Protein AF-0000000066665158 (afdb_homodimer)

InterPro domains:
  IPR000092 Polyprenyl synthetase-like [PF00348] (51-279)
  IPR000092 Polyprenyl synthetase-like [cd00685] (54-256)
  IPR008949 Isoprenoid synthase domain superfamily [G3DSA:1.10.600.10] (2-336)
  IPR008949 Isoprenoid synthase domain superfamily [SSF48576] (22-336)
  IPR033749 Polyprenyl synthetase, conserved site [PS00444] (215-227)
  IPR033749 Polyprenyl synthetase, conserved site [PS00723] (90-104)

Organism: Nocardia brasiliensis (strain ATCC 700358 / HUJEG-1) (NCBI:txid1133849)

Foldseek 3Di:
DVVLLVLLVVLCVLLVVLLLVLLVPDPPLLSLLLCCCQQQAPLVRHGDPDGNDSLLLLSLLLLLLVQQPAHSVLRSLVSSLLVLLVSLLVLLLCLLVVPQDDPLHGRSCNSPNNVSSNVSSVSSNVSSLVSLVPDPDPLSVVLSVLSVVLSVLLVVLVVLQSVVLPDLADALVSQLSSQLSNWQSSQLSSSLSSNSSSPHDPLLSVLSSLLSSLLRSLLQLQLVVCQAANPCVQNVDHHLNCVQSLPCGNLNNLLCVLPDPLNVVLSVSSVDPDGDDPVRSVVSSVSSVVSCSNVVSLVSSVVSNVSSLVSLVSSVTDPVSSVSVNVSSCCSNPVPD/DVVLLVLLVVLCVLLVVLLLVLLVPDPPLLSLLLCCCQQQAPLVRHGDPDGNDSLLLLSLLLLLLPQQPAHSVLRSLLSSLLVLLVSLLVLLLCLLVVPQDDPLHGRSCNSPNSVSSNVSSVSSNVSSLVSLVPDPDPLSVVLSVLSVVLSVLLVVLVVLQSVVLPDLADALVSQLSSQLSNWQSSQLSSSLSSNSSSPHDPLLSVLSSLLSSLLRSLLQLQLVVCQAANPCVQNVDHHLNCVQSLPCGNLNNLLCVLPDPLNVVLSVSSVDPDGDDPVRSVVSSVSSVVSVSNVVSLVSSVVSNVSSLVSLVSSVTDPVSSVSVNVSSCCSNPVPD

Radius of gyration: 26.78 Å; Cα contacts (8 Å, |Δi|>4): 1218; chains: 2; bounding box: 56×76×65 Å

Solvent-accessible surface area (backbone atoms only — not comparable to full-atom values): 32293 Å² total; per-residue (Å²): 110,78,63,55,56,51,46,29,53,50,39,39,62,65,26,43,62,59,37,48,58,57,47,68,68,41,50,69,73,39,30,54,49,44,33,30,59,40,21,42,19,43,100,88,65,48,79,42,92,48,68,67,63,77,43,57,52,36,31,38,6,27,44,29,4,36,20,47,71,24,52,39,76,62,17,37,61,59,18,23,24,50,46,35,37,52,50,19,51,49,46,42,47,33,54,76,70,63,46,60,62,49,95,88,32,71,22,46,30,72,74,68,31,59,64,55,30,44,46,22,20,52,46,32,41,48,49,23,57,42,62,42,33,72,50,61,35,68,62,26,28,52,43,37,53,48,52,44,52,27,51,44,33,25,45,48,9,48,51,46,48,62,54,55,72,76,46,89,76,71,55,54,66,60,50,50,54,22,44,38,20,50,49,6,29,55,32,12,36,22,16,26,46,6,10,53,47,11,62,31,52,73,65,32,22,51,22,30,19,51,17,20,30,24,37,24,46,15,32,48,40,40,49,44,47,32,36,46,70,14,49,39,91,75,65,72,40,59,63,26,44,36,56,77,67,59,51,73,40,67,32,48,27,42,5,56,66,48,87,36,73,38,10,54,54,47,49,58,56,67,69,47,87,70,86,69,50,73,66,51,43,52,50,47,53,48,30,27,48,71,22,38,4,52,60,49,34,54,51,49,26,51,51,25,41,52,50,15,53,50,27,47,60,70,33,66,49,46,65,71,46,46,50,53,53,50,49,50,52,47,49,54,54,57,49,80,99,110,78,62,54,57,52,46,27,51,50,38,40,62,68,26,43,62,59,39,47,58,56,46,68,66,41,50,70,74,39,29,53,49,45,34,33,59,42,20,44,18,43,97,85,64,46,78,40,92,47,69,68,65,77,44,58,52,35,31,40,6,27,44,28,3,36,22,47,70,27,51,41,75,63,16,37,62,60,19,23,24,50,47,34,37,53,49,18,52,50,46,43,46,33,56,76,70,62,46,58,63,48,94,87,32,70,22,47,32,73,74,68,30,59,64,56,29,44,47,22,19,52,46,33,40,49,48,24,57,43,62,43,33,71,49,62,34,68,63,25,27,54,44,37,52,48,50,45,51,27,52,45,32,25,46,49,10,49,50,45,49,62,55,53,71,78,45,88,77,73,56,54,65,58,49,50,53,22,46,38,20,51,50,5,29,55,34,12,38,22,17,25,47,5,11,51,48,12,62,31,51,74,65,31,21,52,24,32,19,48,17,20,30,25,36,24,45,14,32,49,40,41,51,45,48,31,34,46,71,14,48,40,91,75,64,72,39,58,63,27,44,36,56,76,68,58,51,73,40,67,32,47,27,42,6,57,66,48,84,37,74,39,9,53,54,48,48,55,55,68,69,45,86,70,83,69,51,73,66,51,44,52,50,48,52,48,30,28,47,70,22,39,4,51,61,49,34,53,51,48,26,50,50,25,42,53,52,14,52,51,26,47,60,68,33,68,49,48,65,73,46,45,50,54,54,50,48,49,51,46,51,54,53,58,51,79,97

Secondary structure (DSSP, 8-state):
-HHHHHHHHHHHHHHHHHHHHHHTTS-HHHHHHHHHHTTSB-TTS-B----SS--HHHHHHHHHHHHTT--GGGGHHHHHHHHHHHHHHHHHHHHHHT--EETTEE-HHHHH-HHHHHHHHHHHHHHHHHHHTSS--HHHHHHHHHHHHHHHHHHHHHHHHHHHHH-S---HHHHHHHHIIIIIHHHHHHHHHHHHHTT--HHHHHHHHHHHHHHHHHHHHHHHHHHHH--HHHHSS-TTHHHHTT---HHHHHHHTS-SHHHHHHHHHHT--SPPPHHHHHHHHHHHHHTTHHHHHHHHHHHHHHHHHHHHHHTT--HHHHHHHHHHHHHHHS---/-HHHHHHHHHHHHHHHHHHHHHHTTS-HHHHHHHHHHTTSB-TTS-B----SS--HHHHHHHHHHHHTT--GGGGHHHHHHHHHHHHHHHHHHHHHHT--EETTEE-HHHHH-HHHHHHHHHHHHHHHHHHHTSS--HHHHHHHHHHHHHHHHHHHHHHHHHHHHH-S---HHHHHHHHIIIIIHHHHHHHHHHHHHTT--HHHHHHHHHHHHHHHHHHHHHHHHHHHH--HHHHSS-TTHHHHTT---HHHHHHHTS-SHHHHHHHHHHT--SPPPHHHHHHHHHHHHHTTHHHHHHHHHHHHHHHHHHHHHHTT--HHHHHHHHHHHHHHHS---

pLDDT: mean 93.18, std 8.33, range [41.38, 98.81]

Nearest PDB structures (foldseek):
  3nf2-assembly1_A-2  TM=9.577E-01  e=2.085E-22  Streptomyces coelicolor
  3mzv-assembly1_B  TM=8.972E-01  e=2.837E-15  Rhodobacter capsulatus
  3oyr-assembly1_B  TM=8.821E-01  e=1.416E-14  Caulobacter vibrioides
  3aqb-assembly2_D  TM=8.908E-01  e=4.021E-13  Micrococcus luteus
  5h9d-assembly2_B  TM=8.893E-01  e=5.218E-13  Staphylococcus aureus

Sequence (674 aa):
MRNIREYLGRSRAEVEPTMRAAVNQLPESMHRVASYHLGWTDEHGAATGGHGGKAIRPALVLLAAQVVGGDATAALVPAAALELVHNYTLMHDDVMDGDLTRRHRATAWKVFGRWPAVLAGDALLAQALAMLALEPRAEAVRGTGVLTGAVLAVHEGQFADLGLETRSVVSLDEVTAMVHGKTSALFGCACELGALYGGGTEEQIKSLRNFGDHMGMAFQLVDDMLGIWGRYESTGKPVCADIAARKKSLPVTAALNSATAAGAKLSVIYRSDRRLTDEELRNTADLIVAAGGRAWAEARAEEEIAAALGYLTEAAVSAEHAERLIDIAHLVTHRDLMRNIREYLGRSRAEVEPTMRAAVNQLPESMHRVASYHLGWTDEHGAATGGHGGKAIRPALVLLAAQVVGGDATAALVPAAALELVHNYTLMHDDVMDGDLTRRHRATAWKVFGRWPAVLAGDALLAQALAMLALEPRAEAVRGTGVLTGAVLAVHEGQFADLGLETRSVVSLDEVTAMVHGKTSALFGCACELGALYGGGTEEQIKSLRNFGDHMGMAFQLVDDMLGIWGRYESTGKPVCADIAARKKSLPVTAALNSATAAGAKLSVIYRSDRRLTDEELRNTADLIVAAGGRAWAEARAEEEIAAALGYLTEAAVSAEHAERLIDIAHLVTHRDL

Structure (mmCIF, N/CA/C/O backbone):
data_AF-0000000066665158-model_v1
#
loop_
_entity.id
_entity.type
_entity.pdbx_description
1 polymer 'Polyprenyl synthetase'
#
loop_
_atom_site.group_PDB
_atom_site.id
_atom_site.type_symbol
_atom_site.label_atom_id
_atom_site.label_alt_id
_atom_site.label_comp_id
_atom_site.label_asym_id
_atom_site.label_entity_id
_atom_site.label_seq_id
_atom_site.pdbx_PDB_ins_code
_atom_site.Cartn_x
_atom_site.Cartn_y
_atom_site.Cartn_z
_atom_site.occupancy
_atom_site.B_iso_or_equiv
_atom_site.auth_seq_id
_atom_site.auth_comp_id
_atom_site.auth_asym_id
_atom_site.auth_atom_id
_atom_site.pdbx_PDB_model_num
ATOM 1 N N . MET A 1 1 ? -4.488 20.141 31.734 1 55.09 1 MET A N 1
ATOM 2 C CA . MET A 1 1 ? -3.457 19.469 30.938 1 55.09 1 MET A CA 1
ATOM 3 C C . MET A 1 1 ? -3.293 18.016 31.375 1 55.09 1 MET A C 1
ATOM 5 O O . MET A 1 1 ? -3.17 17.125 30.531 1 55.09 1 MET A O 1
ATOM 9 N N . ARG A 1 2 ? -3.105 17.688 32.75 1 56.56 2 ARG A N 1
ATOM 10 C CA . ARG A 1 2 ? -3.016 16.328 33.312 1 56.56 2 ARG A CA 1
ATOM 11 C C . ARG A 1 2 ? -4.211 15.492 32.875 1 56.56 2 ARG A C 1
ATOM 13 O O . ARG A 1 2 ? -4.055 14.32 32.5 1 56.56 2 ARG A O 1
ATOM 20 N N . ASN A 1 3 ? -5.242 16.188 32.438 1 83.44 3 ASN A N 1
ATOM 21 C CA . ASN A 1 3 ? -6.5 15.508 32.156 1 83.44 3 ASN A CA 1
ATOM 22 C C . ASN A 1 3 ? -6.562 15.055 30.688 1 83.44 3 ASN A C 1
ATOM 24 O O . ASN A 1 3 ? -6.977 13.93 30.406 1 83.44 3 ASN A O 1
ATOM 28 N N . ILE A 1 4 ? -5.797 15.781 29.891 1 84.31 4 ILE A N 1
ATOM 29 C CA . ILE A 1 4 ? -5.902 15.43 28.484 1 84.31 4 ILE A CA 1
ATOM 30 C C . ILE A 1 4 ? -4.957 14.266 28.172 1 84.31 4 ILE A C 1
ATOM 32 O O . ILE A 1 4 ? -5.277 13.406 27.359 1 84.31 4 ILE A O 1
ATOM 36 N N . ARG A 1 5 ? -3.789 14.164 28.859 1 85.19 5 ARG A N 1
ATOM 37 C CA . ARG A 1 5 ? -2.854 13.055 28.688 1 85.19 5 ARG A CA 1
ATOM 38 C C . ARG A 1 5 ? -3.471 11.742 29.141 1 85.19 5 ARG A C 1
ATOM 40 O O . ARG A 1 5 ? -3.264 10.703 28.516 1 85.19 5 ARG A O 1
ATOM 47 N N . GLU A 1 6 ? -4.148 11.906 30.219 1 87.94 6 GLU A N 1
ATOM 48 C CA . GLU A 1 6 ? -4.855 10.734 30.703 1 87.94 6 GLU A CA 1
ATOM 49 C C . GLU A 1 6 ? -5.914 10.266 29.719 1 87.94 6 GLU A C 1
ATOM 51 O O . GLU A 1 6 ? -6.094 9.062 29.516 1 87.94 6 GLU A O 1
ATOM 56 N N . TYR A 1 7 ? -6.539 11.242 29.141 1 88.69 7 TYR A N 1
ATOM 57 C CA . TYR A 1 7 ? -7.551 10.891 28.156 1 88.69 7 TYR A CA 1
ATOM 58 C C . TYR A 1 7 ? -6.914 10.219 26.938 1 88.69 7 TYR A C 1
ATOM 60 O O . TYR A 1 7 ? -7.465 9.266 26.391 1 88.69 7 TYR A O 1
ATOM 68 N N . LEU A 1 8 ? -5.805 10.719 26.516 1 91.62 8 LEU A N 1
ATOM 69 C CA . LEU A 1 8 ? -5.102 10.117 25.375 1 91.62 8 LEU A CA 1
ATOM 70 C C . LEU A 1 8 ? -4.711 8.672 25.688 1 91.62 8 LEU A C 1
ATOM 72 O O . LEU A 1 8 ? -4.871 7.789 24.844 1 91.62 8 LEU A O 1
ATOM 76 N N . GLY A 1 9 ? -4.246 8.469 26.875 1 90.62 9 GLY A N 1
ATOM 77 C CA . GLY A 1 9 ? -3.918 7.117 27.312 1 90.62 9 GLY A CA 1
ATOM 78 C C . GLY A 1 9 ? -5.121 6.188 27.328 1 90.62 9 GLY A C 1
ATOM 79 O O . GLY A 1 9 ? -5.023 5.035 26.906 1 90.62 9 GLY A O 1
ATOM 80 N N . ARG A 1 10 ? -6.227 6.672 27.828 1 92 10 ARG A N 1
ATOM 81 C CA . ARG A 1 10 ? -7.457 5.883 27.875 1 92 10 ARG A CA 1
ATOM 82 C C . ARG A 1 10 ? -7.953 5.559 26.469 1 92 10 ARG A C 1
ATOM 84 O O . ARG A 1 10 ? -8.398 4.441 26.203 1 92 10 ARG A O 1
ATOM 91 N N . SER A 1 11 ? -7.941 6.578 25.609 1 93.56 11 SER A N 1
ATOM 92 C CA . SER A 1 11 ? -8.367 6.379 24.234 1 93.56 11 SER A CA 1
ATOM 93 C C . SER A 1 11 ? -7.52 5.32 23.547 1 93.56 11 SER A C 1
ATOM 95 O O . SER A 1 11 ? -8.047 4.469 22.812 1 93.56 11 SER A O 1
ATOM 97 N N . ARG A 1 12 ? -6.246 5.379 23.797 1 93.69 12 ARG A N 1
ATOM 98 C CA . ARG A 1 12 ? -5.34 4.379 23.25 1 93.69 12 ARG A CA 1
ATOM 99 C C . ARG A 1 12 ? -5.703 2.98 23.734 1 93.69 12 ARG A C 1
ATOM 101 O O . ARG A 1 12 ? -5.766 2.041 22.938 1 93.69 12 ARG A O 1
ATOM 108 N N . ALA A 1 13 ? -5.914 2.879 24.984 1 94 13 ALA A N 1
ATOM 109 C CA . ALA A 1 13 ? -6.25 1.591 25.594 1 94 13 ALA A CA 1
ATOM 110 C C . ALA A 1 13 ? -7.562 1.049 25.031 1 94 13 ALA A C 1
ATOM 112 O O . ALA A 1 13 ? -7.727 -0.164 24.875 1 94 13 ALA A O 1
ATOM 113 N N . GLU A 1 14 ? -8.438 1.917 24.75 1 95.94 14 GLU A N 1
ATOM 114 C CA . GLU A 1 14 ? -9.742 1.521 24.234 1 95.94 14 GLU A CA 1
ATOM 115 C C . GLU A 1 14 ? -9.656 1.054 22.797 1 95.94 14 GLU A C 1
ATOM 117 O O . GLU A 1 14 ? -10.383 0.146 22.375 1 95.94 14 GLU A O 1
ATOM 122 N N . VAL A 1 15 ? -8.797 1.629 22.031 1 97.06 15 VAL A N 1
ATOM 123 C CA . VAL A 1 15 ? -8.734 1.372 20.594 1 97.06 15 VAL A CA 1
ATOM 124 C C . VAL A 1 15 ? -7.805 0.192 20.328 1 97.06 15 VAL A C 1
ATOM 126 O O . VAL A 1 15 ? -7.996 -0.546 19.359 1 97.06 15 VAL A O 1
ATOM 129 N N . GLU A 1 16 ? -6.855 -0.071 21.172 1 95.81 16 GLU A N 1
ATOM 130 C CA . GLU A 1 16 ? -5.762 -1.011 20.953 1 95.81 16 GLU A CA 1
ATOM 131 C C . GLU A 1 16 ? -6.289 -2.422 20.719 1 95.81 16 GLU A C 1
ATOM 133 O O . GLU A 1 16 ? -5.805 -3.125 19.828 1 95.81 16 GLU A O 1
ATOM 138 N N . PRO A 1 17 ? -7.293 -2.934 21.5 1 97.06 17 PRO A N 1
ATOM 139 C CA . PRO A 1 17 ? -7.777 -4.293 21.234 1 97.06 17 PRO A CA 1
ATOM 140 C C . PRO A 1 17 ? -8.297 -4.469 19.812 1 97.06 17 PRO A C 1
ATOM 142 O O . PRO A 1 17 ? -8.094 -5.52 19.203 1 97.06 17 PRO A O 1
ATOM 145 N N . THR A 1 18 ? -8.984 -3.445 19.312 1 97.56 18 THR A N 1
ATOM 146 C CA . THR A 1 18 ? -9.484 -3.492 17.953 1 97.56 18 THR A CA 1
ATOM 147 C C . THR A 1 18 ? -8.336 -3.508 16.953 1 97.56 18 THR A C 1
ATOM 149 O O . THR A 1 18 ? -8.375 -4.242 15.953 1 97.56 18 THR A O 1
ATOM 152 N N . MET A 1 19 ? -7.305 -2.738 17.203 1 97.12 19 MET A N 1
ATOM 153 C CA . MET A 1 19 ? -6.109 -2.746 16.359 1 97.12 19 MET A CA 1
ATOM 154 C C . MET A 1 19 ? -5.43 -4.109 16.391 1 97.12 19 MET A C 1
ATOM 156 O O . MET A 1 19 ? -5.043 -4.637 15.344 1 97.12 19 MET A O 1
ATOM 160 N N . ARG A 1 20 ? -5.312 -4.629 17.562 1 97 20 ARG A N 1
ATOM 161 C CA . ARG A 1 20 ? -4.645 -5.914 17.719 1 97 20 ARG A CA 1
ATOM 162 C C . ARG A 1 20 ? -5.398 -7.02 16.984 1 97 20 ARG A C 1
ATOM 164 O O . ARG A 1 20 ? -4.789 -7.891 16.375 1 97 20 ARG A O 1
ATOM 171 N N . ALA A 1 21 ? -6.68 -6.98 17.109 1 97.38 21 ALA A N 1
ATOM 172 C CA . ALA A 1 21 ? -7.492 -7.973 16.406 1 97.38 21 ALA A CA 1
ATOM 173 C C . ALA A 1 21 ? -7.238 -7.926 14.906 1 97.38 21 ALA A C 1
ATOM 175 O O . ALA A 1 21 ? -7.148 -8.969 14.25 1 97.38 21 ALA A O 1
ATOM 176 N N . ALA A 1 22 ? -7.148 -6.754 14.359 1 96.94 22 ALA A N 1
ATOM 177 C CA . ALA A 1 22 ? -6.895 -6.578 12.93 1 96.94 22 ALA A CA 1
ATOM 178 C C . ALA A 1 22 ? -5.492 -7.059 12.562 1 96.94 22 ALA A C 1
ATOM 180 O O . ALA A 1 22 ? -5.312 -7.754 11.562 1 96.94 22 ALA A O 1
ATOM 181 N N . VAL A 1 23 ? -4.5 -6.73 13.328 1 97.69 23 VAL A N 1
ATOM 182 C CA . VAL A 1 23 ? -3.104 -7.055 13.055 1 97.69 23 VAL A CA 1
ATOM 183 C C . VAL A 1 23 ? -2.883 -8.555 13.211 1 97.69 23 VAL A C 1
ATOM 185 O O . VAL A 1 23 ? -2.076 -9.156 12.492 1 97.69 23 VAL A O 1
ATOM 188 N N . ASN A 1 24 ? -3.629 -9.148 14.109 1 97.25 24 ASN A N 1
ATOM 189 C CA . ASN A 1 24 ? -3.523 -10.586 14.336 1 97.25 24 ASN A CA 1
ATOM 190 C C . ASN A 1 24 ? -4.008 -11.375 13.125 1 97.25 24 ASN A C 1
ATOM 192 O O . ASN A 1 24 ? -3.723 -12.57 13 1 97.25 24 ASN A O 1
ATOM 196 N N . GLN A 1 25 ? -4.711 -10.742 12.281 1 96.56 25 GLN A N 1
ATOM 197 C CA . GLN A 1 25 ? -5.195 -11.406 11.078 1 96.56 25 GLN A CA 1
ATOM 198 C C . GLN A 1 25 ? -4.145 -11.375 9.969 1 96.56 25 GLN A C 1
ATOM 200 O O . GLN A 1 25 ? -4.305 -12.023 8.938 1 96.56 25 GLN A O 1
ATOM 205 N N . LEU A 1 26 ? -3.105 -10.625 10.125 1 98.31 26 LEU A N 1
ATOM 206 C CA . LEU A 1 26 ? -2.043 -10.555 9.133 1 98.31 26 LEU A CA 1
ATOM 207 C C . LEU A 1 26 ? -1.266 -11.867 9.078 1 98.31 26 LEU A C 1
ATOM 209 O O . LEU A 1 26 ? -1.164 -12.57 10.078 1 98.31 26 LEU A O 1
ATOM 213 N N . PRO A 1 27 ? -0.742 -12.203 7.844 1 97.5 27 PRO A N 1
ATOM 214 C CA . PRO A 1 27 ? 0.194 -13.328 7.812 1 97.5 27 PRO A CA 1
ATOM 215 C C . PRO A 1 27 ? 1.364 -13.156 8.773 1 97.5 27 PRO A C 1
ATOM 217 O O . PRO A 1 27 ? 1.719 -12.023 9.117 1 97.5 27 PRO A O 1
ATOM 220 N N . GLU A 1 28 ? 1.97 -14.188 9.141 1 96.12 28 GLU A N 1
ATOM 221 C CA . GLU A 1 28 ? 2.967 -14.211 10.203 1 96.12 28 GLU A CA 1
ATOM 222 C C . GLU A 1 28 ? 4.09 -13.211 9.938 1 96.12 28 GLU A C 1
ATOM 224 O O . GLU A 1 28 ? 4.504 -12.477 10.836 1 96.12 28 GLU A O 1
ATOM 229 N N . SER A 1 29 ? 4.621 -13.195 8.758 1 96.81 29 SER A N 1
ATOM 230 C CA . SER A 1 29 ? 5.754 -12.344 8.422 1 96.81 29 SER A CA 1
ATOM 231 C C . SER A 1 29 ? 5.406 -10.867 8.602 1 96.81 29 SER A C 1
ATOM 233 O O . SER A 1 29 ? 6.152 -10.125 9.242 1 96.81 29 SER A O 1
ATOM 235 N N . MET A 1 30 ? 4.227 -10.484 8.086 1 97.56 30 MET A N 1
ATOM 236 C CA . MET A 1 30 ? 3.811 -9.086 8.172 1 97.56 30 MET A CA 1
ATOM 237 C C . MET A 1 30 ? 3.387 -8.727 9.594 1 97.56 30 MET A C 1
ATOM 239 O O . MET A 1 30 ? 3.574 -7.598 10.039 1 97.56 30 MET A O 1
ATOM 243 N N . HIS A 1 31 ? 2.771 -9.711 10.312 1 98.19 31 HIS A N 1
ATOM 244 C CA . HIS A 1 31 ? 2.393 -9.508 11.703 1 98.19 31 HIS A CA 1
ATOM 245 C C . HIS A 1 31 ? 3.604 -9.148 12.562 1 98.19 31 HIS A C 1
ATOM 247 O O . HIS A 1 31 ? 3.535 -8.234 13.391 1 98.19 31 HIS A O 1
ATOM 253 N N . ARG A 1 32 ? 4.688 -9.812 12.32 1 98 32 ARG A N 1
ATOM 254 C CA . ARG A 1 32 ? 5.914 -9.578 13.07 1 98 32 ARG A CA 1
ATOM 255 C C . ARG A 1 32 ? 6.434 -8.156 12.844 1 98 32 ARG A C 1
ATOM 257 O O . ARG A 1 32 ? 6.75 -7.449 13.797 1 98 32 ARG A O 1
ATOM 264 N N . VAL A 1 33 ? 6.52 -7.754 11.617 1 98.31 33 VAL A N 1
ATOM 265 C CA . VAL A 1 33 ? 7.043 -6.438 11.266 1 98.31 33 VAL A CA 1
ATOM 266 C C . VAL A 1 33 ? 6.121 -5.355 11.82 1 98.31 33 VAL A C 1
ATOM 268 O O . VAL A 1 33 ? 6.586 -4.383 12.422 1 98.31 33 VAL A O 1
ATOM 271 N N . ALA A 1 34 ? 4.809 -5.531 11.656 1 98.12 34 ALA A N 1
ATOM 272 C CA . ALA A 1 34 ? 3.826 -4.551 12.109 1 98.12 34 ALA A CA 1
ATOM 273 C C . ALA A 1 34 ? 3.834 -4.434 13.625 1 98.12 34 ALA A C 1
ATOM 275 O O . ALA A 1 34 ? 3.766 -3.328 14.172 1 98.12 34 ALA A O 1
ATOM 276 N N . SER A 1 35 ? 3.922 -5.566 14.289 1 97.69 35 SER A N 1
ATOM 277 C CA . SER A 1 35 ? 3.926 -5.566 15.75 1 97.69 35 SER A CA 1
ATOM 278 C C . SER A 1 35 ? 5.137 -4.82 16.297 1 97.69 35 SER A C 1
ATOM 280 O O . SER A 1 35 ? 5.031 -4.094 17.281 1 97.69 35 SER A O 1
ATOM 282 N N . TYR A 1 36 ? 6.238 -5 15.664 1 97.5 36 TYR A N 1
ATOM 283 C CA . TYR A 1 36 ? 7.438 -4.262 16.047 1 97.5 36 TYR A CA 1
ATOM 284 C C . TYR A 1 36 ? 7.238 -2.764 15.859 1 97.5 36 TYR A C 1
ATOM 286 O O . TYR A 1 36 ? 7.512 -1.975 16.766 1 97.5 36 TYR A O 1
ATOM 294 N N . HIS A 1 37 ? 6.77 -2.406 14.68 1 97.19 37 HIS A N 1
ATOM 295 C CA . HIS A 1 37 ? 6.578 -0.994 14.375 1 97.19 37 HIS A CA 1
ATOM 296 C C . HIS A 1 37 ? 5.617 -0.339 15.359 1 97.19 37 HIS A C 1
ATOM 298 O O . HIS A 1 37 ? 5.82 0.81 15.758 1 97.19 37 HIS A O 1
ATOM 304 N N . LEU A 1 38 ? 4.605 -1.065 15.781 1 96.12 38 LEU A N 1
ATOM 305 C CA . LEU A 1 38 ? 3.57 -0.544 16.672 1 96.12 38 LEU A CA 1
ATOM 306 C C . LEU A 1 38 ? 4.051 -0.534 18.125 1 96.12 38 LEU A C 1
ATOM 308 O O . LEU A 1 38 ? 3.348 -0.048 19.016 1 96.12 38 LEU A O 1
ATOM 312 N N . GLY A 1 39 ? 5.223 -1.053 18.328 1 94.88 39 GLY A N 1
ATOM 313 C CA . GLY A 1 39 ? 5.824 -1.039 19.656 1 94.88 39 GLY A CA 1
ATOM 314 C C . GLY A 1 39 ? 5.348 -2.174 20.531 1 94.88 39 GLY A C 1
ATOM 315 O O . GLY A 1 39 ? 5.625 -2.189 21.734 1 94.88 39 GLY A O 1
ATOM 316 N N . TRP A 1 40 ? 4.633 -3.152 19.969 1 95.56 40 TRP A N 1
ATOM 317 C CA . TRP A 1 40 ? 4.051 -4.242 20.734 1 95.56 40 TRP A CA 1
ATOM 318 C C . TRP A 1 40 ? 5.094 -5.32 21.031 1 95.56 40 TRP A C 1
ATOM 320 O O . TRP A 1 40 ? 4.973 -6.066 22 1 95.56 40 TRP A O 1
ATOM 330 N N . THR A 1 41 ? 6.086 -5.449 20.141 1 96.31 41 THR A N 1
ATOM 331 C CA . THR A 1 41 ? 7.152 -6.434 20.297 1 96.31 41 THR A CA 1
ATOM 332 C C . THR A 1 41 ? 8.516 -5.809 20 1 96.31 41 THR A C 1
ATOM 334 O O . THR A 1 41 ? 8.594 -4.73 19.406 1 96.31 41 THR A O 1
ATOM 337 N N . ASP A 1 42 ? 9.539 -6.418 20.516 1 95.69 42 ASP A N 1
ATOM 338 C CA . ASP A 1 42 ? 10.883 -6.02 20.125 1 95.69 42 ASP A CA 1
ATOM 339 C C . ASP A 1 42 ? 11.312 -6.723 18.828 1 95.69 42 ASP A C 1
ATOM 341 O O . ASP A 1 42 ? 10.492 -7.352 18.156 1 95.69 42 ASP A O 1
ATOM 345 N N . GLU A 1 43 ? 12.531 -6.531 18.438 1 94.75 43 GLU A N 1
ATOM 346 C CA . GLU A 1 43 ? 13.016 -7.035 17.156 1 94.75 43 GLU A CA 1
ATOM 347 C C . GLU A 1 43 ? 13.047 -8.562 17.141 1 94.75 43 GLU A C 1
ATOM 349 O O . GLU A 1 43 ? 13.133 -9.172 16.078 1 94.75 43 GLU A O 1
ATOM 354 N N . HIS A 1 44 ? 12.93 -9.195 18.344 1 95.12 44 HIS A N 1
ATOM 355 C CA . HIS A 1 44 ? 12.977 -10.648 18.453 1 95.12 44 HIS A CA 1
ATOM 356 C C . HIS A 1 44 ? 11.578 -11.234 18.641 1 95.12 44 HIS A C 1
ATOM 358 O O . HIS A 1 44 ? 11.414 -12.453 18.719 1 95.12 44 HIS A O 1
ATOM 364 N N . GLY A 1 45 ? 10.57 -10.352 18.703 1 94.06 45 GLY A N 1
ATOM 365 C CA . GLY A 1 45 ? 9.195 -10.812 18.797 1 94.06 45 GLY A CA 1
ATOM 366 C C . GLY A 1 45 ? 8.688 -10.859 20.234 1 94.06 45 GLY A C 1
ATOM 367 O O . GLY A 1 45 ? 7.539 -11.25 20.469 1 94.06 45 GLY A O 1
ATOM 368 N N . ALA A 1 46 ? 9.516 -10.508 21.141 1 95.62 46 ALA A N 1
ATOM 369 C CA . ALA A 1 46 ? 9.086 -10.484 22.531 1 95.62 46 ALA A CA 1
ATOM 370 C C . ALA A 1 46 ? 8.203 -9.273 22.828 1 95.62 46 ALA A C 1
ATOM 372 O O . ALA A 1 46 ? 8.461 -8.18 22.328 1 95.62 46 ALA A O 1
ATOM 373 N N . ALA A 1 47 ? 7.219 -9.484 23.641 1 93.88 47 ALA A N 1
ATOM 374 C CA . ALA A 1 47 ? 6.285 -8.414 23.984 1 93.88 47 ALA A CA 1
ATOM 375 C C . ALA A 1 47 ? 7 -7.266 24.688 1 93.88 47 ALA A C 1
ATOM 377 O O . ALA A 1 47 ? 7.875 -7.492 25.531 1 93.88 47 ALA A O 1
ATOM 378 N N . THR A 1 48 ? 6.578 -6.125 24.203 1 89.31 48 THR A N 1
ATOM 379 C CA . THR A 1 48 ? 7.082 -4.922 24.859 1 89.31 48 THR A CA 1
ATOM 380 C C . THR A 1 48 ? 5.93 -4.062 25.375 1 89.31 48 THR A C 1
ATOM 382 O O . THR A 1 48 ? 4.773 -4.293 25.016 1 89.31 48 THR A O 1
ATOM 385 N N . GLY A 1 49 ? 6.09 -3.295 26.359 1 77.56 49 GLY A N 1
ATOM 386 C CA . GLY A 1 49 ? 5.074 -2.377 26.844 1 77.56 49 GLY A CA 1
ATOM 387 C C . GLY A 1 49 ? 5.043 -1.063 26.094 1 77.56 49 GLY A C 1
ATOM 388 O O . GLY A 1 49 ? 4.484 -0.075 26.562 1 77.56 49 GLY A O 1
ATOM 389 N N . GLY A 1 50 ? 5.691 -1.138 25 1 74.31 50 GLY A N 1
ATOM 390 C CA . GLY A 1 50 ? 5.762 0.111 24.266 1 74.31 50 GLY A CA 1
ATOM 391 C C . GLY A 1 50 ? 4.5 0.41 23.469 1 74.31 50 GLY A C 1
ATOM 392 O O . GLY A 1 50 ? 3.607 -0.435 23.375 1 74.31 50 GLY A O 1
ATOM 393 N N . HIS A 1 51 ? 4.336 1.83 23.312 1 67.62 51 HIS A N 1
ATOM 394 C CA . HIS A 1 51 ? 3.188 2.219 22.516 1 67.62 51 HIS A CA 1
ATOM 395 C C . HIS A 1 51 ? 3.625 2.932 21.234 1 67.62 51 HIS A C 1
ATOM 397 O O . HIS A 1 51 ? 4.738 3.459 21.172 1 67.62 51 HIS A O 1
ATOM 403 N N . GLY A 1 52 ? 2.822 2.723 20.109 1 62.84 52 GLY A N 1
ATOM 404 C CA . GLY A 1 52 ? 3.066 3.17 18.734 1 62.84 52 GLY A CA 1
ATOM 405 C C . GLY A 1 52 ? 2.949 4.676 18.578 1 62.84 52 GLY A C 1
ATOM 406 O O . GLY A 1 52 ? 2.779 5.172 17.453 1 62.84 52 GLY A O 1
ATOM 407 N N . GLY A 1 53 ? 3.047 5.539 19.703 1 69.5 53 GLY A N 1
ATOM 408 C CA . GLY A 1 53 ? 2.955 6.977 19.516 1 69.5 53 GLY A CA 1
ATOM 409 C C . GLY A 1 53 ? 1.925 7.629 20.422 1 69.5 53 GLY A C 1
ATOM 410 O O . GLY A 1 53 ? 1.436 7.008 21.375 1 69.5 53 GLY A O 1
ATOM 411 N N . LYS A 1 54 ? 1.648 8.883 20.219 1 75.75 54 LYS A N 1
ATOM 412 C CA . LYS A 1 54 ? 0.841 9.727 21.094 1 75.75 54 LYS A CA 1
ATOM 413 C C . LYS A 1 54 ? -0.646 9.43 20.922 1 75.75 54 LYS A C 1
ATOM 415 O O . LYS A 1 54 ? -1.464 9.844 21.75 1 75.75 54 LYS A O 1
ATOM 420 N N . ALA A 1 55 ? -1.023 8.648 19.938 1 84.75 55 ALA A N 1
ATOM 421 C CA . ALA A 1 55 ? -2.383 8.18 19.672 1 84.75 55 ALA A CA 1
ATOM 422 C C . ALA A 1 55 ? -3.371 9.344 19.672 1 84.75 55 ALA A C 1
ATOM 424 O O . ALA A 1 55 ? -4.441 9.25 20.281 1 84.75 55 ALA A O 1
ATOM 425 N N . ILE A 1 56 ? -3.025 10.438 19.094 1 92.44 56 ILE A N 1
ATOM 426 C CA . ILE A 1 56 ? -3.848 11.641 19.031 1 92.44 56 ILE A CA 1
ATOM 427 C C . ILE A 1 56 ? -5.027 11.406 18.094 1 92.44 56 ILE A C 1
ATOM 429 O O . ILE A 1 56 ? -6.168 11.734 18.422 1 92.44 56 ILE A O 1
ATOM 433 N N . ARG A 1 57 ? -4.785 10.75 17.016 1 96.06 57 ARG A N 1
ATOM 434 C CA . ARG A 1 57 ? -5.797 10.633 15.969 1 96.06 57 ARG A CA 1
ATOM 435 C C . ARG A 1 57 ? -6.949 9.734 16.422 1 96.06 57 ARG A C 1
ATOM 437 O O . ARG A 1 57 ? -8.117 10.094 16.266 1 96.06 57 ARG A O 1
ATOM 444 N N . PRO A 1 58 ? -6.609 8.602 17.047 1 96.5 58 PRO A N 1
ATOM 445 C CA . PRO A 1 58 ? -7.738 7.824 17.562 1 96.5 58 PRO A CA 1
ATOM 446 C C . PRO A 1 58 ? -8.562 8.586 18.594 1 96.5 58 PRO A C 1
ATOM 448 O O . PRO A 1 58 ? -9.789 8.461 18.625 1 96.5 58 PRO A O 1
ATOM 451 N N . ALA A 1 59 ? -7.906 9.359 19.453 1 95.56 59 ALA A N 1
ATOM 452 C CA . ALA A 1 59 ? -8.609 10.172 20.438 1 95.56 59 ALA A CA 1
ATOM 453 C C . ALA A 1 59 ? -9.531 11.18 19.766 1 95.56 59 ALA A C 1
ATOM 455 O O . ALA A 1 59 ? -10.648 11.414 20.219 1 95.56 59 ALA A O 1
ATOM 456 N N . LEU A 1 60 ? -9.07 11.766 18.719 1 96.88 60 LEU A N 1
ATOM 457 C CA . LEU A 1 60 ? -9.875 12.727 17.969 1 96.88 60 LEU A CA 1
ATOM 458 C C . LEU A 1 60 ? -11.117 12.062 17.391 1 96.88 60 LEU A C 1
ATOM 460 O O . LEU A 1 60 ? -12.211 12.641 17.422 1 96.88 60 LEU A O 1
ATOM 464 N N . VAL A 1 61 ? -10.977 10.828 16.859 1 98.31 61 VAL A N 1
ATOM 465 C CA . VAL A 1 61 ? -12.117 10.109 16.312 1 98.31 61 VAL A CA 1
ATOM 466 C C . VAL A 1 61 ? -13.164 9.891 17.391 1 98.31 61 VAL A C 1
ATOM 468 O O . VAL A 1 61 ? -14.344 10.195 17.203 1 98.31 61 VAL A O 1
ATOM 471 N N . LEU A 1 62 ? -12.719 9.375 18.547 1 96.94 62 LEU A N 1
ATOM 472 C CA . LEU A 1 62 ? -13.633 9.055 19.641 1 96.94 62 LEU A CA 1
ATOM 473 C C . LEU A 1 62 ? -14.305 10.312 20.172 1 96.94 62 LEU A C 1
ATOM 475 O O . LEU A 1 62 ? -15.516 10.328 20.406 1 96.94 62 LEU A O 1
ATOM 479 N N . LEU A 1 63 ? -13.57 11.375 20.359 1 95 63 LEU A N 1
ATOM 480 C CA . LEU A 1 63 ? -14.109 12.617 20.891 1 95 63 LEU A CA 1
ATOM 481 C C . LEU A 1 63 ? -15.078 13.258 19.906 1 95 63 LEU A C 1
ATOM 483 O O . LEU A 1 63 ? -16.094 13.82 20.312 1 95 63 LEU A O 1
ATOM 487 N N . ALA A 1 64 ? -14.719 13.203 18.625 1 96.88 64 ALA A N 1
ATOM 488 C CA . ALA A 1 64 ? -15.602 13.766 17.609 1 96.88 64 ALA A CA 1
ATOM 489 C C . ALA A 1 64 ? -16.953 13.055 17.594 1 96.88 64 ALA A C 1
ATOM 491 O O . ALA A 1 64 ? -17.984 13.68 17.359 1 96.88 64 ALA A O 1
ATOM 492 N N . ALA A 1 65 ? -16.922 11.742 17.797 1 96.56 65 ALA A N 1
ATOM 493 C CA . ALA A 1 65 ? -18.172 11.008 17.906 1 96.56 65 ALA A CA 1
ATOM 494 C C . ALA A 1 65 ? -19 11.5 19.094 1 96.56 65 ALA A C 1
ATOM 496 O O . ALA A 1 65 ? -20.203 11.711 18.969 1 96.56 65 ALA A O 1
ATOM 497 N N . GLN A 1 66 ? -18.344 11.758 20.156 1 94.44 66 GLN A N 1
ATOM 498 C CA . GLN A 1 66 ? -19.016 12.156 21.391 1 94.44 66 GLN A CA 1
ATOM 499 C C . GLN A 1 66 ? -19.547 13.586 21.297 1 94.44 66 GLN A C 1
ATOM 501 O O . GLN A 1 66 ? -20.641 13.891 21.781 1 94.44 66 GLN A O 1
ATOM 506 N N . VAL A 1 67 ? -18.828 14.461 20.672 1 94.38 67 VAL A N 1
ATOM 507 C CA . VAL A 1 67 ? -19.172 15.875 20.656 1 94.38 67 VAL A CA 1
ATOM 508 C C . VAL A 1 67 ? -20.438 16.094 19.844 1 94.38 67 VAL A C 1
ATOM 510 O O . VAL A 1 67 ? -21.188 17.047 20.078 1 94.38 67 VAL A O 1
ATOM 513 N N . VAL A 1 68 ? -20.734 15.172 19 1 95.12 68 VAL A N 1
ATOM 514 C CA . VAL A 1 68 ? -21.938 15.32 18.188 1 95.12 68 VAL A CA 1
ATOM 515 C C . VAL A 1 68 ? -23.078 14.531 18.828 1 95.12 68 VAL A C 1
ATOM 517 O O . VAL A 1 68 ? -24.141 14.375 18.219 1 95.12 68 VAL A O 1
ATOM 520 N N . GLY A 1 69 ? -22.844 13.984 19.969 1 92.88 69 GLY A N 1
ATOM 521 C CA . GLY A 1 69 ? -23.906 13.367 20.734 1 92.88 69 GLY A CA 1
ATOM 522 C C . GLY A 1 69 ? -23.922 11.859 20.641 1 92.88 69 GLY A C 1
ATOM 523 O O . GLY A 1 69 ? -24.797 11.203 21.219 1 92.88 69 GLY A O 1
ATOM 524 N N . GLY A 1 70 ? -22.969 11.289 19.953 1 93.94 70 GLY A N 1
ATOM 525 C CA . GLY A 1 70 ? -22.922 9.844 19.781 1 93.94 70 GLY A CA 1
ATOM 526 C C . GLY A 1 70 ? -22.125 9.141 20.859 1 93.94 70 GLY A C 1
ATOM 527 O O . GLY A 1 70 ? -21.594 9.789 21.766 1 93.94 70 GLY A O 1
ATOM 528 N N . ASP A 1 71 ? -22.078 7.801 20.734 1 94.56 71 ASP A N 1
ATOM 529 C CA . ASP A 1 71 ? -21.297 6.934 21.609 1 94.56 71 ASP A CA 1
ATOM 530 C C . ASP A 1 71 ? -19.922 6.668 21 1 94.56 71 ASP A C 1
ATOM 532 O O . ASP A 1 71 ? -19.797 6.312 19.828 1 94.56 71 ASP A O 1
ATOM 536 N N . ALA A 1 72 ? -18.922 6.867 21.844 1 94.06 72 ALA A N 1
ATOM 537 C CA . ALA A 1 72 ? -17.547 6.652 21.391 1 94.06 72 ALA A CA 1
ATOM 538 C C . ALA A 1 72 ? -17.359 5.227 20.891 1 94.06 72 ALA A C 1
ATOM 540 O O . ALA A 1 72 ? -16.562 4.992 19.984 1 94.06 72 ALA A O 1
ATOM 541 N N . THR A 1 73 ? -18.078 4.25 21.391 1 96.12 73 THR A N 1
ATOM 542 C CA . THR A 1 73 ? -17.906 2.848 21.016 1 96.12 73 THR A CA 1
ATOM 543 C C . THR A 1 73 ? -18.281 2.629 19.562 1 96.12 73 THR A C 1
ATOM 545 O O . THR A 1 73 ? -17.766 1.717 18.906 1 96.12 73 THR A O 1
ATOM 548 N N . ALA A 1 74 ? -19.141 3.475 19.078 1 95.62 74 ALA A N 1
ATOM 549 C CA . ALA A 1 74 ? -19.547 3.377 17.672 1 95.62 74 ALA A CA 1
ATOM 550 C C . ALA A 1 74 ? -18.406 3.744 16.734 1 95.62 74 ALA A C 1
ATOM 552 O O . ALA A 1 74 ? -18.422 3.412 15.555 1 95.62 74 ALA A O 1
ATOM 553 N N . ALA A 1 75 ? -17.359 4.43 17.297 1 97.5 75 ALA A N 1
ATOM 554 C CA . ALA A 1 75 ? -16.281 4.93 16.453 1 97.5 75 ALA A CA 1
ATOM 555 C C . ALA A 1 75 ? -14.977 4.172 16.734 1 97.5 75 ALA A C 1
ATOM 557 O O . ALA A 1 75 ? -13.906 4.578 16.281 1 97.5 75 ALA A O 1
ATOM 558 N N . LEU A 1 76 ? -15.062 3.023 17.438 1 97.94 76 LEU A N 1
ATOM 559 C CA . LEU A 1 76 ? -13.859 2.275 17.797 1 97.94 76 LEU A CA 1
ATOM 560 C C . LEU A 1 76 ? -13.195 1.697 16.547 1 97.94 76 LEU A C 1
ATOM 562 O O . LEU A 1 76 ? -11.977 1.794 16.391 1 97.94 76 LEU A O 1
ATOM 566 N N . VAL A 1 77 ? -13.992 1.127 15.648 1 98 77 VAL A N 1
ATOM 567 C CA . VAL A 1 77 ? -13.453 0.491 14.453 1 98 77 VAL A CA 1
ATOM 568 C C . VAL A 1 77 ? -12.836 1.548 13.539 1 98 77 VAL A C 1
ATOM 570 O O . VAL A 1 77 ? -11.68 1.422 13.133 1 98 77 VAL A O 1
ATOM 573 N N . PRO A 1 78 ? -13.547 2.682 13.289 1 98.12 78 PRO A N 1
ATOM 574 C CA . PRO A 1 78 ? -12.898 3.699 12.453 1 98.12 78 PRO A CA 1
ATOM 575 C C . PRO A 1 78 ? -11.672 4.312 13.125 1 98.12 78 PRO A C 1
ATOM 577 O O . PRO A 1 78 ? -10.719 4.688 12.445 1 98.12 78 PRO A O 1
ATOM 580 N N . ALA A 1 79 ? -11.672 4.445 14.43 1 98.5 79 ALA A N 1
ATOM 581 C CA . ALA A 1 79 ? -10.492 4.938 15.141 1 98.5 79 ALA A CA 1
ATOM 582 C C . ALA A 1 79 ? -9.305 4.004 14.938 1 98.5 79 ALA A C 1
ATOM 584 O O . ALA A 1 79 ? -8.195 4.461 14.648 1 98.5 79 ALA A O 1
ATOM 585 N N . ALA A 1 80 ? -9.547 2.723 15.086 1 98.38 80 ALA A N 1
ATOM 586 C CA . ALA A 1 80 ? -8.5 1.729 14.883 1 98.38 80 ALA A CA 1
ATOM 587 C C . ALA A 1 80 ? -8.016 1.721 13.438 1 98.38 80 ALA A C 1
ATOM 589 O O . ALA A 1 80 ? -6.816 1.653 13.172 1 98.38 80 ALA A O 1
ATOM 590 N N . ALA A 1 81 ? -8.953 1.782 12.508 1 98.44 81 ALA A N 1
ATOM 591 C CA . ALA A 1 81 ? -8.609 1.784 11.086 1 98.44 81 ALA A CA 1
ATOM 592 C C . ALA A 1 81 ? -7.727 2.977 10.734 1 98.44 81 ALA A C 1
ATOM 594 O O . ALA A 1 81 ? -6.711 2.824 10.047 1 98.44 81 ALA A O 1
ATOM 595 N N . LEU A 1 82 ? -8.094 4.121 11.227 1 98.56 82 LEU A N 1
ATOM 596 C CA . LEU A 1 82 ? -7.32 5.332 10.953 1 98.56 82 LEU A CA 1
ATOM 597 C C . LEU A 1 82 ? -5.918 5.227 11.539 1 98.56 82 LEU A C 1
ATOM 599 O O . LEU A 1 82 ? -4.945 5.652 10.914 1 98.56 82 LEU A O 1
ATOM 603 N N . GLU A 1 83 ? -5.852 4.719 12.711 1 98.06 83 GLU A N 1
ATOM 604 C CA . GLU A 1 83 ? -4.543 4.586 13.352 1 98.06 83 GLU A CA 1
ATOM 605 C C . GLU A 1 83 ? -3.658 3.602 12.594 1 98.06 83 GLU A C 1
ATOM 607 O O . GLU A 1 83 ? -2.447 3.809 12.477 1 98.06 83 GLU A O 1
ATOM 612 N N . LEU A 1 84 ? -4.219 2.521 12.102 1 98.38 84 LEU A N 1
ATOM 613 C CA . LEU A 1 84 ? -3.459 1.591 11.273 1 98.38 84 LEU A CA 1
ATOM 614 C C . LEU A 1 84 ? -2.988 2.264 9.984 1 98.38 84 LEU A C 1
ATOM 616 O O . LEU A 1 84 ? -1.855 2.055 9.547 1 98.38 84 LEU A O 1
ATOM 620 N N . VAL A 1 85 ? -3.842 3.07 9.352 1 98.56 85 VAL A N 1
ATOM 621 C CA . VAL A 1 85 ? -3.465 3.82 8.156 1 98.56 85 VAL A CA 1
ATOM 622 C C . VAL A 1 85 ? -2.32 4.777 8.484 1 98.56 85 VAL A C 1
ATOM 624 O O . VAL A 1 85 ? -1.351 4.879 7.73 1 98.56 85 VAL A O 1
ATOM 627 N N . HIS A 1 86 ? -2.504 5.457 9.578 1 97.94 86 HIS A N 1
ATOM 628 C CA . HIS A 1 86 ? -1.438 6.359 9.992 1 97.94 86 HIS A CA 1
ATOM 629 C C . HIS A 1 86 ? -0.107 5.625 10.117 1 97.94 86 HIS A C 1
ATOM 631 O O . HIS A 1 86 ? 0.923 6.113 9.648 1 97.94 86 HIS A O 1
ATOM 637 N N . ASN A 1 87 ? -0.083 4.5 10.742 1 97.62 87 ASN A N 1
ATOM 638 C CA . ASN A 1 87 ? 1.144 3.734 10.938 1 97.62 87 ASN A CA 1
ATOM 639 C C . ASN A 1 87 ? 1.665 3.174 9.617 1 97.62 87 ASN A C 1
ATOM 641 O O . ASN A 1 87 ? 2.875 3.117 9.398 1 97.62 87 ASN A O 1
ATOM 645 N N . TYR A 1 88 ? 0.757 2.777 8.742 1 98.44 88 TYR A N 1
ATOM 646 C CA . TYR A 1 88 ? 1.157 2.447 7.379 1 98.44 88 TYR A CA 1
ATOM 647 C C . TYR A 1 88 ? 1.945 3.59 6.75 1 98.44 88 TYR A C 1
ATOM 649 O O . TYR A 1 88 ? 3.012 3.371 6.172 1 98.44 88 TYR A O 1
ATOM 657 N N . THR A 1 89 ? 1.428 4.773 6.836 1 98.38 89 THR A N 1
ATOM 658 C CA . THR A 1 89 ? 2.074 5.91 6.188 1 98.38 89 THR A CA 1
ATOM 659 C C . THR A 1 89 ? 3.432 6.195 6.824 1 98.38 89 THR A C 1
ATOM 661 O O . THR A 1 89 ? 4.379 6.57 6.133 1 98.38 89 THR A O 1
ATOM 664 N N . LEU A 1 90 ? 3.574 5.984 8.141 1 96.94 90 LEU A N 1
ATOM 665 C CA . LEU A 1 90 ? 4.852 6.172 8.82 1 96.94 90 LEU A CA 1
ATOM 666 C C . LEU A 1 90 ? 5.879 5.152 8.336 1 96.94 90 LEU A C 1
ATOM 668 O O . LEU A 1 90 ? 7.035 5.5 8.086 1 96.94 90 LEU A O 1
ATOM 672 N N . MET A 1 91 ? 5.457 3.928 8.234 1 98.12 91 MET A N 1
ATOM 673 C CA . MET A 1 91 ? 6.359 2.867 7.801 1 98.12 91 MET A CA 1
ATOM 674 C C . MET A 1 91 ? 6.891 3.146 6.398 1 98.12 91 MET A C 1
ATOM 676 O O . MET A 1 91 ? 8.086 3.006 6.145 1 98.12 91 MET A O 1
ATOM 680 N N . HIS A 1 92 ? 6.004 3.506 5.496 1 98.62 92 HIS A N 1
ATOM 681 C CA . HIS A 1 92 ? 6.414 3.807 4.133 1 98.62 92 HIS A CA 1
ATOM 682 C C . HIS A 1 92 ? 7.277 5.062 4.078 1 98.62 92 HIS A C 1
ATOM 684 O O . HIS A 1 92 ? 8.297 5.09 3.383 1 98.62 92 HIS A O 1
ATOM 690 N N . ASP A 1 93 ? 6.883 6.066 4.828 1 96.69 93 ASP A N 1
ATOM 691 C CA . ASP A 1 93 ? 7.656 7.305 4.895 1 96.69 93 ASP A CA 1
ATOM 692 C C . ASP A 1 93 ? 9.078 7.039 5.379 1 96.69 93 ASP A C 1
ATOM 694 O O . ASP A 1 93 ? 10.039 7.578 4.824 1 96.69 93 ASP A O 1
ATOM 698 N N . ASP A 1 94 ? 9.242 6.254 6.457 1 96.31 94 ASP A N 1
ATOM 699 C CA . ASP A 1 94 ? 10.555 5.91 6.992 1 96.31 94 ASP A CA 1
ATOM 700 C C . ASP A 1 94 ? 11.438 5.27 5.926 1 96.31 94 ASP A C 1
ATOM 702 O O . ASP A 1 94 ? 12.633 5.57 5.832 1 96.31 94 ASP A O 1
ATOM 706 N N . VAL A 1 95 ? 10.867 4.41 5.137 1 97.75 95 VAL A N 1
ATOM 707 C CA . VAL A 1 95 ? 11.602 3.717 4.082 1 97.75 95 VAL A CA 1
ATOM 708 C C . VAL A 1 95 ? 12.008 4.711 2.998 1 97.75 95 VAL A C 1
ATOM 710 O O . VAL A 1 95 ? 13.156 4.719 2.555 1 97.75 95 VAL A O 1
ATOM 713 N N . MET A 1 96 ? 11.102 5.559 2.559 1 96.69 96 MET A N 1
ATOM 714 C CA . MET A 1 96 ? 11.312 6.484 1.449 1 96.69 96 MET A CA 1
ATOM 715 C C . MET A 1 96 ? 12.336 7.555 1.821 1 96.69 96 MET A C 1
ATOM 717 O O . MET A 1 96 ? 13.164 7.938 0.997 1 96.69 96 MET A O 1
ATOM 721 N N . ASP A 1 97 ? 12.297 7.945 3.078 1 91.62 97 ASP A N 1
ATOM 722 C CA . ASP A 1 97 ? 13.18 9.016 3.537 1 91.62 97 ASP A CA 1
ATOM 723 C C . ASP A 1 97 ? 14.5 8.461 4.055 1 91.62 97 ASP A C 1
ATOM 725 O O . ASP A 1 97 ? 15.461 9.211 4.246 1 91.62 97 ASP A O 1
ATOM 729 N N . GLY A 1 98 ? 14.547 7.184 4.254 1 93.25 98 GLY A N 1
ATOM 730 C CA . GLY A 1 98 ? 15.742 6.562 4.789 1 93.25 98 GLY A CA 1
ATOM 731 C C . GLY A 1 98 ? 15.961 6.852 6.262 1 93.25 98 GLY A C 1
ATOM 732 O O . GLY A 1 98 ? 17.094 6.93 6.727 1 93.25 98 GLY A O 1
ATOM 733 N N . ASP A 1 99 ? 14.875 7.098 6.949 1 90.94 99 ASP A N 1
ATOM 734 C CA . ASP A 1 99 ? 14.977 7.359 8.383 1 90.94 99 ASP A CA 1
ATOM 735 C C . ASP A 1 99 ? 15.391 6.102 9.141 1 90.94 99 ASP A C 1
ATOM 737 O O . ASP A 1 99 ? 14.758 5.055 9.008 1 90.94 99 ASP A O 1
ATOM 741 N N . LEU A 1 100 ? 16.344 6.199 10.055 1 93.44 100 LEU A N 1
ATOM 742 C CA . LEU A 1 100 ? 16.891 5.027 10.719 1 93.44 100 LEU A CA 1
ATOM 743 C C . LEU A 1 100 ? 16.25 4.812 12.086 1 93.44 100 LEU A C 1
ATOM 745 O O . LEU A 1 100 ? 16.312 3.715 12.641 1 93.44 100 LEU A O 1
ATOM 749 N N . THR A 1 101 ? 15.609 5.914 12.633 1 90.25 101 THR A N 1
ATOM 750 C CA . THR A 1 101 ? 15.008 5.816 13.953 1 90.25 101 THR A CA 1
ATOM 751 C C . THR A 1 101 ? 13.609 6.426 13.961 1 90.25 101 THR A C 1
ATOM 753 O O . THR A 1 101 ? 13.312 7.332 13.18 1 90.25 101 THR A O 1
ATOM 756 N N . ARG A 1 102 ? 12.773 5.871 14.773 1 86.25 102 ARG A N 1
ATOM 757 C CA . ARG A 1 102 ? 11.43 6.348 15.078 1 86.25 102 ARG A CA 1
ATOM 758 C C . ARG A 1 102 ? 11.039 6.008 16.516 1 86.25 102 ARG A C 1
ATOM 760 O O . ARG A 1 102 ? 11.141 4.852 16.922 1 86.25 102 ARG A O 1
ATOM 767 N N . ARG A 1 103 ? 10.602 7.02 17.156 1 83.62 103 ARG A N 1
ATOM 768 C CA . ARG A 1 103 ? 10.172 6.848 18.547 1 83.62 103 ARG A CA 1
ATOM 769 C C . ARG A 1 103 ? 11.258 6.188 19.375 1 83.62 103 ARG A C 1
ATOM 771 O O . ARG A 1 103 ? 10.992 5.23 20.109 1 83.62 103 ARG A O 1
ATOM 778 N N . HIS A 1 104 ? 12.469 6.645 19.094 1 83.5 104 HIS A N 1
ATOM 779 C CA . HIS A 1 104 ? 13.656 6.285 19.859 1 83.5 104 HIS A CA 1
ATOM 780 C C . HIS A 1 104 ? 14.031 4.824 19.641 1 83.5 104 HIS A C 1
ATOM 782 O O . HIS A 1 104 ? 14.75 4.23 20.453 1 83.5 104 HIS A O 1
ATOM 788 N N . ARG A 1 105 ? 13.508 4.234 18.578 1 90 105 ARG A N 1
ATOM 789 C CA . ARG A 1 105 ? 13.859 2.873 18.188 1 90 105 ARG A CA 1
ATOM 790 C C . ARG A 1 105 ? 14.234 2.805 16.703 1 90 105 ARG A C 1
ATOM 792 O O . ARG A 1 105 ? 13.898 3.707 15.938 1 90 105 ARG A O 1
ATOM 799 N N . ALA A 1 106 ? 14.969 1.723 16.422 1 95.69 106 ALA A N 1
ATOM 800 C CA . ALA A 1 106 ? 15.25 1.508 15.008 1 95.69 106 ALA A CA 1
ATOM 801 C C . ALA A 1 106 ? 13.961 1.348 14.211 1 95.69 106 ALA A C 1
ATOM 803 O O . ALA A 1 106 ? 13.008 0.73 14.68 1 95.69 106 ALA A O 1
ATOM 804 N N . THR A 1 107 ? 13.922 1.94 13.047 1 96.81 107 THR A N 1
ATOM 805 C CA . THR A 1 107 ? 12.742 1.798 12.203 1 96.81 107 THR A CA 1
ATOM 806 C C . THR A 1 107 ? 12.57 0.35 11.758 1 96.81 107 THR A C 1
ATOM 808 O O . THR A 1 107 ? 13.531 -0.425 11.758 1 96.81 107 THR A O 1
ATOM 811 N N . ALA A 1 108 ? 11.383 -0.015 11.367 1 97.88 108 ALA A N 1
ATOM 812 C CA . ALA A 1 108 ? 11.07 -1.379 10.953 1 97.88 108 ALA A CA 1
ATOM 813 C C . ALA A 1 108 ? 11.938 -1.802 9.766 1 97.88 108 ALA A C 1
ATOM 815 O O . ALA A 1 108 ? 12.391 -2.947 9.703 1 97.88 108 ALA A O 1
ATOM 816 N N . TRP A 1 109 ? 12.203 -0.835 8.828 1 98.19 109 TRP A N 1
ATOM 817 C CA . TRP A 1 109 ? 12.977 -1.225 7.656 1 98.19 109 TRP A CA 1
ATOM 818 C C . TRP A 1 109 ? 14.438 -1.466 8.016 1 98.19 109 TRP A C 1
ATOM 820 O O . TRP A 1 109 ? 15.109 -2.285 7.387 1 98.19 109 TRP A O 1
ATOM 830 N N . LYS A 1 110 ? 14.93 -0.74 8.984 1 97.88 110 LYS A N 1
ATOM 831 C CA . LYS A 1 110 ? 16.297 -0.976 9.453 1 97.88 110 LYS A CA 1
ATOM 832 C C . LYS A 1 110 ? 16.422 -2.357 10.086 1 97.88 110 LYS A C 1
ATOM 834 O O . LYS A 1 110 ? 17.453 -3.018 9.945 1 97.88 110 LYS A O 1
ATOM 839 N N . VAL A 1 111 ? 15.398 -2.732 10.773 1 98 111 VAL A N 1
ATOM 840 C CA . VAL A 1 111 ? 15.438 -3.98 11.523 1 98 111 VAL A CA 1
ATOM 841 C C . VAL A 1 111 ? 15.164 -5.156 10.594 1 98 111 VAL A C 1
ATOM 843 O O . VAL A 1 111 ? 15.836 -6.191 10.672 1 98 111 VAL A O 1
ATOM 846 N N . PHE A 1 112 ? 14.211 -5.039 9.703 1 97.94 112 PHE A N 1
ATOM 847 C CA . PHE A 1 112 ? 13.703 -6.207 9 1 97.94 112 PHE A CA 1
ATOM 848 C C . PHE A 1 112 ? 14.008 -6.121 7.512 1 97.94 112 PHE A C 1
ATOM 850 O O . PHE A 1 112 ? 13.82 -7.086 6.773 1 97.94 112 PHE A O 1
ATOM 857 N N . GLY A 1 113 ? 14.438 -4.965 7.047 1 97.38 113 GLY A N 1
ATOM 858 C CA . GLY A 1 113 ? 14.68 -4.75 5.629 1 97.38 113 GLY A CA 1
ATOM 859 C C . GLY A 1 113 ? 13.664 -3.818 4.988 1 97.38 113 GLY A C 1
ATOM 860 O O . GLY A 1 113 ? 12.539 -3.689 5.473 1 97.38 113 GLY A O 1
ATOM 861 N N . ARG A 1 114 ? 14.07 -3.223 3.912 1 97.56 114 ARG A N 1
ATOM 862 C CA . ARG A 1 114 ? 13.281 -2.217 3.205 1 97.56 114 ARG A CA 1
ATOM 863 C C . ARG A 1 114 ? 11.969 -2.803 2.697 1 97.56 114 ARG A C 1
ATOM 865 O O . ARG A 1 114 ? 10.898 -2.273 2.988 1 97.56 114 ARG A O 1
ATOM 872 N N . TRP A 1 115 ? 12.07 -3.887 1.983 1 97.81 115 TRP A N 1
ATOM 873 C CA . TRP A 1 115 ? 10.906 -4.398 1.268 1 97.81 115 TRP A CA 1
ATOM 874 C C . TRP A 1 115 ? 9.945 -5.113 2.219 1 97.81 115 TRP A C 1
ATOM 876 O O . TRP A 1 115 ? 8.734 -4.934 2.137 1 97.81 115 TRP A O 1
ATOM 886 N N . PRO A 1 116 ? 10.445 -5.863 3.23 1 97.75 116 PRO A N 1
ATOM 887 C CA . PRO A 1 116 ? 9.531 -6.375 4.258 1 97.75 116 PRO A CA 1
ATOM 888 C C . PRO A 1 116 ? 8.742 -5.27 4.945 1 97.75 116 PRO A C 1
ATOM 890 O O . PRO A 1 116 ? 7.551 -5.441 5.227 1 97.75 116 PRO A O 1
ATOM 893 N N . ALA A 1 117 ? 9.391 -4.168 5.199 1 98.56 117 ALA A N 1
ATOM 894 C CA . ALA A 1 117 ? 8.703 -3.049 5.832 1 98.56 117 ALA A CA 1
ATOM 895 C C . ALA A 1 117 ? 7.613 -2.49 4.918 1 98.56 117 ALA A C 1
ATOM 897 O O . ALA A 1 117 ? 6.512 -2.174 5.371 1 98.56 117 ALA A O 1
ATOM 898 N N . VAL A 1 118 ? 7.898 -2.35 3.607 1 98.75 118 VAL A N 1
ATOM 899 C CA . VAL A 1 118 ? 6.922 -1.859 2.643 1 98.75 118 VAL A CA 1
ATOM 900 C C . VAL A 1 118 ? 5.73 -2.812 2.582 1 98.75 118 VAL A C 1
ATOM 902 O O . VAL A 1 118 ? 4.578 -2.379 2.633 1 98.75 118 VAL A O 1
ATOM 905 N N . LEU A 1 119 ? 5.973 -4.113 2.539 1 98.69 119 LEU A N 1
ATOM 906 C CA . LEU A 1 119 ? 4.914 -5.113 2.473 1 98.69 119 LEU A CA 1
ATOM 907 C C . LEU A 1 119 ? 4.039 -5.066 3.725 1 98.69 119 LEU A C 1
ATOM 909 O O . LEU A 1 119 ? 2.816 -5.184 3.639 1 98.69 119 LEU A O 1
ATOM 913 N N . ALA A 1 120 ? 4.688 -4.934 4.863 1 98.69 120 ALA A N 1
ATOM 914 C CA . ALA A 1 120 ? 3.934 -4.836 6.109 1 98.69 120 ALA A CA 1
ATOM 915 C C . ALA A 1 120 ? 3.045 -3.594 6.117 1 98.69 120 ALA A C 1
ATOM 917 O O . ALA A 1 120 ? 1.905 -3.641 6.586 1 98.69 120 ALA A O 1
ATOM 918 N N . GLY A 1 121 ? 3.596 -2.479 5.652 1 98.75 121 GLY A N 1
ATOM 919 C CA . GLY A 1 121 ? 2.777 -1.286 5.5 1 98.75 121 GLY A CA 1
ATOM 920 C C . GLY A 1 121 ? 1.585 -1.494 4.586 1 98.75 121 GLY A C 1
ATOM 921 O O . GLY A 1 121 ? 0.466 -1.098 4.918 1 98.75 121 GLY A O 1
ATOM 922 N N . ASP A 1 122 ? 1.797 -2.119 3.443 1 98.81 122 ASP A N 1
ATOM 923 C CA . ASP A 1 122 ? 0.714 -2.438 2.52 1 98.81 122 ASP A CA 1
ATOM 924 C C . ASP A 1 122 ? -0.36 -3.283 3.201 1 98.81 122 ASP A C 1
ATOM 926 O O . ASP A 1 122 ? -1.555 -3.076 2.977 1 98.81 122 ASP A O 1
ATOM 930 N N . ALA A 1 123 ? 0.062 -4.242 3.963 1 98.75 123 ALA A N 1
ATOM 931 C CA . ALA A 1 123 ? -0.868 -5.121 4.664 1 98.75 123 ALA A CA 1
ATOM 932 C C . ALA A 1 123 ? -1.714 -4.34 5.664 1 98.75 123 ALA A C 1
ATOM 934 O O . ALA A 1 123 ? -2.914 -4.59 5.805 1 98.75 123 ALA A O 1
ATOM 935 N N . LEU A 1 124 ? -1.06 -3.434 6.371 1 98.75 124 LEU A N 1
ATOM 936 C CA . LEU A 1 124 ? -1.798 -2.59 7.305 1 98.75 124 LEU A CA 1
ATOM 937 C C . LEU A 1 124 ? -2.85 -1.761 6.574 1 98.75 124 LEU A C 1
ATOM 939 O O . LEU A 1 124 ? -3.98 -1.629 7.047 1 98.75 124 LEU A O 1
ATOM 943 N N . LEU A 1 125 ? -2.514 -1.17 5.441 1 98.75 125 LEU A N 1
ATOM 944 C CA . LEU A 1 125 ? -3.453 -0.387 4.645 1 98.75 125 LEU A CA 1
ATOM 945 C C . LEU A 1 125 ? -4.648 -1.236 4.227 1 98.75 125 LEU A C 1
ATOM 947 O O . LEU A 1 125 ? -5.797 -0.826 4.398 1 98.75 125 LEU A O 1
ATOM 951 N N . ALA A 1 126 ? -4.352 -2.439 3.697 1 98.5 126 ALA A N 1
ATOM 952 C CA . ALA A 1 126 ? -5.414 -3.338 3.252 1 98.5 126 ALA A CA 1
ATOM 953 C C . ALA A 1 126 ? -6.344 -3.707 4.406 1 98.5 126 ALA A C 1
ATOM 955 O O . ALA A 1 126 ? -7.566 -3.654 4.27 1 98.5 126 ALA A O 1
ATOM 956 N N . GLN A 1 127 ? -5.75 -4.027 5.543 1 97.88 127 GLN A N 1
ATOM 957 C CA . GLN A 1 127 ? -6.527 -4.434 6.707 1 97.88 127 GLN A CA 1
ATOM 958 C C . GLN A 1 127 ? -7.371 -3.277 7.234 1 97.88 127 GLN A C 1
ATOM 960 O O . GLN A 1 127 ? -8.516 -3.475 7.648 1 97.88 127 GLN A O 1
ATOM 965 N N . ALA A 1 128 ? -6.793 -2.119 7.273 1 98.12 128 ALA A N 1
ATOM 966 C CA . ALA A 1 128 ? -7.496 -0.939 7.77 1 98.12 128 ALA A CA 1
ATOM 967 C C . ALA A 1 128 ? -8.758 -0.67 6.957 1 98.12 128 ALA A C 1
ATOM 969 O O . ALA A 1 128 ? -9.828 -0.429 7.52 1 98.12 128 ALA A O 1
ATOM 970 N N . LEU A 1 129 ? -8.68 -0.733 5.664 1 97.56 129 LEU A N 1
ATOM 971 C CA . LEU A 1 129 ? -9.836 -0.483 4.812 1 97.56 129 LEU A CA 1
ATOM 972 C C . LEU A 1 129 ? -10.844 -1.624 4.914 1 97.56 129 LEU A C 1
ATOM 974 O O . LEU A 1 129 ? -12.055 -1.388 4.953 1 97.56 129 LEU A O 1
ATOM 978 N N . ALA A 1 130 ? -10.367 -2.842 5.035 1 96.06 130 ALA A N 1
ATOM 979 C CA . ALA A 1 130 ? -11.242 -4.004 5.133 1 96.06 130 ALA A CA 1
ATOM 980 C C . ALA A 1 130 ? -12.07 -3.959 6.414 1 96.06 130 ALA A C 1
ATOM 982 O O . ALA A 1 130 ? -13.234 -4.363 6.426 1 96.06 130 ALA A O 1
ATOM 983 N N . MET A 1 131 ? -11.492 -3.494 7.453 1 94.62 131 MET A N 1
ATOM 984 C CA . MET A 1 131 ? -12.172 -3.533 8.742 1 94.62 131 MET A CA 1
ATOM 985 C C . MET A 1 131 ? -13.344 -2.562 8.773 1 94.62 131 MET A C 1
ATOM 987 O O . MET A 1 131 ? -14.289 -2.74 9.547 1 94.62 131 MET A O 1
ATOM 991 N N . LEU A 1 132 ? -13.344 -1.496 7.945 1 94.94 132 LEU A N 1
ATOM 992 C CA . LEU A 1 132 ? -14.469 -0.575 7.875 1 94.94 132 LEU A CA 1
ATOM 993 C C . LEU A 1 132 ? -15.656 -1.22 7.164 1 94.94 132 LEU A C 1
ATOM 995 O O . LEU A 1 132 ? -16.797 -0.788 7.336 1 94.94 132 LEU A O 1
ATOM 999 N N . ALA A 1 133 ? -15.359 -2.221 6.336 1 89.12 133 ALA A N 1
ATOM 1000 C CA . ALA A 1 133 ? -16.375 -2.812 5.469 1 89.12 133 ALA A CA 1
ATOM 1001 C C . ALA A 1 133 ? -16.906 -4.113 6.059 1 89.12 133 ALA A C 1
ATOM 1003 O O . ALA A 1 133 ? -17.375 -4.988 5.328 1 89.12 133 ALA A O 1
ATOM 1004 N N . LEU A 1 134 ? -16.859 -4.328 7.348 1 86.88 134 LEU A N 1
ATOM 1005 C CA . LEU A 1 134 ? -17.234 -5.598 7.961 1 86.88 134 LEU A CA 1
ATOM 1006 C C . LEU A 1 134 ? -18.75 -5.715 8.109 1 86.88 134 LEU A C 1
ATOM 1008 O O . LEU A 1 134 ? -19.266 -6.809 8.336 1 86.88 134 LEU A O 1
ATOM 1012 N N . GLU A 1 135 ? -19.438 -4.648 8.023 1 86.31 135 GLU A N 1
ATOM 1013 C CA . GLU A 1 135 ? -20.891 -4.656 8.086 1 86.31 135 GLU A CA 1
ATOM 1014 C C . GLU A 1 135 ? -21.5 -3.803 6.973 1 86.31 135 GLU A C 1
ATOM 1016 O O . GLU A 1 135 ? -20.938 -2.766 6.605 1 86.31 135 GLU A O 1
ATOM 1021 N N . PRO A 1 136 ? -22.625 -4.316 6.496 1 88.88 136 PRO A N 1
ATOM 1022 C CA . PRO A 1 136 ? -23.281 -3.547 5.434 1 88.88 136 PRO A CA 1
ATOM 1023 C C . PRO A 1 136 ? -24.078 -2.363 5.973 1 88.88 136 PRO A C 1
ATOM 1025 O O . PRO A 1 136 ? -25.312 -2.445 6.082 1 88.88 136 PRO A O 1
ATOM 1028 N N . ARG A 1 137 ? -23.484 -1.351 6.363 1 90.44 137 ARG A N 1
ATOM 1029 C CA . ARG A 1 137 ? -24.109 -0.141 6.887 1 90.44 137 ARG A CA 1
ATOM 1030 C C . ARG A 1 137 ? -23.703 1.08 6.066 1 90.44 137 ARG A C 1
ATOM 1032 O O . ARG A 1 137 ? -22.625 1.114 5.473 1 90.44 137 ARG A O 1
ATOM 1039 N N . ALA A 1 138 ? -24.562 2.035 6.129 1 90.12 138 ALA A N 1
ATOM 1040 C CA . ALA A 1 138 ? -24.328 3.268 5.387 1 90.12 138 ALA A CA 1
ATOM 1041 C C . ALA A 1 138 ? -23.062 3.973 5.887 1 90.12 138 ALA A C 1
ATOM 1043 O O . ALA A 1 138 ? -22.297 4.523 5.094 1 90.12 138 ALA A O 1
ATOM 1044 N N . GLU A 1 139 ? -22.844 3.971 7.188 1 92.25 139 GLU A N 1
ATOM 1045 C CA . GLU A 1 139 ? -21.672 4.617 7.773 1 92.25 139 GLU A CA 1
ATOM 1046 C C . GLU A 1 139 ? -20.375 3.959 7.301 1 92.25 139 GLU A C 1
ATOM 1048 O O . GLU A 1 139 ? -19.359 4.629 7.145 1 92.25 139 GLU A O 1
ATOM 1053 N N . ALA A 1 140 ? -20.484 2.631 7.086 1 93.38 140 ALA A N 1
ATOM 1054 C CA . ALA A 1 140 ? -19.312 1.91 6.609 1 93.38 140 ALA A CA 1
ATOM 1055 C C . ALA A 1 140 ? -18.938 2.348 5.195 1 93.38 140 ALA A C 1
ATOM 1057 O O . ALA A 1 140 ? -17.75 2.529 4.891 1 93.38 140 ALA A O 1
ATOM 1058 N N . VAL A 1 141 ? -19.922 2.525 4.371 1 94.56 141 VAL A N 1
ATOM 1059 C CA . VAL A 1 141 ? -19.719 2.965 2.996 1 94.56 141 VAL A CA 1
ATOM 1060 C C . VAL A 1 141 ? -19.094 4.359 2.988 1 94.56 141 VAL A C 1
ATOM 1062 O O . VAL A 1 141 ? -18.031 4.566 2.389 1 94.56 141 VAL A O 1
ATOM 1065 N N . ARG A 1 142 ? -19.75 5.25 3.725 1 96.19 142 ARG A N 1
ATOM 1066 C CA . ARG A 1 142 ? -19.266 6.629 3.766 1 96.19 142 ARG A CA 1
ATOM 1067 C C . ARG A 1 142 ? -17.891 6.707 4.449 1 96.19 142 ARG A C 1
ATOM 1069 O O . ARG A 1 142 ? -17.016 7.453 4.016 1 96.19 142 ARG A O 1
ATOM 1076 N N . GLY A 1 143 ? -17.734 5.973 5.551 1 97.5 143 GLY A N 1
ATOM 1077 C CA . GLY A 1 143 ? -16.469 5.957 6.277 1 97.5 143 GLY A CA 1
ATOM 1078 C C . GLY A 1 143 ? -15.312 5.457 5.441 1 97.5 143 GLY A C 1
ATOM 1079 O O . GLY A 1 143 ? -14.211 6.004 5.516 1 97.5 143 GLY A O 1
ATOM 1080 N N . THR A 1 144 ? -15.578 4.418 4.613 1 97.25 144 THR A N 1
ATOM 1081 C CA . THR A 1 144 ? -14.547 3.9 3.719 1 97.25 144 THR A CA 1
ATOM 1082 C C . THR A 1 144 ? -14.141 4.957 2.695 1 97.25 144 THR A C 1
ATOM 1084 O O . THR A 1 144 ? -12.953 5.113 2.4 1 97.25 144 THR A O 1
ATOM 1087 N N . GLY A 1 145 ? -15.117 5.652 2.186 1 97 145 GLY A N 1
ATOM 1088 C CA . GLY A 1 145 ? -14.828 6.746 1.272 1 97 145 GLY A CA 1
ATOM 1089 C C . GLY A 1 145 ? -13.992 7.844 1.904 1 97 145 GLY A C 1
ATOM 1090 O O . GLY A 1 145 ? -13.039 8.328 1.297 1 97 145 GLY A O 1
ATOM 1091 N N . VAL A 1 146 ? -14.32 8.211 3.123 1 98.12 146 VAL A N 1
ATOM 1092 C CA . VAL A 1 146 ? -13.625 9.258 3.857 1 98.12 146 VAL A CA 1
ATOM 1093 C C . VAL A 1 146 ? -12.18 8.844 4.109 1 98.12 146 VAL A C 1
ATOM 1095 O O . VAL A 1 146 ? -11.25 9.609 3.842 1 98.12 146 VAL A O 1
ATOM 1098 N N . LEU A 1 147 ? -11.961 7.645 4.594 1 98.5 147 LEU A N 1
ATOM 1099 C CA . LEU A 1 147 ? -10.617 7.168 4.91 1 98.5 147 LEU A CA 1
ATOM 1100 C C . LEU A 1 147 ? -9.781 7.027 3.643 1 98.5 147 LEU A C 1
ATOM 1102 O O . LEU A 1 147 ? -8.609 7.422 3.621 1 98.5 147 LEU A O 1
ATOM 1106 N N . THR A 1 148 ? -10.352 6.488 2.586 1 98.19 148 THR A N 1
ATOM 1107 C CA . THR A 1 148 ? -9.641 6.34 1.325 1 98.19 148 THR A CA 1
ATOM 1108 C C . THR A 1 148 ? -9.242 7.699 0.761 1 98.19 148 THR A C 1
ATOM 1110 O O . THR A 1 148 ? -8.133 7.875 0.262 1 98.19 148 THR A O 1
ATOM 1113 N N . GLY A 1 149 ? -10.164 8.633 0.838 1 98.19 149 GLY A N 1
ATOM 1114 C CA . GLY A 1 149 ? -9.836 9.984 0.414 1 98.19 149 GLY A CA 1
ATOM 1115 C C . GLY A 1 149 ? -8.641 10.562 1.147 1 98.19 149 GLY A C 1
ATOM 1116 O O . GLY A 1 149 ? -7.777 11.203 0.537 1 98.19 149 GLY A O 1
ATOM 1117 N N . ALA A 1 150 ? -8.594 10.383 2.422 1 98.56 150 ALA A N 1
ATOM 1118 C CA . ALA A 1 150 ? -7.473 10.859 3.221 1 98.56 150 ALA A CA 1
ATOM 1119 C C . ALA A 1 150 ? -6.18 10.148 2.83 1 98.56 150 ALA A C 1
ATOM 1121 O O . ALA A 1 150 ? -5.117 10.766 2.756 1 98.56 150 ALA A O 1
ATOM 1122 N N . VAL A 1 151 ? -6.203 8.828 2.611 1 98.62 151 VAL A N 1
ATOM 1123 C CA . VAL A 1 151 ? -5.047 8.047 2.184 1 98.62 151 VAL A CA 1
ATOM 1124 C C . VAL A 1 151 ? -4.492 8.625 0.881 1 98.62 151 VAL A C 1
ATOM 1126 O O . VAL A 1 151 ? -3.281 8.82 0.75 1 98.62 151 VAL A O 1
ATOM 1129 N N . LEU A 1 152 ? -5.371 8.891 -0.054 1 98.56 152 LEU A N 1
ATOM 1130 C CA . LEU A 1 152 ? -4.953 9.422 -1.348 1 98.56 152 LEU A CA 1
ATOM 1131 C C . LEU A 1 152 ? -4.336 10.812 -1.192 1 98.56 152 LEU A C 1
ATOM 1133 O O . LEU A 1 152 ? -3.381 11.156 -1.893 1 98.56 152 LEU A O 1
ATOM 1137 N N . ALA A 1 153 ? -4.895 11.586 -0.286 1 98.44 153 ALA A N 1
ATOM 1138 C CA . ALA A 1 153 ? -4.309 12.891 -0.002 1 98.44 153 ALA A CA 1
ATOM 1139 C C . ALA A 1 153 ? -2.898 12.75 0.56 1 98.44 153 ALA A C 1
ATOM 1141 O O . ALA A 1 153 ? -1.995 13.508 0.184 1 98.44 153 ALA A O 1
ATOM 1142 N N . VAL A 1 154 ? -2.719 11.812 1.467 1 98.56 154 VAL A N 1
ATOM 1143 C CA . VAL A 1 154 ? -1.398 11.578 2.037 1 98.56 154 VAL A CA 1
ATOM 1144 C C . VAL A 1 154 ? -0.431 11.148 0.938 1 98.56 154 VAL A C 1
ATOM 1146 O O . VAL A 1 154 ? 0.726 11.57 0.917 1 98.56 154 VAL A O 1
ATOM 1149 N N . HIS A 1 155 ? -0.896 10.25 0.018 1 98.19 155 HIS A N 1
ATOM 1150 C CA . HIS A 1 155 ? -0.054 9.82 -1.092 1 98.19 155 HIS A CA 1
ATOM 1151 C C . HIS A 1 155 ? 0.393 11 -1.94 1 98.19 155 HIS A C 1
ATOM 1153 O O . HIS A 1 155 ? 1.562 11.094 -2.326 1 98.19 155 HIS A O 1
ATOM 1159 N N . GLU A 1 156 ? -0.539 11.867 -2.203 1 97.88 156 GLU A N 1
ATOM 1160 C CA . GLU A 1 156 ? -0.217 13.055 -2.994 1 97.88 156 GLU A CA 1
ATOM 1161 C C . GLU A 1 156 ? 0.765 13.961 -2.258 1 97.88 156 GLU A C 1
ATOM 1163 O O . GLU A 1 156 ? 1.697 14.5 -2.859 1 97.88 156 GLU A O 1
ATOM 1168 N N . GLY A 1 157 ? 0.496 14.195 -1.002 1 97.81 157 GLY A N 1
ATOM 1169 C CA . GLY A 1 157 ? 1.426 14.953 -0.185 1 97.81 157 GLY A CA 1
ATOM 1170 C C . GLY A 1 157 ? 2.814 14.344 -0.135 1 97.81 157 GLY A C 1
ATOM 1171 O O . GLY A 1 157 ? 3.814 15.062 -0.25 1 97.81 157 GLY A O 1
ATOM 1172 N N . GLN A 1 158 ? 2.939 13.023 0.067 1 97.25 158 GLN A N 1
ATOM 1173 C CA . GLN A 1 158 ? 4.223 12.336 0.11 1 97.25 158 GLN A CA 1
ATOM 1174 C C . GLN A 1 158 ? 4.938 12.414 -1.235 1 97.25 158 GLN A C 1
ATOM 1176 O O . GLN A 1 158 ? 6.16 12.578 -1.287 1 97.25 158 GLN A O 1
ATOM 1181 N N . PHE A 1 159 ? 4.176 12.258 -2.34 1 96.94 159 PHE A N 1
ATOM 1182 C CA . PHE A 1 159 ? 4.738 12.43 -3.676 1 96.94 159 PHE A CA 1
ATOM 1183 C C . PHE A 1 159 ? 5.367 13.812 -3.828 1 96.94 159 PHE A C 1
ATOM 1185 O O . PHE A 1 159 ? 6.492 13.93 -4.32 1 96.94 159 PHE A O 1
ATOM 1192 N N . ALA A 1 160 ? 4.617 14.82 -3.436 1 96.44 160 ALA A N 1
ATOM 1193 C CA . ALA A 1 160 ? 5.121 16.188 -3.492 1 96.44 160 ALA A CA 1
ATOM 1194 C C . ALA A 1 160 ? 6.379 16.344 -2.643 1 96.44 160 ALA A C 1
ATOM 1196 O O . ALA A 1 160 ? 7.336 17.016 -3.055 1 96.44 160 ALA A O 1
ATOM 1197 N N . ASP A 1 161 ? 6.355 15.773 -1.459 1 95.75 161 ASP A N 1
ATOM 1198 C CA . ASP A 1 161 ? 7.492 15.844 -0.544 1 95.75 161 ASP A CA 1
ATOM 1199 C C . ASP A 1 161 ? 8.758 15.281 -1.188 1 95.75 161 ASP A C 1
ATOM 1201 O O . ASP A 1 161 ? 9.828 15.875 -1.087 1 95.75 161 ASP A O 1
ATOM 1205 N N . LEU A 1 162 ? 8.656 14.172 -1.841 1 94 162 LEU A N 1
ATOM 1206 C CA . LEU A 1 162 ? 9.781 13.555 -2.531 1 94 162 LEU A CA 1
ATOM 1207 C C . LEU A 1 162 ? 10.352 14.484 -3.59 1 94 162 LEU A C 1
ATOM 1209 O O . LEU A 1 162 ? 11.57 14.562 -3.76 1 94 162 LEU A O 1
ATOM 1213 N N . GLY A 1 163 ? 9.453 15.156 -4.316 1 91.5 163 GLY A N 1
ATOM 1214 C CA . GLY A 1 163 ? 9.891 16.094 -5.344 1 91.5 163 GLY A CA 1
ATOM 1215 C C . GLY A 1 163 ? 10.555 17.328 -4.781 1 91.5 163 GLY A C 1
ATOM 1216 O O . GLY A 1 163 ? 11.516 17.844 -5.355 1 91.5 163 GLY A O 1
ATOM 1217 N N . LEU A 1 164 ? 10.094 17.828 -3.693 1 89.94 164 LEU A N 1
ATOM 1218 C CA . LEU A 1 164 ? 10.586 19.047 -3.082 1 89.94 164 LEU A CA 1
ATOM 1219 C C . LEU A 1 164 ? 11.992 18.859 -2.529 1 89.94 164 LEU A C 1
ATOM 1221 O O . LEU A 1 164 ? 12.781 19.797 -2.475 1 89.94 164 LEU A O 1
ATOM 1225 N N . GLU A 1 165 ? 12.312 17.641 -2.188 1 84.94 165 GLU A N 1
ATOM 1226 C CA . GLU A 1 165 ? 13.609 17.328 -1.59 1 84.94 165 GLU A CA 1
ATOM 1227 C C . GLU A 1 165 ? 14.742 17.594 -2.576 1 84.94 165 GLU A C 1
ATOM 1229 O O . GLU A 1 165 ? 15.844 17.969 -2.176 1 84.94 165 GLU A O 1
ATOM 1234 N N . THR A 1 166 ? 14.461 17.469 -3.842 1 84.5 166 THR A N 1
ATOM 1235 C CA . THR A 1 166 ? 15.539 17.531 -4.82 1 84.5 166 THR A CA 1
ATOM 1236 C C . THR A 1 166 ? 15.547 18.891 -5.516 1 84.5 166 THR A C 1
ATOM 1238 O O . THR A 1 166 ? 16.469 19.203 -6.27 1 84.5 166 THR A O 1
ATOM 1241 N N . ARG A 1 167 ? 14.609 19.719 -5.195 1 88.5 167 ARG A N 1
ATOM 1242 C CA . ARG A 1 167 ? 14.516 21.031 -5.84 1 88.5 167 ARG A CA 1
ATOM 1243 C C . ARG A 1 167 ? 15.203 22.109 -5 1 88.5 167 ARG A C 1
ATOM 1245 O O . ARG A 1 167 ? 15.109 22.094 -3.771 1 88.5 167 ARG A O 1
ATOM 1252 N N . SER A 1 168 ? 15.773 23.016 -5.707 1 85.56 168 SER A N 1
ATOM 1253 C CA . SER A 1 168 ? 16.484 24.078 -5.012 1 85.56 168 SER A CA 1
ATOM 1254 C C . SER A 1 168 ? 15.531 25.219 -4.625 1 85.56 168 SER A C 1
ATOM 1256 O O . SER A 1 168 ? 15.734 25.891 -3.613 1 85.56 168 SER A O 1
ATOM 1258 N N . VAL A 1 169 ? 14.578 25.469 -5.453 1 89.5 169 VAL A N 1
ATOM 1259 C CA . VAL A 1 169 ? 13.617 26.531 -5.203 1 89.5 169 VAL A CA 1
ATOM 1260 C C . VAL A 1 169 ? 12.219 25.938 -5.047 1 89.5 169 VAL A C 1
ATOM 1262 O O . VAL A 1 169 ? 11.758 25.188 -5.902 1 89.5 169 VAL A O 1
ATOM 1265 N N . VAL A 1 170 ? 11.703 26.25 -3.941 1 94.12 170 VAL A N 1
ATOM 1266 C CA . VAL A 1 170 ? 10.336 25.828 -3.666 1 94.12 170 VAL A CA 1
ATOM 1267 C C . VAL A 1 170 ? 9.516 27 -3.148 1 94.12 170 VAL A C 1
ATOM 1269 O O . VAL A 1 170 ? 10.047 27.906 -2.486 1 94.12 170 VAL A O 1
ATOM 1272 N N . SER A 1 171 ? 8.25 27 -3.514 1 95.81 171 SER A N 1
ATOM 1273 C CA . SER A 1 171 ? 7.391 28.062 -3.016 1 95.81 171 SER A CA 1
ATOM 1274 C C . SER A 1 171 ? 6.719 27.672 -1.705 1 95.81 171 SER A C 1
ATOM 1276 O O . SER A 1 171 ? 6.57 26.484 -1.415 1 95.81 171 SER A O 1
ATOM 1278 N N . LEU A 1 172 ? 6.375 28.641 -0.945 1 96.75 172 LEU A N 1
ATOM 1279 C CA . LEU A 1 172 ? 5.672 28.422 0.312 1 96.75 172 LEU A CA 1
ATOM 1280 C C . LEU A 1 172 ? 4.324 27.75 0.066 1 96.75 172 LEU A C 1
ATOM 1282 O O . LEU A 1 172 ? 3.898 26.891 0.85 1 96.75 172 LEU A O 1
ATOM 1286 N N . ASP A 1 173 ? 3.662 28.062 -1.021 1 96.88 173 ASP A N 1
ATOM 1287 C CA . ASP A 1 173 ? 2.373 27.469 -1.37 1 96.88 173 ASP A CA 1
ATOM 1288 C C . ASP A 1 173 ? 2.51 25.984 -1.644 1 96.88 173 ASP A C 1
ATOM 1290 O O . ASP A 1 173 ? 1.674 25.188 -1.21 1 96.88 173 ASP A O 1
ATOM 1294 N N . GLU A 1 174 ? 3.5 25.625 -2.389 1 96.19 174 GLU A N 1
ATOM 1295 C CA . GLU A 1 174 ? 3.734 24.203 -2.701 1 96.19 174 GLU A CA 1
ATOM 1296 C C . GLU A 1 174 ? 3.99 23.391 -1.436 1 96.19 174 GLU A C 1
ATOM 1298 O O . GLU A 1 174 ? 3.477 22.281 -1.29 1 96.19 174 GLU A O 1
ATOM 1303 N N . VAL A 1 175 ? 4.789 23.969 -0.555 1 97.44 175 VAL A N 1
ATOM 1304 C CA . VAL A 1 175 ? 5.129 23.25 0.673 1 97.44 175 VAL A CA 1
ATOM 1305 C C . VAL A 1 175 ? 3.902 23.172 1.581 1 97.44 175 VAL A C 1
ATOM 1307 O O . VAL A 1 175 ? 3.668 22.156 2.238 1 97.44 175 VAL A O 1
ATOM 1310 N N . THR A 1 176 ? 3.15 24.219 1.62 1 97.94 176 THR A N 1
ATOM 1311 C CA . THR A 1 176 ? 1.927 24.234 2.414 1 97.94 176 THR A CA 1
ATOM 1312 C C . THR A 1 176 ? 0.95 23.172 1.918 1 97.94 176 THR A C 1
ATOM 1314 O O . THR A 1 176 ? 0.357 22.438 2.717 1 97.94 176 THR A O 1
ATOM 1317 N N . ALA A 1 177 ? 0.766 23.078 0.603 1 97.31 177 ALA A N 1
ATOM 1318 C CA . ALA A 1 177 ? -0.108 22.078 0.012 1 97.31 177 ALA A CA 1
ATOM 1319 C C . ALA A 1 177 ? 0.391 20.656 0.325 1 97.31 177 ALA A C 1
ATOM 1321 O O . ALA A 1 177 ? -0.406 19.766 0.603 1 97.31 177 ALA A O 1
ATOM 1322 N N . MET A 1 178 ? 1.657 20.5 0.223 1 97.69 178 MET A N 1
ATOM 1323 C CA . MET A 1 178 ? 2.277 19.219 0.542 1 97.69 178 MET A CA 1
ATOM 1324 C C . MET A 1 178 ? 1.986 18.812 1.984 1 97.69 178 MET A C 1
ATOM 1326 O O . MET A 1 178 ? 1.559 17.688 2.246 1 97.69 178 MET A O 1
ATOM 1330 N N . VAL A 1 179 ? 2.125 19.719 2.914 1 97.56 179 VAL A N 1
ATOM 1331 C CA . VAL A 1 179 ? 1.912 19.469 4.336 1 97.56 179 VAL A CA 1
ATOM 1332 C C . VAL A 1 179 ? 0.438 19.156 4.594 1 97.56 179 VAL A C 1
ATOM 1334 O O . VAL A 1 179 ? 0.11 18.281 5.398 1 97.56 179 VAL A O 1
ATOM 1337 N N . HIS A 1 180 ? -0.407 19.891 3.924 1 97.44 180 HIS A N 1
ATOM 1338 C CA . HIS A 1 180 ? -1.836 19.641 4.066 1 97.44 180 HIS A CA 1
ATOM 1339 C C . HIS A 1 180 ? -2.172 18.188 3.713 1 97.44 180 HIS A C 1
ATOM 1341 O O . HIS A 1 180 ? -2.904 17.531 4.445 1 97.44 180 HIS A O 1
ATOM 1347 N N . GLY A 1 181 ? -1.701 17.781 2.586 1 97.69 181 GLY A N 1
ATOM 1348 C CA . GLY A 1 181 ? -1.943 16.406 2.172 1 97.69 181 GLY A CA 1
ATOM 1349 C C . GLY A 1 181 ? -1.272 15.383 3.068 1 97.69 181 GLY A C 1
ATOM 1350 O O . GLY A 1 181 ? -1.927 14.477 3.578 1 97.69 181 GLY A O 1
ATOM 1351 N N . LYS A 1 182 ? -0.047 15.594 3.354 1 97.06 182 LYS A N 1
ATOM 1352 C CA . LYS A 1 182 ? 0.793 14.609 4.023 1 97.06 182 LYS A CA 1
ATOM 1353 C C . LYS A 1 182 ? 0.427 14.484 5.5 1 97.06 182 LYS A C 1
ATOM 1355 O O . LYS A 1 182 ? 0.512 13.398 6.078 1 97.06 182 LYS A O 1
ATOM 1360 N N . THR A 1 183 ? -0.036 15.555 6.152 1 96.38 183 THR A N 1
ATOM 1361 C CA . THR A 1 183 ? -0.205 15.539 7.602 1 96.38 183 THR A CA 1
ATOM 1362 C C . THR A 1 183 ? -1.632 15.922 7.984 1 96.38 183 THR A C 1
ATOM 1364 O O . THR A 1 183 ? -2.346 15.141 8.609 1 96.38 183 THR A O 1
ATOM 1367 N N . SER A 1 184 ? -2.129 17.031 7.551 1 97.81 184 SER A N 1
ATOM 1368 C CA . SER A 1 184 ? -3.398 17.578 8.008 1 97.81 184 SER A CA 1
ATOM 1369 C C . SER A 1 184 ? -4.57 16.703 7.582 1 97.81 184 SER A C 1
ATOM 1371 O O . SER A 1 184 ? -5.57 16.609 8.297 1 97.81 184 SER A O 1
ATOM 1373 N N . ALA A 1 185 ? -4.434 16.078 6.434 1 98.38 185 ALA A N 1
ATOM 1374 C CA . ALA A 1 185 ? -5.516 15.273 5.875 1 98.38 185 ALA A CA 1
ATOM 1375 C C . ALA A 1 185 ? -5.961 14.195 6.859 1 98.38 185 ALA A C 1
ATOM 1377 O O . ALA A 1 185 ? -7.156 13.922 6.988 1 98.38 185 ALA A O 1
ATOM 1378 N N . LEU A 1 186 ? -5.074 13.586 7.582 1 98.44 186 LEU A N 1
ATOM 1379 C CA . LEU A 1 186 ? -5.438 12.508 8.5 1 98.44 186 LEU A CA 1
ATOM 1380 C C . LEU A 1 186 ? -6.098 13.062 9.758 1 98.44 186 LEU A C 1
ATOM 1382 O O . LEU A 1 186 ? -6.926 12.391 10.375 1 98.44 186 LEU A O 1
ATOM 1386 N N . PHE A 1 187 ? -5.766 14.297 10.148 1 98.19 187 PHE A N 1
ATOM 1387 C CA . PHE A 1 187 ? -6.438 14.93 11.281 1 98.19 187 PHE A CA 1
ATOM 1388 C C . PHE A 1 187 ? -7.879 15.273 10.922 1 98.19 187 PHE A C 1
ATOM 1390 O O . PHE A 1 187 ? -8.789 15.023 11.711 1 98.19 187 PHE A O 1
ATOM 1397 N N . GLY A 1 188 ? -8.031 15.883 9.734 1 98.69 188 GLY A N 1
ATOM 1398 C CA . GLY A 1 188 ? -9.383 16.125 9.258 1 98.69 188 GLY A CA 1
ATOM 1399 C C . GLY A 1 188 ? -10.219 14.859 9.156 1 98.69 188 GLY A C 1
ATOM 1400 O O . GLY A 1 188 ? -11.375 14.828 9.586 1 98.69 188 GLY A O 1
ATOM 1401 N N . CYS A 1 189 ? -9.609 13.836 8.625 1 98.81 189 CYS A N 1
ATOM 1402 C CA . CYS A 1 189 ? -10.258 12.539 8.484 1 98.81 189 CYS A CA 1
ATOM 1403 C C . CYS A 1 189 ? -10.695 12 9.844 1 98.81 189 CYS A C 1
ATOM 1405 O O . CYS A 1 189 ? -11.789 11.453 9.977 1 98.81 189 CYS A O 1
ATOM 1407 N N . ALA A 1 190 ? -9.844 12.109 10.836 1 98.69 190 ALA A N 1
ATOM 1408 C CA . ALA A 1 190 ? -10.148 11.625 12.18 1 98.69 190 ALA A CA 1
ATOM 1409 C C . ALA A 1 190 ? -11.445 12.242 12.703 1 98.69 190 ALA A C 1
ATOM 1411 O O . ALA A 1 190 ? -12.352 11.531 13.141 1 98.69 190 ALA A O 1
ATOM 1412 N N . CYS A 1 191 ? -11.531 13.523 12.625 1 98.44 191 CYS A N 1
ATOM 1413 C CA . CYS A 1 191 ? -12.695 14.234 13.148 1 98.44 191 CYS A CA 1
ATOM 1414 C C . CYS A 1 191 ? -13.938 13.93 12.312 1 98.44 191 CYS A C 1
ATOM 1416 O O . CYS A 1 191 ? -15.031 13.766 12.852 1 98.44 191 CYS A O 1
ATOM 1418 N N . GLU A 1 192 ? -13.742 13.852 11.023 1 98.75 192 GLU A N 1
ATOM 1419 C CA . GLU A 1 192 ? -14.852 13.547 10.125 1 98.75 192 GLU A CA 1
ATOM 1420 C C . GLU A 1 192 ? -15.422 12.156 10.406 1 98.75 192 GLU A C 1
ATOM 1422 O O . GLU A 1 192 ? -16.641 11.984 10.516 1 98.75 192 GLU A O 1
ATOM 1427 N N . LEU A 1 193 ? -14.562 11.148 10.516 1 98.69 193 LEU A N 1
ATOM 1428 C CA . LEU A 1 193 ? -14.992 9.789 10.805 1 98.69 193 LEU A CA 1
ATOM 1429 C C . LEU A 1 193 ? -15.727 9.727 12.141 1 98.69 193 LEU A C 1
ATOM 1431 O O . LEU A 1 193 ? -16.781 9.086 12.25 1 98.69 193 LEU A O 1
ATOM 1435 N N . GLY A 1 194 ? -15.117 10.383 13.148 1 98.12 194 GLY A N 1
ATOM 1436 C CA . GLY A 1 194 ? -15.766 10.391 14.453 1 98.12 194 GLY A CA 1
ATOM 1437 C C . GLY A 1 194 ? -17.172 10.961 14.414 1 98.12 194 GLY A C 1
ATOM 1438 O O . GLY A 1 194 ? -18.109 10.352 14.914 1 98.12 194 GLY A O 1
ATOM 1439 N N . ALA A 1 195 ? -17.312 12.133 13.797 1 98 195 ALA A N 1
ATOM 1440 C CA . ALA A 1 195 ? -18.609 12.781 13.695 1 98 195 ALA A CA 1
ATOM 1441 C C . ALA A 1 195 ? -19.609 11.922 12.922 1 98 195 ALA A C 1
ATOM 1443 O O . ALA A 1 195 ? -20.781 11.82 13.289 1 98 195 ALA A O 1
ATOM 1444 N N . LEU A 1 196 ? -19.141 11.312 11.844 1 98.12 196 LEU A N 1
ATOM 1445 C CA . LEU A 1 196 ? -19.969 10.453 11.008 1 98.12 196 LEU A CA 1
ATOM 1446 C C . LEU A 1 196 ? -20.516 9.281 11.82 1 98.12 196 LEU A C 1
ATOM 1448 O O . LEU A 1 196 ? -21.734 9.047 11.836 1 98.12 196 LEU A O 1
ATOM 1452 N N . TYR A 1 197 ? -19.688 8.57 12.539 1 97.75 197 TYR A N 1
ATOM 1453 C CA . TYR A 1 197 ? -20.078 7.375 13.281 1 97.75 197 TYR A CA 1
ATOM 1454 C C . TYR A 1 197 ? -20.812 7.742 14.562 1 97.75 197 TYR A C 1
ATOM 1456 O O . TYR A 1 197 ? -21.5 6.906 15.156 1 97.75 197 TYR A O 1
ATOM 1464 N N . GLY A 1 198 ? -20.609 8.992 14.969 1 96.38 198 GLY A N 1
ATOM 1465 C CA . GLY A 1 198 ? -21.359 9.492 16.109 1 96.38 198 GLY A CA 1
ATOM 1466 C C . GLY A 1 198 ? -22.75 9.953 15.75 1 96.38 198 GLY A C 1
ATOM 1467 O O . GLY A 1 198 ? -23.531 10.336 16.625 1 96.38 198 GLY A O 1
ATOM 1468 N N . GLY A 1 199 ? -23.031 9.969 14.477 1 96.5 199 GLY A N 1
ATOM 1469 C CA . GLY A 1 199 ? -24.375 10.359 14.039 1 96.5 199 GLY A CA 1
ATOM 1470 C C . GLY A 1 199 ? -24.516 11.859 13.859 1 96.5 199 GLY A C 1
ATOM 1471 O O . GLY A 1 199 ? -25.625 12.391 13.969 1 96.5 199 GLY A O 1
ATOM 1472 N N . GLY A 1 200 ? -23.516 12.578 13.625 1 96.44 200 GLY A N 1
ATOM 1473 C CA . GLY A 1 200 ? -23.578 14.016 13.43 1 96.44 200 GLY A CA 1
ATOM 1474 C C . GLY A 1 200 ? -24.328 14.422 12.18 1 96.44 200 GLY A C 1
ATOM 1475 O O . GLY A 1 200 ? -24.453 13.633 11.234 1 96.44 200 GLY A O 1
ATOM 1476 N N . THR A 1 201 ? -24.828 15.648 12.211 1 96.56 201 THR A N 1
ATOM 1477 C CA . THR A 1 201 ? -25.438 16.219 11.016 1 96.56 201 THR A CA 1
ATOM 1478 C C . THR A 1 201 ? -24.359 16.516 9.961 1 96.56 201 THR A C 1
ATOM 1480 O O . THR A 1 201 ? -23.172 16.562 10.273 1 96.56 201 THR A O 1
ATOM 1483 N N . GLU A 1 202 ? -24.766 16.688 8.719 1 97.25 202 GLU A N 1
ATOM 1484 C CA . GLU A 1 202 ? -23.828 17 7.641 1 97.25 202 GLU A CA 1
ATOM 1485 C C . GLU A 1 202 ? -23.016 18.25 7.961 1 97.25 202 GLU A C 1
ATOM 1487 O O . GLU A 1 202 ? -21.828 18.312 7.652 1 97.25 202 GLU A O 1
ATOM 1492 N N . GLU A 1 203 ? -23.656 19.203 8.586 1 96.56 203 GLU A N 1
ATOM 1493 C CA . GLU A 1 203 ? -22.984 20.438 8.961 1 96.56 203 GLU A CA 1
ATOM 1494 C C . GLU A 1 203 ? -21.938 20.188 10.047 1 96.56 203 GLU A C 1
ATOM 1496 O O . GLU A 1 203 ? -20.844 20.734 10 1 96.56 203 GLU A O 1
ATOM 1501 N N . GLN A 1 204 ? -22.328 19.391 11 1 96.94 204 GLN A N 1
ATOM 1502 C CA . GLN A 1 204 ? -21.391 19.047 12.07 1 96.94 204 GLN A CA 1
ATOM 1503 C C . GLN A 1 204 ? -20.188 18.281 11.516 1 96.94 204 GLN A C 1
ATOM 1505 O O . GLN A 1 204 ? -19.047 18.578 11.883 1 96.94 204 GLN A O 1
ATOM 1510 N N . ILE A 1 205 ? -20.453 17.312 10.688 1 98.12 205 ILE A N 1
ATOM 1511 C CA . ILE A 1 205 ? -19.406 16.484 10.094 1 98.12 205 ILE A CA 1
ATOM 1512 C C . ILE A 1 205 ? -18.438 17.359 9.305 1 98.12 205 ILE A C 1
ATOM 1514 O O . ILE A 1 205 ? -17.219 17.266 9.477 1 98.12 205 ILE A O 1
ATOM 1518 N N . LYS A 1 206 ? -18.969 18.266 8.531 1 98.12 206 LYS A N 1
ATOM 1519 C CA . LYS A 1 206 ? -18.156 19.156 7.73 1 98.12 206 LYS A CA 1
ATOM 1520 C C . LYS A 1 206 ? -17.328 20.094 8.617 1 98.12 206 LYS A C 1
ATOM 1522 O O . LYS A 1 206 ? -16.141 20.312 8.375 1 98.12 206 LYS A O 1
ATOM 1527 N N . SER A 1 207 ? -17.953 20.656 9.594 1 97.94 207 SER A N 1
ATOM 1528 C CA . SER A 1 207 ? -17.266 21.578 10.5 1 97.94 207 SER A CA 1
ATOM 1529 C C . SER A 1 207 ? -16.156 20.891 11.273 1 97.94 207 SER A C 1
ATOM 1531 O O . SER A 1 207 ? -15.07 21.453 11.445 1 97.94 207 SER A O 1
ATOM 1533 N N . LEU A 1 208 ? -16.391 19.688 11.742 1 97.88 208 LEU A N 1
ATOM 1534 C CA . LE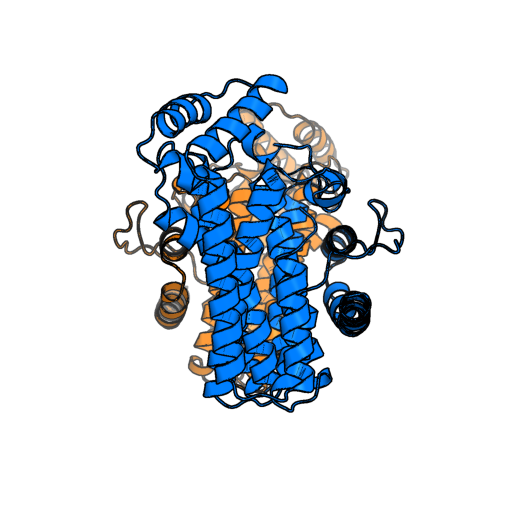U A 1 208 ? -15.375 18.953 12.5 1 97.88 208 LEU A CA 1
ATOM 1535 C C . LEU A 1 208 ? -14.227 18.516 11.594 1 97.88 208 LEU A C 1
ATOM 1537 O O . LEU A 1 208 ? -13.078 18.453 12.023 1 97.88 208 LEU A O 1
ATOM 1541 N N . ARG A 1 209 ? -14.531 18.156 10.352 1 98.62 209 ARG A N 1
ATOM 1542 C CA . ARG A 1 209 ? -13.461 17.906 9.391 1 98.62 209 ARG A CA 1
ATOM 1543 C C . ARG A 1 209 ? -12.539 19.125 9.266 1 98.62 209 ARG A C 1
ATOM 1545 O O . ARG A 1 209 ? -11.32 18.984 9.312 1 98.62 209 ARG A O 1
ATOM 1552 N N . ASN A 1 210 ? -13.156 20.266 9.109 1 98.38 210 ASN A N 1
ATOM 1553 C CA . ASN A 1 210 ? -12.383 21.5 8.984 1 98.38 210 ASN A CA 1
ATOM 1554 C C . ASN A 1 210 ? -11.594 21.797 10.25 1 98.38 210 ASN A C 1
ATOM 1556 O O . ASN A 1 210 ? -10.438 22.219 10.188 1 98.38 210 ASN A O 1
ATOM 1560 N N . PHE A 1 211 ? -12.242 21.578 11.406 1 97.88 211 PHE A N 1
ATOM 1561 C CA . PHE A 1 211 ? -11.539 21.703 12.68 1 97.88 211 PHE A CA 1
ATOM 1562 C C . PHE A 1 211 ? -10.273 20.844 12.672 1 97.88 211 PHE A C 1
ATOM 1564 O O . PHE A 1 211 ? -9.188 21.344 12.984 1 97.88 211 PHE A O 1
ATOM 1571 N N . GLY A 1 212 ? -10.406 19.578 12.312 1 97.94 212 GLY A N 1
ATOM 1572 C CA . GLY A 1 212 ? -9.273 18.672 12.266 1 97.94 212 GLY A CA 1
ATOM 1573 C C . GLY A 1 212 ? -8.203 19.094 11.281 1 97.94 212 GLY A C 1
ATOM 1574 O O . GLY A 1 212 ? -7.008 19.016 11.57 1 97.94 212 GLY A O 1
ATOM 1575 N N . ASP A 1 213 ? -8.594 19.547 10.086 1 98.38 213 ASP A N 1
ATOM 1576 C CA . ASP A 1 213 ? -7.664 19.984 9.047 1 98.38 213 ASP A CA 1
ATOM 1577 C C . ASP A 1 213 ? -6.781 21.125 9.539 1 98.38 213 ASP A C 1
ATOM 1579 O O . ASP A 1 213 ? -5.562 21.094 9.383 1 98.38 213 ASP A O 1
ATOM 1583 N N . HIS A 1 214 ? -7.41 22.109 10.133 1 98 214 HIS A N 1
ATOM 1584 C CA . HIS A 1 214 ? -6.66 23.25 10.625 1 98 214 HIS A CA 1
ATOM 1585 C C . HIS A 1 214 ? -5.789 22.875 11.812 1 98 214 HIS A C 1
ATOM 1587 O O . HIS A 1 214 ? -4.668 23.359 11.945 1 98 214 HIS A O 1
ATOM 1593 N N . MET A 1 215 ? -6.312 22.078 12.656 1 96.25 215 MET A N 1
ATOM 1594 C CA . MET A 1 215 ? -5.5 21.594 13.766 1 96.25 215 MET A CA 1
ATOM 1595 C C . MET A 1 215 ? -4.281 20.828 13.25 1 96.25 215 MET A C 1
ATOM 1597 O O . MET A 1 215 ? -3.184 20.969 13.797 1 96.25 215 MET A O 1
ATOM 1601 N N . GLY A 1 216 ? -4.508 19.984 12.227 1 97.12 216 GLY A N 1
ATOM 1602 C CA . GLY A 1 216 ? -3.406 19.266 11.617 1 97.12 216 GLY A CA 1
ATOM 1603 C C . GLY A 1 216 ? -2.324 20.172 11.062 1 97.12 216 GLY A C 1
ATOM 1604 O O . GLY A 1 216 ? -1.134 19.875 11.211 1 97.12 216 GLY A O 1
ATOM 1605 N N . MET A 1 217 ? -2.736 21.25 10.414 1 97.81 217 MET A N 1
ATOM 1606 C CA . MET A 1 217 ? -1.769 22.219 9.906 1 97.81 217 MET A CA 1
ATOM 1607 C C . MET A 1 217 ? -0.974 22.844 11.047 1 97.81 217 MET A C 1
ATOM 1609 O O . MET A 1 217 ? 0.248 22.984 10.961 1 97.81 217 MET A O 1
ATOM 1613 N N . ALA A 1 218 ? -1.692 23.234 12.102 1 96.81 218 ALA A N 1
ATOM 1614 C CA . ALA A 1 218 ? -1.025 23.797 13.266 1 96.81 218 ALA A CA 1
ATOM 1615 C C . ALA A 1 218 ? -0.039 22.812 13.875 1 96.81 218 ALA A C 1
ATOM 1617 O O . ALA A 1 218 ? 1.067 23.188 14.266 1 96.81 218 ALA A O 1
ATOM 1618 N N . PHE A 1 219 ? -0.448 21.625 13.953 1 95.31 219 PHE A N 1
ATOM 1619 C CA . PHE A 1 219 ? 0.398 20.562 14.469 1 95.31 219 PHE A CA 1
ATOM 1620 C C . PHE A 1 219 ? 1.709 20.484 13.695 1 95.31 219 PHE A C 1
ATOM 1622 O O . PHE A 1 219 ? 2.785 20.406 14.289 1 95.31 219 PHE A O 1
ATOM 1629 N N . GLN A 1 220 ? 1.622 20.484 12.383 1 95.75 220 GLN A N 1
ATOM 1630 C CA . GLN A 1 220 ? 2.826 20.359 11.57 1 95.75 220 GLN A CA 1
ATOM 1631 C C . GLN A 1 220 ? 3.719 21.578 11.719 1 95.75 220 GLN A C 1
ATOM 1633 O O . GLN A 1 220 ? 4.945 21.469 11.766 1 95.75 220 GLN A O 1
ATOM 1638 N N . LEU A 1 221 ? 3.121 22.734 11.789 1 96.44 221 LEU A N 1
ATOM 1639 C CA . LEU A 1 221 ? 3.885 23.969 11.977 1 96.44 221 LEU A CA 1
ATOM 1640 C C . LEU A 1 221 ? 4.703 23.906 13.258 1 96.44 221 LEU A C 1
ATOM 1642 O O . LEU A 1 221 ? 5.891 24.25 13.258 1 96.44 221 LEU A O 1
ATOM 1646 N N . VAL A 1 222 ? 4.109 23.438 14.281 1 94 222 VAL A N 1
ATOM 1647 C CA . VAL A 1 222 ? 4.793 23.312 15.562 1 94 222 VAL A CA 1
ATOM 1648 C C . VAL A 1 222 ? 5.871 22.234 15.477 1 94 222 VAL A C 1
ATOM 1650 O O . VAL A 1 222 ? 6.984 22.422 15.969 1 94 222 VAL A O 1
ATOM 1653 N N . ASP A 1 223 ? 5.496 21.141 14.844 1 92.31 223 ASP A N 1
ATOM 1654 C CA . ASP A 1 223 ? 6.473 20.062 14.648 1 92.31 223 ASP A CA 1
ATOM 1655 C C . ASP A 1 223 ? 7.688 20.562 13.867 1 92.31 223 ASP A C 1
ATOM 1657 O O . ASP A 1 223 ? 8.82 20.188 14.172 1 92.31 223 ASP A O 1
ATOM 1661 N N . ASP A 1 224 ? 7.48 21.359 12.867 1 94.25 224 ASP A N 1
ATOM 1662 C CA . ASP A 1 224 ? 8.57 21.922 12.078 1 94.25 224 ASP A CA 1
ATOM 1663 C C . ASP A 1 224 ? 9.469 22.812 12.938 1 94.25 224 ASP A C 1
ATOM 1665 O O . ASP A 1 224 ? 10.688 22.797 12.789 1 94.25 224 ASP A O 1
ATOM 1669 N N . MET A 1 225 ? 8.859 23.562 13.773 1 94.19 225 MET A N 1
ATOM 1670 C CA . MET A 1 225 ? 9.641 24.438 14.656 1 94.19 225 MET A CA 1
ATOM 1671 C C . MET A 1 225 ? 10.445 23.609 15.656 1 94.19 225 MET A C 1
ATOM 1673 O O . MET A 1 225 ? 11.617 23.891 15.906 1 94.19 225 MET A O 1
ATOM 1677 N N . LEU A 1 226 ? 9.844 22.562 16.172 1 90.81 226 LEU A N 1
ATOM 1678 C CA . LEU A 1 226 ? 10.539 21.672 17.109 1 90.81 226 LEU A CA 1
ATOM 1679 C C . LEU A 1 226 ? 11.719 20.984 16.422 1 90.81 226 LEU A C 1
ATOM 1681 O O . LEU A 1 226 ? 12.742 20.734 17.062 1 90.81 226 LEU A O 1
ATOM 1685 N N . GLY A 1 227 ? 11.562 20.719 15.18 1 90.38 227 GLY A N 1
ATOM 1686 C CA . GLY A 1 227 ? 12.633 20.094 14.422 1 90.38 227 GLY A CA 1
ATOM 1687 C C . GLY A 1 227 ? 13.852 20.984 14.273 1 90.38 227 GLY A C 1
ATOM 1688 O O . GLY A 1 227 ? 14.969 20.5 14.102 1 90.38 227 GLY A O 1
ATOM 1689 N N . ILE A 1 228 ? 13.68 22.234 14.352 1 93.75 228 ILE A N 1
ATOM 1690 C CA . ILE A 1 228 ? 14.766 23.188 14.188 1 93.75 228 ILE A CA 1
ATOM 1691 C C . ILE A 1 228 ? 15.258 23.672 15.555 1 93.75 228 ILE A C 1
ATOM 1693 O O . ILE A 1 228 ? 16.453 23.766 15.789 1 93.75 228 ILE A O 1
ATOM 1697 N N . TRP A 1 229 ? 14.375 23.891 16.422 1 92.25 229 TRP A N 1
ATOM 1698 C CA . TRP A 1 229 ? 14.727 24.594 17.656 1 92.25 229 TRP A CA 1
ATOM 1699 C C . TRP A 1 229 ? 14.414 23.75 18.891 1 92.25 229 TRP A C 1
ATOM 1701 O O . TRP A 1 229 ? 14.711 24.141 20.016 1 92.25 229 TRP A O 1
ATOM 1711 N N . GLY A 1 230 ? 13.734 22.625 18.672 1 85.62 230 GLY A N 1
ATOM 1712 C CA . GLY A 1 230 ? 13.328 21.797 19.797 1 85.62 230 GLY A CA 1
ATOM 1713 C C . GLY A 1 230 ? 14.484 21.047 20.422 1 85.62 230 GLY A C 1
ATOM 1714 O O . GLY A 1 230 ? 15.547 20.906 19.812 1 85.62 230 GLY A O 1
ATOM 1715 N N . ARG A 1 231 ? 14.219 20.562 21.719 1 78.94 231 ARG A N 1
ATOM 1716 C CA . ARG A 1 231 ? 15.195 19.766 22.453 1 78.94 231 ARG A CA 1
ATOM 1717 C C . ARG A 1 231 ? 15.047 18.281 22.125 1 78.94 231 ARG A C 1
ATOM 1719 O O . ARG A 1 231 ? 13.961 17.828 21.766 1 78.94 231 ARG A O 1
ATOM 1726 N N . TYR A 1 232 ? 16.109 17.656 22.297 1 70.81 232 TYR A N 1
ATOM 1727 C CA . TYR A 1 232 ? 16.172 16.234 22.016 1 70.81 232 TYR A CA 1
ATOM 1728 C C . TYR A 1 232 ? 15.062 15.484 22.75 1 70.81 232 TYR A C 1
ATOM 1730 O O . TYR A 1 232 ? 14.438 14.578 22.188 1 70.81 232 TYR A O 1
ATOM 1738 N N . GLU A 1 233 ? 14.797 15.773 23.984 1 71.75 233 GLU A N 1
ATOM 1739 C CA . GLU A 1 233 ? 13.812 15.086 24.812 1 71.75 233 GLU A CA 1
ATOM 1740 C C . GLU A 1 233 ? 12.422 15.156 24.188 1 71.75 233 GLU A C 1
ATOM 1742 O O . GLU A 1 233 ? 11.641 14.211 24.312 1 71.75 233 GLU A O 1
ATOM 1747 N N . SER A 1 234 ? 12.211 16.125 23.469 1 70.88 234 SER A N 1
ATOM 1748 C CA . SER A 1 234 ? 10.891 16.359 22.891 1 70.88 234 SER A CA 1
ATOM 1749 C C . SER A 1 234 ? 10.789 15.766 21.484 1 70.88 234 SER A C 1
ATOM 1751 O O . SER A 1 234 ? 9.734 15.266 21.094 1 70.88 234 SER A O 1
ATOM 1753 N N . THR A 1 235 ? 11.914 15.758 20.812 1 70.62 235 THR A N 1
ATOM 1754 C CA . THR A 1 235 ? 11.812 15.445 19.391 1 70.62 235 THR A CA 1
ATOM 1755 C C . THR A 1 235 ? 12.422 14.078 19.078 1 70.62 235 THR A C 1
ATOM 1757 O O . THR A 1 235 ? 12.117 13.469 18.062 1 70.62 235 THR A O 1
ATOM 1760 N N . GLY A 1 236 ? 13.234 13.688 20.031 1 67.81 236 GLY A N 1
ATOM 1761 C CA . GLY A 1 236 ? 13.992 12.461 19.797 1 67.81 236 GLY A CA 1
ATOM 1762 C C . GLY A 1 236 ? 15.102 12.641 18.781 1 67.81 236 GLY A C 1
ATOM 1763 O O . GLY A 1 236 ? 15.766 11.672 18.406 1 67.81 236 GLY A O 1
ATOM 1764 N N . LYS A 1 237 ? 15.273 13.883 18.25 1 74.69 237 LYS A N 1
ATOM 1765 C CA . LYS A 1 237 ? 16.328 14.195 17.281 1 74.69 237 LYS A CA 1
ATOM 1766 C C . LYS A 1 237 ? 17.203 15.352 17.781 1 74.69 237 LYS A C 1
ATOM 1768 O O . LYS A 1 237 ? 16.75 16.156 18.609 1 74.69 237 LYS A O 1
ATOM 1773 N N . PRO A 1 238 ? 18.531 15.328 17.25 1 76.12 238 PRO A N 1
ATOM 1774 C CA . PRO A 1 238 ? 19.391 16.453 17.625 1 76.12 238 PRO A CA 1
ATOM 1775 C C . PRO A 1 238 ? 18.797 17.797 17.203 1 76.12 238 PRO A C 1
ATOM 1777 O O . PRO A 1 238 ? 18.016 17.875 16.25 1 76.12 238 PRO A O 1
ATOM 1780 N N . VAL A 1 239 ? 19.188 18.734 17.969 1 81.69 239 VAL A N 1
ATOM 1781 C CA . VAL A 1 239 ? 18.781 20.094 17.625 1 81.69 239 VAL A CA 1
ATOM 1782 C C . VAL A 1 239 ? 19.234 20.422 16.203 1 81.69 239 VAL A C 1
ATOM 1784 O O . VAL A 1 239 ? 20.328 20.062 15.789 1 81.69 239 VAL A O 1
ATOM 1787 N N . CYS A 1 240 ? 18.469 20.984 15.414 1 89.94 240 CYS A N 1
ATOM 1788 C CA . CYS A 1 240 ? 18.734 21.453 14.055 1 89.94 240 CYS A CA 1
ATOM 1789 C C . CYS A 1 240 ? 18.844 20.281 13.094 1 89.94 240 CYS A C 1
ATOM 1791 O O . CYS A 1 240 ? 19.484 20.391 12.047 1 89.94 240 CYS A O 1
ATOM 1793 N N . ALA A 1 241 ? 18.25 19.156 13.57 1 86.06 241 ALA A N 1
ATOM 1794 C CA . ALA A 1 241 ? 18.312 17.969 12.719 1 86.06 241 ALA A CA 1
ATOM 1795 C C . ALA A 1 241 ? 17.688 18.25 11.352 1 86.06 241 ALA A C 1
ATOM 1797 O O . ALA A 1 241 ? 18.172 17.75 10.328 1 86.06 241 ALA A O 1
ATOM 1798 N N . ASP A 1 242 ? 16.734 19.031 11.297 1 89.5 242 ASP A N 1
ATOM 1799 C CA . ASP A 1 242 ? 16.047 19.344 10.047 1 89.5 242 ASP A CA 1
ATOM 1800 C C . ASP A 1 242 ? 16.906 20.219 9.148 1 89.5 242 ASP A C 1
ATOM 1802 O O . ASP A 1 242 ? 16.859 20.094 7.922 1 89.5 242 ASP A O 1
ATOM 1806 N N . ILE A 1 243 ? 17.641 21.047 9.734 1 93.94 243 ILE A N 1
ATOM 1807 C CA . ILE A 1 243 ? 18.562 21.891 8.977 1 93.94 243 ILE A CA 1
ATOM 1808 C C . ILE A 1 243 ? 19.688 21.016 8.406 1 93.94 243 ILE A C 1
ATOM 1810 O O . ILE A 1 243 ? 20.062 21.172 7.238 1 93.94 243 ILE A O 1
ATOM 1814 N N . ALA A 1 244 ? 20.203 20.172 9.289 1 92.38 244 ALA A N 1
ATOM 1815 C CA . ALA A 1 244 ? 21.266 19.266 8.852 1 92.38 244 ALA A CA 1
ATOM 1816 C C . ALA A 1 244 ? 20.828 18.453 7.633 1 92.38 244 ALA A C 1
ATOM 1818 O O . ALA A 1 244 ? 21.625 18.203 6.73 1 92.38 244 ALA A O 1
ATOM 1819 N N . ALA A 1 245 ? 19.625 18.125 7.625 1 88.44 245 ALA A N 1
ATOM 1820 C CA . ALA A 1 245 ? 19.078 17.328 6.543 1 88.44 245 ALA A CA 1
ATOM 1821 C C . ALA A 1 245 ? 18.594 18.203 5.391 1 88.44 245 ALA A C 1
ATOM 1823 O O . ALA A 1 245 ? 18.141 17.703 4.363 1 88.44 245 ALA A O 1
ATOM 1824 N N . ARG A 1 246 ? 18.719 19.516 5.512 1 92.75 246 ARG A N 1
ATOM 1825 C CA . ARG A 1 246 ? 18.297 20.5 4.523 1 92.75 246 ARG A CA 1
ATOM 1826 C C . ARG A 1 246 ? 16.812 20.375 4.219 1 92.75 246 ARG A C 1
ATOM 1828 O O . ARG A 1 246 ? 16.391 20.516 3.066 1 92.75 246 ARG A O 1
ATOM 1835 N N . LYS A 1 247 ? 16.094 20 5.254 1 91.19 247 LYS A N 1
ATOM 1836 C CA . LYS A 1 247 ? 14.648 19.906 5.074 1 91.19 247 LYS A CA 1
ATOM 1837 C C . LYS A 1 247 ? 14.047 21.297 4.809 1 91.19 247 LYS A C 1
ATOM 1839 O O . LYS A 1 247 ? 14.359 22.25 5.512 1 91.19 247 LYS A O 1
ATOM 1844 N N . LYS A 1 248 ? 13.227 21.375 3.828 1 94.69 248 LYS A N 1
ATOM 1845 C CA . LYS A 1 248 ? 12.539 22.625 3.521 1 94.69 248 LYS A CA 1
ATOM 1846 C C . LYS A 1 248 ? 11.156 22.672 4.168 1 94.69 248 LYS A C 1
ATOM 1848 O O . LYS A 1 248 ? 10.141 22.75 3.471 1 94.69 248 LYS A O 1
ATOM 1853 N N . SER A 1 249 ? 11.242 22.641 5.535 1 95.81 249 SER A N 1
ATOM 1854 C CA . SER A 1 249 ? 10.016 22.734 6.32 1 95.81 249 SER A CA 1
ATOM 1855 C C . SER A 1 249 ? 9.375 24.109 6.176 1 95.81 249 SER A C 1
ATOM 1857 O O . SER A 1 249 ? 9.938 24.984 5.523 1 95.81 249 SER A O 1
ATOM 1859 N N . LEU A 1 250 ? 8.242 24.297 6.758 1 97.81 250 LEU A N 1
ATOM 1860 C CA . LEU A 1 250 ? 7.445 25.516 6.555 1 97.81 250 LEU A CA 1
ATOM 1861 C C . LEU A 1 250 ? 8.211 26.75 7.012 1 97.81 250 LEU A C 1
ATOM 1863 O O . LEU A 1 250 ? 8.344 27.719 6.258 1 97.81 250 LEU A O 1
ATOM 1867 N N . PRO A 1 251 ? 8.828 26.75 8.188 1 97.81 251 PRO A N 1
ATOM 1868 C CA . PRO A 1 251 ? 9.586 27.953 8.578 1 97.81 251 PRO A CA 1
ATOM 1869 C C . PRO A 1 251 ? 10.797 28.203 7.688 1 97.81 251 PRO A C 1
ATOM 1871 O O . PRO A 1 251 ? 11.125 29.359 7.395 1 97.81 251 PRO A O 1
ATOM 1874 N N . VAL A 1 252 ? 11.461 27.156 7.258 1 97.44 252 VAL A N 1
ATOM 1875 C CA . VAL A 1 252 ? 12.609 27.281 6.371 1 97.44 252 VAL A CA 1
ATOM 1876 C C . VAL A 1 252 ? 12.172 27.844 5.023 1 97.44 252 VAL A C 1
ATOM 1878 O O . VAL A 1 252 ? 12.812 28.75 4.484 1 97.44 252 VAL A O 1
ATOM 1881 N N . THR A 1 253 ? 11.117 27.312 4.484 1 97.81 253 THR A N 1
ATOM 1882 C CA . THR A 1 253 ? 10.617 27.766 3.191 1 97.81 253 THR A CA 1
ATOM 1883 C C . THR A 1 253 ? 10.172 29.234 3.262 1 97.81 253 THR A C 1
ATOM 1885 O O . THR A 1 253 ? 10.391 30 2.322 1 97.81 253 THR A O 1
ATOM 1888 N N . ALA A 1 254 ? 9.516 29.578 4.379 1 98.25 254 ALA A N 1
ATOM 1889 C CA . ALA A 1 254 ? 9.148 30.969 4.586 1 98.25 254 ALA A CA 1
ATOM 1890 C C . ALA A 1 254 ? 10.375 31.875 4.586 1 98.25 254 ALA A C 1
ATOM 1892 O O . ALA A 1 254 ? 10.367 32.938 3.982 1 98.25 254 ALA A O 1
ATOM 1893 N N . ALA A 1 255 ? 11.422 31.438 5.207 1 98.06 255 ALA A N 1
ATOM 1894 C CA . ALA A 1 255 ? 12.672 32.188 5.27 1 98.06 255 ALA A CA 1
ATOM 1895 C C . ALA A 1 255 ? 13.305 32.312 3.887 1 98.06 255 ALA A C 1
ATOM 1897 O O . ALA A 1 255 ? 13.758 33.406 3.494 1 98.06 255 ALA A O 1
ATOM 1898 N N . LEU A 1 256 ? 13.32 31.219 3.182 1 96.88 256 LEU A N 1
ATOM 1899 C CA . LEU A 1 256 ? 13.93 31.172 1.856 1 96.88 256 LEU A CA 1
ATOM 1900 C C . LEU A 1 256 ? 13.195 32.094 0.89 1 96.88 256 LEU A C 1
ATOM 1902 O O . LEU A 1 256 ? 13.797 32.594 -0.062 1 96.88 256 LEU A O 1
ATOM 1906 N N . ASN A 1 257 ? 11.953 32.344 1.171 1 97.12 257 ASN A N 1
ATOM 1907 C CA . ASN A 1 257 ? 11.133 33.156 0.283 1 97.12 257 ASN A CA 1
ATOM 1908 C C . ASN A 1 257 ? 10.953 34.562 0.834 1 97.12 257 ASN A C 1
ATOM 1910 O O . ASN A 1 257 ? 10.094 35.312 0.36 1 97.12 257 ASN A O 1
ATOM 1914 N N . SER A 1 258 ? 11.625 35.094 1.853 1 96.44 258 SER A N 1
ATOM 1915 C CA . SER A 1 258 ? 11.43 36.344 2.566 1 96.44 258 SER A CA 1
ATOM 1916 C C . SER A 1 258 ? 11.992 37.531 1.78 1 96.44 258 SER A C 1
ATOM 1918 O O . SER A 1 258 ? 11.664 38.656 2.059 1 96.44 258 SER A O 1
ATOM 1920 N N . ALA A 1 259 ? 12.758 37.438 0.791 1 94.19 259 ALA A N 1
ATOM 1921 C CA . ALA A 1 259 ? 13.438 38.5 0.025 1 94.19 259 ALA A CA 1
ATOM 1922 C C . ALA A 1 259 ? 14.336 39.344 0.924 1 94.19 259 ALA A C 1
ATOM 1924 O O . ALA A 1 259 ? 14.508 40.531 0.693 1 94.19 259 ALA A O 1
ATOM 1925 N N . THR A 1 260 ? 14.891 38.812 2.012 1 97.38 260 THR A N 1
ATOM 1926 C CA . THR A 1 260 ? 15.812 39.469 2.924 1 97.38 260 THR A CA 1
ATOM 1927 C C . THR A 1 260 ? 17.25 39 2.668 1 97.38 260 THR A C 1
ATOM 1929 O O . THR A 1 260 ? 17.469 38.031 1.976 1 97.38 260 THR A O 1
ATOM 1932 N N . ALA A 1 261 ? 18.188 39.812 3.238 1 97.94 261 ALA A N 1
ATOM 1933 C CA . ALA A 1 261 ? 19.594 39.438 3.15 1 97.94 261 ALA A CA 1
ATOM 1934 C C . ALA A 1 261 ? 19.844 38.094 3.852 1 97.94 261 ALA A C 1
ATOM 1936 O O . ALA A 1 261 ? 20.641 37.281 3.383 1 97.94 261 ALA A O 1
ATOM 1937 N N . ALA A 1 262 ? 19.203 37.875 4.902 1 98.06 262 ALA A N 1
ATOM 1938 C CA . ALA A 1 262 ? 19.328 36.625 5.633 1 98.06 262 ALA A CA 1
ATOM 1939 C C . ALA A 1 262 ? 18.797 35.438 4.805 1 98.06 262 ALA A C 1
ATOM 1941 O O . ALA A 1 262 ? 19.391 34.375 4.793 1 98.06 262 ALA A O 1
ATOM 1942 N N . GLY A 1 263 ? 17.641 35.688 4.148 1 97.38 263 GLY A N 1
ATOM 1943 C CA . GLY A 1 263 ? 17.094 34.656 3.271 1 97.38 263 GLY A CA 1
ATOM 1944 C C . GLY A 1 263 ? 18.016 34.281 2.133 1 97.38 263 GLY A C 1
ATOM 1945 O O . GLY A 1 263 ? 18.109 33.125 1.754 1 97.38 263 GLY A O 1
ATOM 1946 N N . ALA A 1 264 ? 18.719 35.312 1.621 1 97.19 264 ALA A N 1
ATOM 1947 C CA . ALA A 1 264 ? 19.688 35.062 0.55 1 97.19 264 ALA A CA 1
ATOM 1948 C C . ALA A 1 264 ? 20.844 34.219 1.044 1 97.19 264 ALA A C 1
ATOM 1950 O O . ALA A 1 264 ? 21.312 33.312 0.342 1 97.19 264 ALA A O 1
ATOM 1951 N N . LYS A 1 265 ? 21.328 34.531 2.188 1 97.56 265 LYS A N 1
ATOM 1952 C CA . LYS A 1 265 ? 22.406 33.75 2.775 1 97.56 265 LYS A CA 1
ATOM 1953 C C . LYS A 1 265 ? 21.953 32.312 3.029 1 97.56 265 LYS A C 1
ATOM 1955 O O . LYS A 1 265 ? 22.719 31.359 2.803 1 97.56 265 LYS A O 1
ATOM 1960 N N . LEU A 1 266 ? 20.75 32.156 3.518 1 97.19 266 LEU A N 1
ATOM 1961 C CA . LEU A 1 266 ? 20.188 30.844 3.771 1 97.19 266 LEU A CA 1
ATOM 1962 C C . LEU A 1 266 ? 20.141 30.016 2.488 1 97.19 266 LEU A C 1
ATOM 1964 O O . LEU A 1 266 ? 20.453 28.828 2.502 1 97.19 266 LEU A O 1
ATOM 1968 N N . SER A 1 267 ? 19.719 30.672 1.417 1 95.94 267 SER A N 1
ATOM 1969 C CA . SER A 1 267 ? 19.609 30 0.126 1 95.94 267 SER A CA 1
ATOM 1970 C C . SER A 1 267 ? 20.938 29.406 -0.307 1 95.94 267 SER A C 1
ATOM 1972 O O . SER A 1 267 ? 20.984 28.312 -0.884 1 95.94 267 SER A O 1
ATOM 1974 N N . VAL A 1 268 ? 22.016 30.062 -0.036 1 95.5 268 VAL A N 1
ATOM 1975 C CA . VAL A 1 268 ? 23.359 29.594 -0.384 1 95.5 268 VAL A CA 1
ATOM 1976 C C . VAL A 1 268 ? 23.672 28.328 0.421 1 95.5 268 VAL A C 1
ATOM 1978 O O . VAL A 1 268 ? 24.219 27.375 -0.118 1 95.5 268 VAL A O 1
ATOM 1981 N N . ILE A 1 269 ? 23.328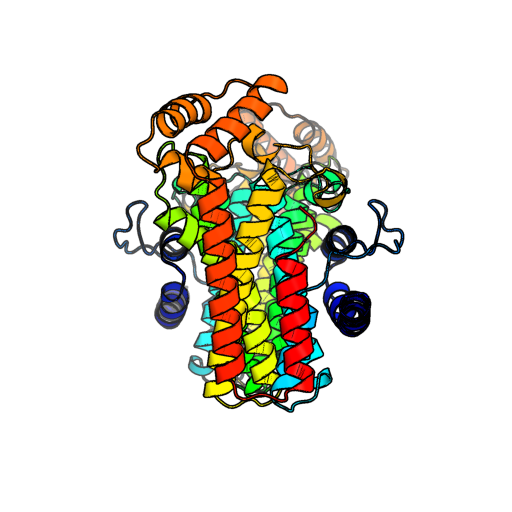 28.359 1.62 1 95.38 269 ILE A N 1
ATOM 1982 C CA . ILE A 1 269 ? 23.609 27.234 2.502 1 95.38 269 ILE A CA 1
ATOM 1983 C C . ILE A 1 269 ? 22.797 26.016 2.051 1 95.38 269 ILE A C 1
ATOM 1985 O O . ILE A 1 269 ? 23.344 24.906 1.967 1 95.38 269 ILE A O 1
ATOM 1989 N N . TYR A 1 270 ? 21.547 26.188 1.694 1 94.25 270 TYR A N 1
ATOM 1990 C CA . TYR A 1 270 ? 20.641 25.094 1.373 1 94.25 270 TYR A CA 1
ATOM 1991 C C . TYR A 1 270 ? 20.938 24.547 -0.021 1 94.25 270 TYR A C 1
ATOM 1993 O O . TYR A 1 270 ? 20.438 23.469 -0.389 1 94.25 270 TYR A O 1
ATOM 2001 N N . ARG A 1 271 ? 21.688 25.203 -0.771 1 92.19 271 ARG A N 1
ATOM 2002 C CA . ARG A 1 271 ? 22.078 24.719 -2.09 1 92.19 271 ARG A CA 1
ATOM 2003 C C . ARG A 1 271 ? 23.391 23.938 -2.018 1 92.19 271 ARG A C 1
ATOM 2005 O O . ARG A 1 271 ? 23.797 23.297 -2.986 1 92.19 271 ARG A O 1
ATOM 2012 N N . SER A 1 272 ? 23.953 24.016 -0.84 1 90.81 272 SER A N 1
ATOM 2013 C CA . SER A 1 272 ? 25.234 23.328 -0.644 1 90.81 272 SER A CA 1
ATOM 2014 C C . SER A 1 272 ? 25.031 21.938 -0.051 1 90.81 272 SER A C 1
ATOM 2016 O O . SER A 1 272 ? 24.141 21.734 0.772 1 90.81 272 SER A O 1
ATOM 2018 N N . ASP A 1 273 ? 25.797 21.016 -0.46 1 88.25 273 ASP A N 1
ATOM 2019 C CA . ASP A 1 273 ? 25.719 19.656 0.065 1 88.25 273 ASP A CA 1
ATOM 2020 C C . ASP A 1 273 ? 26.766 19.422 1.146 1 88.25 273 ASP A C 1
ATOM 2022 O O . ASP A 1 273 ? 26.859 18.328 1.71 1 88.25 273 ASP A O 1
ATOM 2026 N N . ARG A 1 274 ? 27.391 20.422 1.461 1 92.31 274 ARG A N 1
ATOM 2027 C CA . ARG A 1 274 ? 28.438 20.312 2.471 1 92.31 274 ARG A CA 1
ATOM 2028 C C . ARG A 1 274 ? 27.828 20.094 3.857 1 92.31 274 ARG A C 1
ATOM 2030 O O . ARG A 1 274 ? 26.844 20.734 4.219 1 92.31 274 ARG A O 1
ATOM 2037 N N . ARG A 1 275 ? 28.453 19.219 4.633 1 92.38 275 ARG A N 1
ATOM 2038 C CA . ARG A 1 275 ? 28.031 19 6.016 1 92.38 275 ARG A CA 1
ATOM 2039 C C . ARG A 1 275 ? 28.328 20.234 6.871 1 92.38 275 ARG A C 1
ATOM 2041 O O . ARG A 1 275 ? 29.438 20.781 6.816 1 92.38 275 ARG A O 1
ATOM 2048 N N . LEU A 1 276 ? 27.344 20.578 7.613 1 95.75 276 LEU A N 1
ATOM 2049 C CA . LEU A 1 276 ? 27.5 21.734 8.469 1 95.75 276 LEU A CA 1
ATOM 2050 C C . LEU A 1 276 ? 28 21.344 9.852 1 95.75 276 LEU A C 1
ATOM 2052 O O . LEU A 1 276 ? 27.641 20.281 10.367 1 95.75 276 LEU A O 1
ATOM 2056 N N . THR A 1 277 ? 28.875 22.172 10.383 1 95.56 277 THR A N 1
ATOM 2057 C CA . THR A 1 277 ? 29.266 22.016 11.781 1 95.56 277 THR A CA 1
ATOM 2058 C C . THR A 1 277 ? 28.125 22.406 12.719 1 95.56 277 THR A C 1
ATOM 2060 O O . THR A 1 277 ? 27.156 23.047 12.289 1 95.56 277 THR A O 1
ATOM 2063 N N . ASP A 1 278 ? 28.297 22.062 13.953 1 94.06 278 ASP A N 1
ATOM 2064 C CA . ASP A 1 278 ? 27.281 22.422 14.938 1 94.06 278 ASP A CA 1
ATOM 2065 C C . ASP A 1 278 ? 27.094 23.938 15 1 94.06 278 ASP A C 1
ATOM 2067 O O . ASP A 1 278 ? 25.969 24.422 15.141 1 94.06 278 ASP A O 1
ATOM 2071 N N . GLU A 1 279 ? 28.188 24.531 14.875 1 95.81 279 GLU A N 1
ATOM 2072 C CA . GLU A 1 279 ? 28.125 26 14.898 1 95.81 279 GLU A CA 1
ATOM 2073 C C . GLU A 1 279 ? 27.406 26.547 13.672 1 95.81 279 GLU A C 1
ATOM 2075 O O . GLU A 1 279 ? 26.609 27.469 13.781 1 95.81 279 GLU A O 1
ATOM 2080 N N . GLU A 1 280 ? 27.688 25.984 12.578 1 96.56 280 GLU A N 1
ATOM 2081 C CA . GLU A 1 280 ? 27.031 26.406 11.344 1 96.56 280 GLU A CA 1
ATOM 2082 C C . GLU A 1 280 ? 25.547 26.109 11.367 1 96.56 280 GLU A C 1
ATOM 2084 O O . GLU A 1 280 ? 24.734 26.859 10.82 1 96.56 280 GLU A O 1
ATOM 2089 N N . LEU A 1 281 ? 25.219 25.031 11.992 1 96.56 281 LEU A N 1
ATOM 2090 C CA . LEU A 1 281 ? 23.812 24.688 12.148 1 96.56 281 LEU A CA 1
ATOM 2091 C C . LEU A 1 281 ? 23.078 25.719 12.984 1 96.56 281 LEU A C 1
ATOM 2093 O O . LEU A 1 281 ? 22 26.188 12.609 1 96.56 281 LEU A O 1
ATOM 2097 N N . ARG A 1 282 ? 23.688 26.109 14.047 1 95.81 282 ARG A N 1
ATOM 2098 C CA . ARG A 1 282 ? 23.094 27.125 14.914 1 95.81 282 ARG A CA 1
ATOM 2099 C C . ARG A 1 282 ? 22.969 28.453 14.195 1 95.81 282 ARG A C 1
ATOM 2101 O O . ARG A 1 282 ? 21.953 29.141 14.305 1 95.81 282 ARG A O 1
ATOM 2108 N N . ASN A 1 283 ? 24.016 28.781 13.469 1 97.25 283 ASN A N 1
ATOM 2109 C CA . ASN A 1 283 ? 24 30.016 12.695 1 97.25 283 ASN A CA 1
ATOM 2110 C C . ASN A 1 283 ? 22.891 29.984 11.633 1 97.25 283 ASN A C 1
ATOM 2112 O O . ASN A 1 283 ? 22.281 31.016 11.344 1 97.25 283 ASN A O 1
ATOM 2116 N N . THR A 1 284 ? 22.781 28.875 11.078 1 97.88 284 THR A N 1
ATOM 2117 C CA . THR A 1 284 ? 21.734 28.719 10.07 1 97.88 284 THR A CA 1
ATOM 2118 C C . THR A 1 284 ? 20.344 28.891 10.695 1 97.88 284 THR A C 1
ATOM 2120 O O . THR A 1 284 ? 19.469 29.531 10.102 1 97.88 284 THR A O 1
ATOM 2123 N N . ALA A 1 285 ? 20.141 28.312 11.844 1 97.56 285 ALA A N 1
ATOM 2124 C CA . ALA A 1 285 ? 18.891 28.5 12.562 1 97.56 285 ALA A CA 1
ATOM 2125 C C . ALA A 1 285 ? 18.641 29.984 12.828 1 97.56 285 ALA A C 1
ATOM 2127 O O . ALA A 1 285 ? 17.5 30.453 12.711 1 97.56 285 ALA A O 1
ATOM 2128 N N . ASP A 1 286 ? 19.703 30.656 13.172 1 97.81 286 ASP A N 1
ATOM 2129 C CA . ASP A 1 286 ? 19.594 32.094 13.414 1 97.81 286 ASP A CA 1
ATOM 2130 C C . ASP A 1 286 ? 19.219 32.844 12.141 1 97.81 286 ASP A C 1
ATOM 2132 O O . ASP A 1 286 ? 18.5 33.844 12.188 1 97.81 286 ASP A O 1
ATOM 2136 N N . LEU A 1 287 ? 19.75 32.438 11.031 1 98.06 287 LEU A N 1
ATOM 2137 C CA . LEU A 1 287 ? 19.406 33.031 9.75 1 98.06 287 LEU A CA 1
ATOM 2138 C C . LEU A 1 287 ? 17.922 32.875 9.461 1 98.06 287 LEU A C 1
ATOM 2140 O O . LEU A 1 287 ? 17.297 33.781 8.906 1 98.06 287 LEU A O 1
ATOM 2144 N N . ILE A 1 288 ? 17.375 31.734 9.812 1 98.38 288 ILE A N 1
ATOM 2145 C CA . ILE A 1 288 ? 15.953 31.484 9.609 1 98.38 288 ILE A CA 1
ATOM 2146 C C . ILE A 1 288 ? 15.133 32.469 10.438 1 98.38 288 ILE A C 1
ATOM 2148 O O . ILE A 1 288 ? 14.133 33 9.961 1 98.38 288 ILE A O 1
ATOM 2152 N N . VAL A 1 289 ? 15.547 32.719 11.68 1 98.38 289 VAL A N 1
ATOM 2153 C CA . VAL A 1 289 ? 14.883 33.688 12.555 1 98.38 289 VAL A CA 1
ATOM 2154 C C . VAL A 1 289 ? 15 35.094 11.961 1 98.38 289 VAL A C 1
ATOM 2156 O O . VAL A 1 289 ? 14 35.812 11.859 1 98.38 289 VAL A O 1
ATOM 2159 N N . ALA A 1 290 ? 16.219 35.406 11.555 1 98.56 290 ALA A N 1
ATOM 2160 C CA . ALA A 1 290 ? 16.484 36.75 11.008 1 98.56 290 ALA A CA 1
ATOM 2161 C C . ALA A 1 290 ? 15.664 37 9.742 1 98.56 290 ALA A C 1
ATOM 2163 O O . ALA A 1 290 ? 15.242 38.125 9.484 1 98.56 290 ALA A O 1
ATOM 2164 N N . ALA A 1 291 ? 15.43 35.969 9.039 1 98.44 291 ALA A N 1
ATOM 2165 C CA . ALA A 1 291 ? 14.68 36.062 7.789 1 98.44 291 ALA A CA 1
ATOM 2166 C C . ALA A 1 291 ? 13.172 36.062 8.047 1 98.44 291 ALA A C 1
ATOM 2168 O O . ALA A 1 291 ? 12.375 36.219 7.125 1 98.44 291 ALA A O 1
ATOM 2169 N N . GLY A 1 292 ? 12.797 35.812 9.32 1 98.31 292 GLY A N 1
ATOM 2170 C CA . GLY A 1 292 ? 11.391 35.906 9.695 1 98.31 292 GLY A CA 1
ATOM 2171 C C . GLY A 1 292 ? 10.703 34.531 9.672 1 98.31 292 GLY A C 1
ATOM 2172 O O . GLY A 1 292 ? 9.484 34.469 9.867 1 98.31 292 GLY A O 1
ATOM 2173 N N . GLY A 1 293 ? 11.469 33.469 9.398 1 98.31 293 GLY A N 1
ATOM 2174 C CA . GLY A 1 293 ? 10.875 32.156 9.258 1 98.31 293 GLY A CA 1
ATOM 2175 C C . GLY A 1 293 ? 10.156 31.688 10.516 1 98.31 293 GLY A C 1
ATOM 2176 O O . GLY A 1 293 ? 9.055 31.156 10.438 1 98.31 293 GLY A O 1
ATOM 2177 N N . ARG A 1 294 ? 10.727 31.891 11.656 1 97.44 294 ARG A N 1
ATOM 2178 C CA . ARG A 1 294 ? 10.125 31.453 12.914 1 97.44 294 ARG A CA 1
ATOM 2179 C C . ARG A 1 294 ? 8.867 32.25 13.227 1 97.44 294 ARG A C 1
ATOM 2181 O O . ARG A 1 294 ? 7.832 31.688 13.586 1 97.44 294 ARG A O 1
ATOM 2188 N N . ALA A 1 295 ? 8.969 33.562 13.133 1 97.69 295 ALA A N 1
ATOM 2189 C CA . ALA A 1 295 ? 7.824 34.438 13.398 1 97.69 295 ALA A CA 1
ATOM 2190 C C . ALA A 1 295 ? 6.648 34.094 12.492 1 97.69 295 ALA A C 1
ATOM 2192 O O . ALA A 1 295 ? 5.5 34.062 12.93 1 97.69 295 ALA A O 1
ATOM 2193 N N . TRP A 1 296 ? 6.969 33.844 11.281 1 97.94 296 TRP A N 1
ATOM 2194 C CA . TRP A 1 296 ? 5.93 33.469 10.336 1 97.94 296 TRP A CA 1
ATOM 2195 C C . TRP A 1 296 ? 5.238 32.188 10.766 1 97.94 296 TRP A C 1
ATOM 2197 O O . TRP A 1 296 ? 4.012 32.094 10.773 1 97.94 296 TRP A O 1
ATOM 2207 N N . ALA A 1 297 ? 6.016 31.141 11.094 1 97.38 297 ALA A N 1
ATOM 2208 C CA . ALA A 1 297 ? 5.473 29.844 11.484 1 97.38 297 ALA A CA 1
ATOM 2209 C C . ALA A 1 297 ? 4.621 29.969 12.742 1 97.38 297 ALA A C 1
ATOM 2211 O O . ALA A 1 297 ? 3.557 29.344 12.844 1 97.38 297 ALA A O 1
ATOM 2212 N N . GLU A 1 298 ? 5.098 30.75 13.688 1 95.88 298 GLU A N 1
ATOM 2213 C CA . GLU A 1 298 ? 4.355 30.969 14.93 1 95.88 298 GLU A CA 1
ATOM 2214 C C . GLU A 1 298 ? 3.018 31.656 14.656 1 95.88 298 GLU A C 1
ATOM 2216 O O . GLU A 1 298 ? 1.981 31.219 15.172 1 95.88 298 GLU A O 1
ATOM 2221 N N . ALA A 1 299 ? 3.084 32.656 13.891 1 97.44 299 ALA A N 1
ATOM 2222 C CA . ALA A 1 299 ? 1.861 33.375 13.547 1 97.44 299 ALA A CA 1
ATOM 2223 C C . ALA A 1 299 ? 0.885 32.5 12.797 1 97.44 299 ALA A C 1
ATOM 2225 O O . ALA A 1 299 ? -0.32 32.531 13.055 1 97.44 299 ALA A O 1
ATOM 2226 N N . ARG A 1 300 ? 1.432 31.766 11.844 1 97.44 300 ARG A N 1
ATOM 2227 C CA . ARG A 1 300 ? 0.59 30.875 11.062 1 97.44 300 ARG A CA 1
ATOM 2228 C C . ARG A 1 300 ? -0.031 29.797 11.938 1 97.44 300 ARG A C 1
ATOM 2230 O O . ARG A 1 300 ? -1.191 29.422 11.75 1 97.44 300 ARG A O 1
ATOM 2237 N N . ALA A 1 301 ? 0.734 29.172 12.844 1 96.5 301 ALA A N 1
ATOM 2238 C CA . ALA A 1 301 ? 0.209 28.172 13.766 1 96.5 301 ALA A CA 1
ATOM 2239 C C . ALA A 1 301 ? -0.96 28.734 14.57 1 96.5 301 ALA A C 1
ATOM 2241 O O . ALA A 1 301 ? -1.977 28.062 14.75 1 96.5 301 ALA A O 1
ATOM 2242 N N . GLU A 1 302 ? -0.797 29.953 15.039 1 95.38 302 GLU A N 1
ATOM 2243 C CA . GLU A 1 302 ? -1.857 30.609 15.805 1 95.38 302 GLU A CA 1
ATOM 2244 C C . GLU A 1 302 ? -3.102 30.828 14.945 1 95.38 302 GLU A C 1
ATOM 2246 O O . GLU A 1 302 ? -4.227 30.641 15.414 1 95.38 302 GLU A O 1
ATOM 2251 N N . GLU A 1 303 ? -2.857 31.25 13.75 1 97.56 303 GLU A N 1
ATOM 2252 C CA . GLU A 1 303 ? -3.969 31.438 12.828 1 97.56 303 GLU A CA 1
ATOM 2253 C C . GLU A 1 303 ? -4.715 30.141 12.578 1 97.56 303 GLU A C 1
ATOM 2255 O O . GLU A 1 303 ? -5.945 30.109 12.539 1 97.56 303 GLU A O 1
ATOM 2260 N N . GLU A 1 304 ? -3.961 29.094 12.344 1 97.62 304 GLU A N 1
ATOM 2261 C CA . GLU A 1 304 ? -4.555 27.781 12.102 1 97.62 304 GLU A CA 1
ATOM 2262 C C . GLU A 1 304 ? -5.371 27.312 13.297 1 97.62 304 GLU A C 1
ATOM 2264 O O . GLU A 1 304 ? -6.473 26.781 13.141 1 97.62 304 GLU A O 1
ATOM 2269 N N . ILE A 1 305 ? -4.887 27.5 14.508 1 95.94 305 ILE A N 1
ATOM 2270 C CA . ILE A 1 305 ? -5.598 27.078 15.711 1 95.94 305 ILE A CA 1
ATOM 2271 C C . ILE A 1 305 ? -6.863 27.906 15.875 1 95.94 305 ILE A C 1
ATOM 2273 O O . ILE A 1 305 ? -7.918 27.375 16.234 1 95.94 305 ILE A O 1
ATOM 2277 N N . ALA A 1 306 ? -6.746 29.219 15.672 1 96.31 306 ALA A N 1
ATOM 2278 C CA . ALA A 1 306 ? -7.922 30.078 15.75 1 96.31 306 ALA A CA 1
ATOM 2279 C C . ALA A 1 306 ? -9 29.625 14.773 1 96.31 306 ALA A C 1
ATOM 2281 O O . ALA A 1 306 ? -10.188 29.594 15.117 1 96.31 306 ALA A O 1
ATOM 2282 N N . ALA A 1 307 ? -8.586 29.297 13.562 1 97.5 307 ALA A N 1
ATOM 2283 C CA . ALA A 1 307 ? -9.523 28.781 12.57 1 97.5 307 ALA A CA 1
ATOM 2284 C C . ALA A 1 307 ? -10.156 27.469 13.039 1 97.5 307 ALA A C 1
ATOM 2286 O O . ALA A 1 307 ? -11.367 27.281 12.906 1 97.5 307 ALA A O 1
ATOM 2287 N N . ALA A 1 308 ? -9.336 26.531 13.531 1 97.06 308 ALA A N 1
ATOM 2288 C CA . ALA A 1 308 ? -9.836 25.266 14.047 1 97.06 308 ALA A CA 1
ATOM 2289 C C . ALA A 1 308 ? -10.914 25.484 15.109 1 97.06 308 ALA A C 1
ATOM 2291 O O . ALA A 1 308 ? -11.984 24.875 15.039 1 97.06 308 ALA A O 1
ATOM 2292 N N . LEU A 1 309 ? -10.656 26.375 16.047 1 94.62 309 LEU A N 1
ATOM 2293 C CA . LEU A 1 309 ? -11.586 26.641 17.141 1 94.62 309 LEU A CA 1
ATOM 2294 C C . LEU A 1 309 ? -12.852 27.312 16.609 1 94.62 309 LEU A C 1
ATOM 2296 O O . LEU A 1 309 ? -13.945 27.078 17.141 1 94.62 309 LEU A O 1
ATOM 2300 N N . GLY A 1 310 ? -12.719 28.172 15.617 1 95.44 310 GLY A N 1
ATOM 2301 C CA . GLY A 1 310 ? -13.883 28.734 14.961 1 95.44 310 GLY A CA 1
ATOM 2302 C C . GLY A 1 310 ? -14.812 27.688 14.383 1 95.44 310 GLY A C 1
ATOM 2303 O O . GLY A 1 310 ? -16.031 27.766 14.555 1 95.44 310 GLY A O 1
ATOM 2304 N N . TYR A 1 311 ? -14.273 26.672 13.688 1 96.44 311 TYR A N 1
ATOM 2305 C CA . TYR A 1 311 ? -15.07 25.609 13.109 1 96.44 311 TYR A CA 1
ATOM 2306 C C . TYR A 1 311 ? -15.703 24.75 14.195 1 96.44 311 TYR A C 1
ATOM 2308 O O . TYR A 1 311 ? -16.812 24.234 14.031 1 96.44 311 TYR A O 1
ATOM 2316 N N . LEU A 1 312 ? -14.953 24.562 15.312 1 94.81 312 LEU A N 1
ATOM 2317 C CA . LEU A 1 312 ? -15.531 23.812 16.438 1 94.81 312 LEU A CA 1
ATOM 2318 C C . LEU A 1 312 ? -16.766 24.531 16.984 1 94.81 312 LEU A C 1
ATOM 2320 O O . LEU A 1 312 ? -17.766 23.906 17.297 1 94.81 312 LEU A O 1
ATOM 2324 N N . THR A 1 313 ? -16.703 25.812 17.141 1 92.12 313 THR A N 1
ATOM 2325 C CA . THR A 1 313 ? -17.828 26.625 17.609 1 92.12 313 THR A CA 1
ATOM 2326 C C . THR A 1 313 ? -19 26.516 16.641 1 92.12 313 THR A C 1
ATOM 2328 O O . THR A 1 313 ? -20.141 26.391 17.062 1 92.12 313 THR A O 1
ATOM 2331 N N . GLU A 1 314 ? -18.688 26.531 15.375 1 89.81 314 GLU A N 1
ATOM 2332 C CA . GLU A 1 314 ? -19.703 26.438 14.328 1 89.81 314 GLU A CA 1
ATOM 2333 C C . GLU A 1 314 ? -20.422 25.094 14.391 1 89.81 314 GLU A C 1
ATOM 2335 O O . GLU A 1 314 ? -21.609 25 14.047 1 89.81 314 GLU A O 1
ATOM 2340 N N . ALA A 1 315 ? -19.797 24.062 14.82 1 88.12 315 ALA A N 1
ATOM 2341 C CA . ALA A 1 315 ? -20.359 22.719 14.859 1 88.12 315 ALA A CA 1
ATOM 2342 C C . ALA A 1 315 ? -21.453 22.625 15.922 1 88.12 315 ALA A C 1
ATOM 2344 O O . ALA A 1 315 ? -22.266 21.688 15.898 1 88.12 315 ALA A O 1
ATOM 2345 N N . ALA A 1 316 ? -21.562 23.578 16.703 1 76.25 316 ALA A N 1
ATOM 2346 C CA . ALA A 1 316 ? -22.625 23.672 17.688 1 76.25 316 ALA A CA 1
ATOM 2347 C C . ALA A 1 316 ? -22.75 22.375 18.484 1 76.25 316 ALA A C 1
ATOM 2349 O O . ALA A 1 316 ? -23.828 21.797 18.609 1 76.25 316 ALA A O 1
ATOM 2350 N N . VAL A 1 317 ? -21.672 21.969 19.062 1 75.38 317 VAL A N 1
ATOM 2351 C CA . VAL A 1 317 ? -21.594 20.656 19.703 1 75.38 317 VAL A CA 1
ATOM 2352 C C . VAL A 1 317 ? -21.641 20.812 21.219 1 75.38 317 VAL A C 1
ATOM 2354 O O . VAL A 1 317 ? -21.734 21.938 21.734 1 75.38 317 VAL A O 1
ATOM 2357 N N . SER A 1 318 ? -21.781 19.656 21.891 1 75.88 318 SER A N 1
ATOM 2358 C CA . SER A 1 318 ? -21.781 19.625 23.344 1 75.88 318 SER A CA 1
ATOM 2359 C C . SER A 1 318 ? -20.562 20.328 23.922 1 75.88 318 SER A C 1
ATOM 2361 O O . SER A 1 318 ? -19.438 20.125 23.453 1 75.88 318 SER A O 1
ATOM 2363 N N . ALA A 1 319 ? -20.766 21.156 24.859 1 74 319 ALA A N 1
ATOM 2364 C CA . ALA A 1 319 ? -19.719 21.984 25.438 1 74 319 ALA A CA 1
ATOM 2365 C C . ALA A 1 319 ? -18.656 21.141 26.125 1 74 319 ALA A C 1
ATOM 2367 O O . ALA A 1 319 ? -17.453 21.406 26 1 74 319 ALA A O 1
ATOM 2368 N N . GLU A 1 320 ? -19.094 20.125 26.844 1 74.25 320 GLU A N 1
ATOM 2369 C CA . GLU A 1 320 ? -18.125 19.328 27.594 1 74.25 320 GLU A CA 1
ATOM 2370 C C . GLU A 1 320 ? -17.125 18.641 26.656 1 74.25 320 GLU A C 1
ATOM 2372 O O . GLU A 1 320 ? -15.914 18.719 26.875 1 74.25 320 GLU A O 1
ATOM 2377 N N . HIS A 1 321 ? -17.656 18.047 25.688 1 76.69 321 HIS A N 1
ATOM 2378 C CA . HIS A 1 321 ? -16.766 17.312 24.797 1 76.69 321 HIS A CA 1
ATOM 2379 C C . HIS A 1 321 ? -15.977 18.266 23.891 1 76.69 321 HIS A C 1
ATOM 2381 O O . HIS A 1 321 ? -14.836 17.969 23.516 1 76.69 321 HIS A O 1
ATOM 2387 N N . ALA A 1 322 ? -16.453 19.406 23.719 1 85.25 322 ALA A N 1
ATOM 2388 C CA . ALA A 1 322 ? -15.75 20.406 22.938 1 85.25 322 ALA A CA 1
ATOM 2389 C C . ALA A 1 322 ? -14.508 20.906 23.672 1 85.25 322 ALA A C 1
ATOM 2391 O O . ALA A 1 322 ? -13.484 21.203 23.047 1 85.25 322 ALA A O 1
ATOM 2392 N N . GLU A 1 323 ? -14.578 20.906 24.953 1 88.69 323 GLU A N 1
ATOM 2393 C CA . GLU A 1 323 ? -13.445 21.344 25.766 1 88.69 323 GLU A CA 1
ATOM 2394 C C . GLU A 1 323 ? -12.266 20.406 25.625 1 88.69 323 GLU A C 1
ATOM 2396 O O . GLU A 1 323 ? -11.109 20.844 25.594 1 88.69 323 GLU A O 1
ATOM 2401 N N . ARG A 1 324 ? -12.57 19.188 25.547 1 88.31 324 ARG A N 1
ATOM 2402 C CA . ARG A 1 324 ? -11.492 18.203 25.391 1 88.31 324 ARG A CA 1
ATOM 2403 C C . ARG A 1 324 ? -10.82 18.344 24.031 1 88.31 324 ARG A C 1
ATOM 2405 O O . ARG A 1 324 ? -9.609 18.172 23.906 1 88.31 324 ARG A O 1
ATOM 2412 N N . LEU A 1 325 ? -11.586 18.625 23.016 1 91.81 325 LEU A N 1
ATOM 2413 C CA . LEU A 1 325 ? -11.008 18.859 21.703 1 91.81 325 LEU A CA 1
ATOM 2414 C C . LEU A 1 325 ? -10.109 20.094 21.719 1 91.81 325 LEU A C 1
ATOM 2416 O O . LEU A 1 325 ? -9.039 20.109 21.109 1 91.81 325 LEU A O 1
ATOM 2420 N N . ILE A 1 326 ? -10.57 21.047 22.438 1 90.88 326 ILE A N 1
ATOM 2421 C CA . ILE A 1 326 ? -9.789 22.266 22.578 1 90.88 326 ILE A CA 1
ATOM 2422 C C . ILE A 1 326 ? -8.484 21.969 23.312 1 90.88 326 ILE A C 1
ATOM 2424 O O . ILE A 1 326 ? -7.422 22.453 22.922 1 90.88 326 ILE A O 1
ATOM 2428 N N . ASP A 1 327 ? -8.602 21.156 24.312 1 90.38 327 ASP A N 1
ATOM 2429 C CA . ASP A 1 327 ? -7.422 20.766 25.078 1 90.38 327 ASP A CA 1
ATOM 2430 C C . ASP A 1 327 ? -6.418 20.016 24.219 1 90.38 327 ASP A C 1
ATOM 2432 O O . ASP A 1 327 ? -5.207 20.234 24.328 1 90.38 327 ASP A O 1
ATOM 2436 N N . ILE A 1 328 ? -6.844 19.141 23.375 1 89.94 328 ILE A N 1
ATOM 2437 C CA . ILE A 1 328 ? -5.957 18.406 22.469 1 89.94 328 ILE A CA 1
ATOM 2438 C C . ILE A 1 328 ? -5.297 19.391 21.5 1 89.94 328 ILE A C 1
ATOM 2440 O O . ILE A 1 328 ? -4.094 19.281 21.234 1 89.94 328 ILE A O 1
ATOM 2444 N N . ALA A 1 329 ? -6.129 20.281 20.969 1 88.94 329 ALA A N 1
ATOM 2445 C CA . ALA A 1 329 ? -5.598 21.281 20.047 1 88.94 329 ALA A CA 1
ATOM 2446 C C . ALA A 1 329 ? -4.473 22.094 20.688 1 88.94 329 ALA A C 1
ATOM 2448 O O . ALA A 1 329 ? -3.428 22.312 20.078 1 88.94 329 ALA A O 1
ATOM 2449 N N . HIS A 1 330 ? -4.66 22.422 21.922 1 87.06 330 HIS A N 1
ATOM 2450 C CA . HIS A 1 330 ? -3.658 23.188 22.641 1 87.06 330 HIS A CA 1
ATOM 2451 C C . HIS A 1 330 ? -2.443 22.344 22.984 1 87.06 330 HIS A C 1
ATOM 2453 O O . HIS A 1 330 ? -1.307 22.812 22.906 1 87.06 330 HIS A O 1
ATOM 2459 N N . LEU A 1 331 ? -2.695 21.141 23.328 1 84.5 331 LEU A N 1
ATOM 2460 C CA . LEU A 1 331 ? -1.608 20.219 23.656 1 84.5 331 LEU A CA 1
ATOM 2461 C C . LEU A 1 331 ? -0.682 20.016 22.469 1 84.5 331 LEU A C 1
ATOM 2463 O O . LEU A 1 331 ? 0.542 20.031 22.625 1 84.5 331 LEU A O 1
ATOM 2467 N N . VAL A 1 332 ? -1.3 19.859 21.359 1 80.25 332 VAL A N 1
ATOM 2468 C CA . VAL A 1 332 ? -0.492 19.5 20.188 1 80.25 332 VAL A CA 1
ATOM 2469 C C . VAL A 1 332 ? 0.207 20.75 19.656 1 80.25 332 VAL A C 1
ATOM 2471 O O . VAL A 1 332 ? 1.204 20.641 18.938 1 80.25 332 VAL A O 1
ATOM 2474 N N . THR A 1 333 ? -0.285 21.953 20 1 79 333 THR A N 1
ATOM 2475 C CA . THR A 1 333 ? 0.3 23.172 19.453 1 79 333 THR A CA 1
ATOM 2476 C C . THR A 1 333 ? 1.186 23.859 20.484 1 79 333 THR A C 1
ATOM 2478 O O . THR A 1 333 ? 1.949 24.766 20.156 1 79 333 THR A O 1
ATOM 2481 N N . HIS A 1 334 ? 0.953 23.562 21.719 1 71 334 HIS A N 1
ATOM 2482 C CA . HIS A 1 334 ? 1.815 24.141 22.75 1 71 334 HIS A CA 1
ATOM 2483 C C . HIS A 1 334 ? 2.779 23.094 23.297 1 71 334 HIS A C 1
ATOM 2485 O O . HIS A 1 334 ? 3.168 23.156 24.469 1 71 334 HIS A O 1
ATOM 2491 N N . ARG A 1 335 ? 3.084 22.203 22.453 1 60.62 335 ARG A N 1
ATOM 2492 C CA . ARG A 1 335 ? 4.055 21.188 22.875 1 60.62 335 ARG A CA 1
ATOM 2493 C C . ARG A 1 335 ? 5.367 21.844 23.297 1 60.62 335 ARG A C 1
ATOM 2495 O O . ARG A 1 335 ? 5.715 22.922 22.828 1 60.62 335 ARG A O 1
ATOM 2502 N N . ASP A 1 336 ? 5.613 21.875 24.547 1 50.31 336 ASP A N 1
ATOM 2503 C CA . ASP A 1 336 ? 6.824 22.484 25.094 1 50.31 336 ASP A CA 1
ATOM 2504 C C . ASP A 1 336 ? 7.961 22.438 24.062 1 50.31 336 ASP A C 1
ATOM 2506 O O . ASP A 1 336 ? 8.352 21.359 23.609 1 50.31 336 ASP A O 1
ATOM 2510 N N . LEU A 1 337 ? 7.887 23.422 23.156 1 41.38 337 LEU A N 1
ATOM 2511 C CA . LEU A 1 337 ? 9.102 23.797 22.453 1 41.38 337 LEU A CA 1
ATOM 2512 C C . LEU A 1 337 ? 10.297 23.875 23.406 1 41.38 337 LEU A C 1
ATOM 2514 O O . LEU A 1 337 ? 10.133 24.219 24.578 1 41.38 337 LEU A O 1
ATOM 2518 N N . MET B 1 1 ? -10.117 -22 -29.719 1 55.09 1 MET B N 1
ATOM 2519 C CA . MET B 1 1 ? -9.023 -21.141 -29.266 1 55.09 1 MET B CA 1
ATOM 2520 C C . MET B 1 1 ? -9.266 -19.703 -29.672 1 55.09 1 MET B C 1
ATOM 2522 O O . MET B 1 1 ? -9.055 -18.781 -28.891 1 55.09 1 MET B O 1
ATOM 2526 N N . ARG B 1 2 ? -9.562 -19.375 -31.062 1 56.5 2 ARG B N 1
ATOM 2527 C CA . ARG B 1 2 ? -9.883 -18.047 -31.562 1 56.5 2 ARG B CA 1
ATOM 2528 C C . ARG B 1 2 ? -11.023 -17.422 -30.766 1 56.5 2 ARG B C 1
ATOM 2530 O O . ARG B 1 2 ? -10.977 -16.234 -30.438 1 56.5 2 ARG B O 1
ATOM 2537 N N . ASN B 1 3 ? -11.758 -18.281 -30.094 1 83.31 3 ASN B N 1
ATOM 2538 C CA . ASN B 1 3 ? -12.969 -17.828 -29.406 1 83.31 3 ASN B CA 1
ATOM 2539 C C . ASN B 1 3 ? -12.672 -17.344 -28 1 83.31 3 ASN B C 1
ATOM 2541 O O . ASN B 1 3 ? -13.172 -16.312 -27.562 1 83.31 3 ASN B O 1
ATOM 2545 N N . ILE B 1 4 ? -11.594 -17.891 -27.5 1 84.06 4 ILE B N 1
ATOM 2546 C CA . ILE B 1 4 ? -11.328 -17.516 -26.109 1 84.06 4 ILE B CA 1
ATOM 2547 C C . ILE B 1 4 ? -10.57 -16.203 -26.062 1 84.06 4 ILE B C 1
ATOM 2549 O O . ILE B 1 4 ? -10.781 -15.383 -25.156 1 84.06 4 ILE B O 1
ATOM 2553 N N . ARG B 1 5 ? -9.703 -15.914 -27.062 1 85.12 5 ARG B N 1
ATOM 2554 C CA . ARG B 1 5 ? -8.977 -14.648 -27.156 1 85.12 5 ARG B CA 1
ATOM 2555 C C . ARG B 1 5 ? -9.93 -13.477 -27.375 1 85.12 5 ARG B C 1
ATOM 2557 O O . ARG B 1 5 ? -9.742 -12.398 -26.812 1 85.12 5 ARG B O 1
ATOM 2564 N N . GLU B 1 6 ? -10.852 -13.797 -28.188 1 87.75 6 GLU B N 1
ATOM 2565 C CA . GLU B 1 6 ? -11.883 -12.781 -28.422 1 87.75 6 GLU B CA 1
ATOM 2566 C C . GLU B 1 6 ? -12.656 -12.484 -27.141 1 87.75 6 GLU B C 1
ATOM 2568 O O . GLU B 1 6 ? -12.984 -11.328 -26.859 1 87.75 6 GLU B O 1
ATOM 2573 N N . TYR B 1 7 ? -12.891 -13.547 -26.438 1 88.44 7 TYR B N 1
ATOM 2574 C CA . TYR B 1 7 ? -13.602 -13.359 -25.172 1 88.44 7 TYR B CA 1
ATOM 2575 C C . TYR B 1 7 ? -12.766 -12.547 -24.188 1 88.44 7 TYR B C 1
ATOM 2577 O O . TYR B 1 7 ? -13.289 -11.688 -23.484 1 88.44 7 TYR B O 1
ATOM 2585 N N . LEU B 1 8 ? -11.508 -12.82 -24.125 1 91.44 8 LEU B N 1
ATOM 2586 C CA . LEU B 1 8 ? -10.617 -12.07 -23.25 1 91.44 8 LEU B CA 1
ATOM 2587 C C . LEU B 1 8 ? -10.609 -10.594 -23.609 1 91.44 8 LEU B C 1
ATOM 2589 O O . LEU B 1 8 ? -10.664 -9.727 -22.734 1 91.44 8 LEU B O 1
ATOM 2593 N N . GLY B 1 9 ? -10.57 -10.344 -24.891 1 90.5 9 GLY B N 1
ATOM 2594 C CA . GLY B 1 9 ? -10.641 -8.969 -25.359 1 90.5 9 GLY B CA 1
ATOM 2595 C C . GLY B 1 9 ? -11.938 -8.273 -24.984 1 90.5 9 GLY B C 1
ATOM 2596 O O . GLY B 1 9 ? -11.93 -7.109 -24.578 1 90.5 9 GLY B O 1
ATOM 2597 N N . ARG B 1 10 ? -13.039 -8.961 -25.125 1 91.88 10 ARG B N 1
ATOM 2598 C CA . ARG B 1 10 ? -14.344 -8.414 -24.781 1 91.88 10 ARG B CA 1
ATOM 2599 C C . ARG B 1 10 ? -14.445 -8.148 -23.281 1 91.88 10 ARG B C 1
ATOM 2601 O O . ARG B 1 10 ? -14.984 -7.117 -22.859 1 91.88 10 ARG B O 1
ATOM 2608 N N . SER B 1 11 ? -13.992 -9.117 -22.516 1 93.5 11 SER B N 1
ATOM 2609 C CA . SER B 1 11 ? -14.016 -8.961 -21.062 1 93.5 11 SER B CA 1
ATOM 2610 C C . SER B 1 11 ? -13.203 -7.746 -20.625 1 93.5 11 SER B C 1
ATOM 2612 O O . SER B 1 11 ? -13.625 -6.984 -19.766 1 93.5 11 SER B O 1
ATOM 2614 N N . ARG B 1 12 ? -12.078 -7.578 -21.266 1 93.62 12 ARG B N 1
ATOM 2615 C CA . ARG B 1 12 ? -11.242 -6.414 -20.984 1 93.62 12 ARG B CA 1
ATOM 2616 C C . ARG B 1 12 ? -11.984 -5.117 -21.297 1 93.62 12 ARG B C 1
ATOM 2618 O O . ARG B 1 12 ? -11.977 -4.184 -20.484 1 93.62 12 ARG B O 1
ATOM 2625 N N . ALA B 1 13 ? -12.578 -5.098 -22.422 1 93.94 13 ALA B N 1
ATOM 2626 C CA . ALA B 1 13 ? -13.305 -3.908 -22.859 1 93.94 13 ALA B CA 1
ATOM 2627 C C . ALA B 1 13 ? -14.469 -3.598 -21.906 1 93.94 13 ALA B C 1
ATOM 2629 O O . ALA B 1 13 ? -14.797 -2.43 -21.688 1 93.94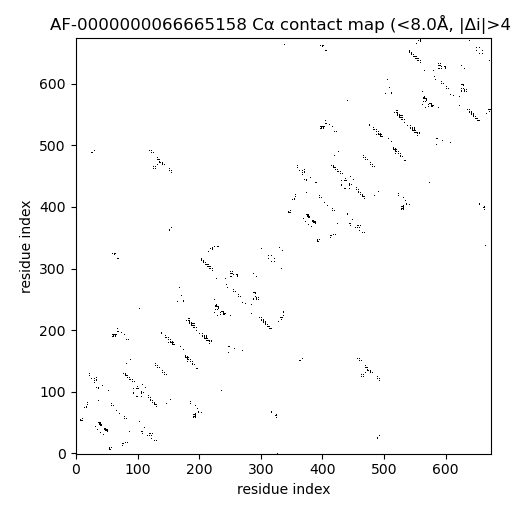 13 ALA B O 1
ATOM 2630 N N . GLU B 1 14 ? -15.039 -4.598 -21.406 1 95.81 14 GLU B N 1
ATOM 2631 C CA . GLU B 1 14 ? -16.188 -4.43 -20.516 1 95.81 14 GLU B CA 1
ATOM 2632 C C . GLU B 1 14 ? -15.75 -3.916 -19.141 1 95.81 14 GLU B C 1
ATOM 2634 O O . GLU B 1 14 ? -16.469 -3.141 -18.516 1 95.81 14 GLU B O 1
ATOM 2639 N N . VAL B 1 15 ? -14.609 -4.309 -18.703 1 97.06 15 VAL B N 1
ATOM 2640 C CA . VAL B 1 15 ? -14.164 -4.004 -17.344 1 97.06 15 VAL B CA 1
ATOM 2641 C C . VAL B 1 15 ? -13.43 -2.668 -17.328 1 97.06 15 VAL B C 1
ATOM 2643 O O . VAL B 1 15 ? -13.453 -1.951 -16.328 1 97.06 15 VAL B O 1
ATOM 2646 N N . GLU B 1 16 ? -12.852 -2.252 -18.422 1 95.75 16 GLU B N 1
ATOM 2647 C CA . GLU B 1 16 ? -11.93 -1.123 -18.516 1 95.75 16 GLU B CA 1
ATOM 2648 C C . GLU B 1 16 ? -12.602 0.175 -18.078 1 95.75 16 GLU B C 1
ATOM 2650 O O . GLU B 1 16 ? -12.008 0.976 -17.359 1 95.75 16 GLU B O 1
ATOM 2655 N N . PRO B 1 17 ? -13.867 0.472 -18.5 1 97 17 PRO B N 1
ATOM 2656 C CA . PRO B 1 17 ? -14.484 1.728 -18.078 1 97 17 PRO B CA 1
ATOM 2657 C C . PRO B 1 17 ? -14.57 1.846 -16.547 1 97 17 PRO B C 1
ATOM 2659 O O . PRO B 1 17 ? -14.383 2.934 -16 1 97 17 PRO B O 1
ATOM 2662 N N . THR B 1 18 ? -14.875 0.729 -15.898 1 97.5 18 THR B N 1
ATOM 2663 C CA . THR B 1 18 ? -14.945 0.722 -14.445 1 97.5 18 THR B CA 1
ATOM 2664 C C . THR B 1 18 ? -13.562 0.972 -13.844 1 97.5 18 THR B C 1
ATOM 2666 O O . THR B 1 18 ? -13.43 1.713 -12.867 1 97.5 18 THR B O 1
ATOM 2669 N N . MET B 1 19 ? -12.531 0.4 -14.414 1 97.12 19 MET B N 1
ATOM 2670 C CA . MET B 1 19 ? -11.164 0.645 -13.977 1 97.12 19 MET B CA 1
ATOM 2671 C C . MET B 1 19 ? -10.781 2.109 -14.172 1 97.12 19 MET B C 1
ATOM 2673 O O . MET B 1 19 ? -10.195 2.727 -13.281 1 97.12 19 MET B O 1
ATOM 2677 N N . ARG B 1 20 ? -11.125 2.611 -15.305 1 97 20 ARG B N 1
ATOM 2678 C CA . ARG B 1 20 ? -10.781 3.994 -15.625 1 97 20 ARG B CA 1
ATOM 2679 C C . ARG B 1 20 ? -11.469 4.961 -14.664 1 97 20 ARG B C 1
ATOM 2681 O O . ARG B 1 20 ? -10.867 5.949 -14.234 1 97 20 ARG B O 1
ATOM 2688 N N . ALA B 1 21 ? -12.695 4.691 -14.398 1 97.38 21 ALA B N 1
ATOM 2689 C CA . ALA B 1 21 ? -13.422 5.539 -13.453 1 97.38 21 ALA B CA 1
ATOM 2690 C C . ALA B 1 21 ? -12.719 5.582 -12.102 1 97.38 21 ALA B C 1
ATOM 2692 O O . ALA B 1 21 ? -12.625 6.641 -11.477 1 97.38 21 ALA B O 1
ATOM 2693 N N . ALA B 1 22 ? -12.258 4.457 -11.633 1 97 22 ALA B N 1
ATOM 2694 C CA . ALA B 1 22 ? -11.555 4.371 -10.359 1 97 22 ALA B CA 1
ATOM 2695 C C . ALA B 1 22 ? -10.219 5.105 -10.414 1 97 22 ALA B C 1
ATOM 2697 O O . ALA B 1 22 ? -9.875 5.852 -9.5 1 97 22 ALA B O 1
ATOM 2698 N N . VAL B 1 23 ? -9.469 4.941 -11.461 1 97.75 23 VAL B N 1
ATOM 2699 C CA . VAL B 1 23 ? -8.133 5.523 -11.609 1 97.75 23 VAL B CA 1
ATOM 2700 C C . VAL B 1 23 ? -8.25 7.035 -11.789 1 97.75 23 VAL B C 1
ATOM 2702 O O . VAL B 1 23 ? -7.387 7.789 -11.336 1 97.75 23 VAL B O 1
ATOM 2705 N N . ASN B 1 24 ? -9.32 7.461 -12.391 1 97.25 24 ASN B N 1
ATOM 2706 C CA . ASN B 1 24 ? -9.555 8.891 -12.602 1 97.25 24 ASN B CA 1
ATOM 2707 C C . ASN B 1 24 ? -9.789 9.617 -11.281 1 97.25 24 ASN B C 1
ATOM 2709 O O . ASN B 1 24 ? -9.695 10.844 -11.219 1 97.25 24 ASN B O 1
ATOM 2713 N N . GLN B 1 25 ? -10.07 8.883 -10.281 1 96.56 25 GLN B N 1
ATOM 2714 C CA . GLN B 1 25 ? -10.281 9.484 -8.969 1 96.56 25 GLN B CA 1
ATOM 2715 C C . GLN B 1 25 ? -8.961 9.672 -8.234 1 96.56 25 GLN B C 1
ATOM 2717 O O . GLN B 1 25 ? -8.914 10.305 -7.18 1 96.56 25 GLN B O 1
ATOM 2722 N N . LEU B 1 26 ? -7.898 9.117 -8.719 1 98.31 26 LEU B N 1
ATOM 2723 C CA . LEU B 1 26 ? -6.59 9.273 -8.086 1 98.31 26 LEU B CA 1
ATOM 2724 C C . LEU B 1 26 ? -6.082 10.703 -8.227 1 98.31 26 LEU B C 1
ATOM 2726 O O . LEU B 1 26 ? -6.422 11.391 -9.195 1 98.31 26 LEU B O 1
ATOM 2730 N N . PRO B 1 27 ? -5.277 11.164 -7.207 1 97.56 27 PRO B N 1
ATOM 2731 C CA . PRO B 1 27 ? -4.594 12.438 -7.426 1 97.56 27 PRO B CA 1
ATOM 2732 C C . PRO B 1 27 ? -3.758 12.453 -8.703 1 97.56 27 PRO B C 1
ATOM 2734 O O . PRO B 1 27 ? -3.334 11.391 -9.18 1 97.56 27 PRO B O 1
ATOM 2737 N N . GLU B 1 28 ? -3.49 13.57 -9.203 1 96.12 28 GLU B N 1
ATOM 2738 C CA . GLU B 1 28 ? -2.881 13.742 -10.523 1 96.12 28 GLU B CA 1
ATOM 2739 C C . GLU B 1 28 ? -1.571 12.969 -10.633 1 96.12 28 GLU B C 1
ATOM 2741 O O . GLU B 1 28 ? -1.325 12.297 -11.633 1 96.12 28 GLU B O 1
ATOM 2746 N N . SER B 1 29 ? -0.712 13.078 -9.664 1 96.81 29 SER B N 1
ATOM 2747 C CA . SER B 1 29 ? 0.603 12.445 -9.711 1 96.81 29 SER B CA 1
ATOM 2748 C C . SER B 1 29 ? 0.483 10.93 -9.828 1 96.81 29 SER B C 1
ATOM 2750 O O . SER B 1 29 ? 1.119 10.312 -10.688 1 96.81 29 SER B O 1
ATOM 2752 N N . MET B 1 30 ? -0.398 10.344 -8.984 1 97.56 30 MET B N 1
ATOM 2753 C CA . MET B 1 30 ? -0.565 8.891 -8.992 1 97.56 30 MET B CA 1
ATOM 2754 C C . MET B 1 30 ? -1.326 8.43 -10.227 1 97.56 30 MET B C 1
ATOM 2756 O O . MET B 1 30 ? -1.077 7.344 -10.75 1 97.56 30 MET B O 1
ATOM 2760 N N . HIS B 1 31 ? -2.293 9.273 -10.695 1 98.19 31 HIS B N 1
ATOM 2761 C CA . HIS B 1 31 ? -3.031 8.977 -11.922 1 98.19 31 HIS B CA 1
ATOM 2762 C C . HIS B 1 31 ? -2.088 8.82 -13.109 1 98.19 31 HIS B C 1
ATOM 2764 O O . HIS B 1 31 ? -2.236 7.887 -13.906 1 98.19 31 HIS B O 1
ATOM 2770 N N . ARG B 1 32 ? -1.119 9.664 -13.188 1 98 32 ARG B N 1
ATOM 2771 C CA . ARG B 1 32 ? -0.154 9.641 -14.281 1 98 32 ARG B CA 1
ATOM 2772 C C . ARG B 1 32 ? 0.655 8.344 -14.258 1 98 32 ARG B C 1
ATOM 2774 O O . ARG B 1 32 ? 0.791 7.68 -15.289 1 98 32 ARG B O 1
ATOM 2781 N N . VAL B 1 33 ? 1.174 7.996 -13.125 1 98.31 33 VAL B N 1
ATOM 2782 C CA . VAL B 1 33 ? 2.008 6.805 -12.992 1 98.31 33 VAL B CA 1
ATOM 2783 C C . VAL B 1 33 ? 1.175 5.555 -13.273 1 98.31 33 VAL B C 1
ATOM 2785 O O . VAL B 1 33 ? 1.604 4.672 -14.016 1 98.31 33 VAL B O 1
ATOM 2788 N N . ALA B 1 34 ? -0.032 5.5 -12.711 1 98.12 34 ALA B N 1
ATOM 2789 C CA . ALA B 1 34 ? -0.911 4.348 -12.875 1 98.12 34 ALA B CA 1
ATOM 2790 C C . ALA B 1 34 ? -1.344 4.188 -14.328 1 98.12 34 ALA B C 1
ATOM 2792 O O . ALA B 1 34 ? -1.369 3.076 -14.859 1 98.12 34 ALA B O 1
ATOM 2793 N N . SER B 1 35 ? -1.663 5.305 -14.953 1 97.69 35 SER B N 1
ATOM 2794 C CA . SER B 1 35 ? -2.102 5.266 -16.344 1 97.69 35 SER B CA 1
ATOM 2795 C C . SER B 1 35 ? -1.001 4.734 -17.25 1 97.69 35 SER B C 1
ATOM 2797 O O . SER B 1 35 ? -1.271 3.979 -18.188 1 97.69 35 SER B O 1
ATOM 2799 N N . TYR B 1 36 ? 0.19 5.133 -16.984 1 97.44 36 TYR B N 1
ATOM 2800 C CA . TYR B 1 36 ? 1.327 4.613 -17.734 1 97.44 36 TYR B CA 1
ATOM 2801 C C . TYR B 1 36 ? 1.469 3.107 -17.547 1 97.44 36 TYR B C 1
ATOM 2803 O O . TYR B 1 36 ? 1.591 2.357 -18.516 1 97.44 36 TYR B O 1
ATOM 2811 N N . HIS B 1 37 ? 1.451 2.701 -16.281 1 97.19 37 HIS B N 1
ATOM 2812 C CA . HIS B 1 37 ? 1.619 1.286 -15.977 1 97.19 37 HIS B CA 1
ATOM 2813 C C . HIS B 1 37 ? 0.541 0.441 -16.641 1 97.19 37 HIS B C 1
ATOM 2815 O O . HIS B 1 37 ? 0.816 -0.662 -17.125 1 97.19 37 HIS B O 1
ATOM 2821 N N . LEU B 1 38 ? -0.673 0.959 -16.719 1 96.12 38 LEU B N 1
ATOM 2822 C CA . LEU B 1 38 ? -1.814 0.233 -17.266 1 96.12 38 LEU B CA 1
ATOM 2823 C C . LEU B 1 38 ? -1.804 0.273 -18.781 1 96.12 38 LEU B C 1
ATOM 2825 O O . LEU B 1 38 ? -2.646 -0.353 -19.438 1 96.12 38 LEU B O 1
ATOM 2829 N N . GLY B 1 39 ? -0.866 0.992 -19.328 1 94.81 39 GLY B N 1
ATOM 2830 C CA . GLY B 1 39 ? -0.7 1.051 -20.766 1 94.81 39 GLY B CA 1
ATOM 2831 C C . GLY B 1 39 ? -1.62 2.057 -21.438 1 94.81 39 GLY B C 1
ATOM 2832 O O . GLY B 1 39 ? -1.729 2.088 -22.672 1 94.81 39 GLY B O 1
ATOM 2833 N N . TRP B 1 40 ? -2.291 2.898 -20.641 1 95.56 40 TRP B N 1
ATOM 2834 C CA . TRP B 1 40 ? -3.27 3.844 -21.172 1 95.56 40 TRP B CA 1
ATOM 2835 C C . TRP B 1 40 ? -2.58 5.086 -21.719 1 95.56 40 TRP B C 1
ATOM 2837 O O . TRP B 1 40 ? -3.123 5.77 -22.594 1 95.56 40 TRP B O 1
ATOM 2847 N N . THR B 1 41 ? -1.399 5.418 -21.172 1 96.31 41 THR B N 1
ATOM 2848 C CA . THR B 1 41 ? -0.63 6.574 -21.625 1 96.31 41 THR B CA 1
ATOM 2849 C C . THR B 1 41 ? 0.846 6.215 -21.766 1 96.31 41 THR B C 1
ATOM 2851 O O . THR B 1 41 ? 1.297 5.188 -21.25 1 96.31 41 THR B O 1
ATOM 2854 N N . ASP B 1 42 ? 1.538 6.992 -22.547 1 95.69 42 ASP B N 1
ATOM 2855 C CA . ASP B 1 42 ? 2.99 6.852 -22.594 1 95.69 42 ASP B CA 1
ATOM 2856 C C . ASP B 1 42 ? 3.654 7.652 -21.469 1 95.69 42 ASP B C 1
ATOM 2858 O O . ASP B 1 42 ? 2.977 8.148 -20.562 1 95.69 42 ASP B O 1
ATOM 2862 N N . GLU B 1 43 ? 4.941 7.703 -21.484 1 94.75 43 GLU B N 1
ATOM 2863 C CA . GLU B 1 43 ? 5.699 8.32 -20.406 1 94.75 43 GLU B CA 1
ATOM 2864 C C . GLU B 1 43 ? 5.457 9.828 -20.344 1 94.75 43 GLU B C 1
ATOM 2866 O O . GLU B 1 43 ? 5.75 10.469 -19.344 1 94.75 43 GLU B O 1
ATOM 2871 N N . HIS B 1 44 ? 4.863 10.398 -21.422 1 95.06 44 HIS B N 1
ATOM 2872 C CA . HIS B 1 44 ? 4.613 11.828 -21.484 1 95.06 44 HIS B CA 1
ATOM 2873 C C . HIS B 1 44 ? 3.145 12.148 -21.234 1 95.06 44 HIS B C 1
ATOM 2875 O O . HIS B 1 44 ? 2.748 13.312 -21.219 1 95.06 44 HIS B O 1
ATOM 2881 N N . GLY B 1 45 ? 2.344 11.086 -21.016 1 94 45 GLY B N 1
ATOM 2882 C CA . GLY B 1 45 ? 0.943 11.297 -20.688 1 94 45 GLY B CA 1
ATOM 2883 C C . GLY B 1 45 ? 0.022 11.211 -21.891 1 94 45 GLY B C 1
ATOM 2884 O O . GLY B 1 45 ? -1.193 11.375 -21.75 1 94 45 GLY B O 1
ATOM 2885 N N . ALA B 1 46 ? 0.583 10.977 -23.016 1 95.69 46 ALA B N 1
ATOM 2886 C CA . ALA B 1 46 ? -0.235 10.844 -24.219 1 95.69 46 ALA B CA 1
ATOM 2887 C C . ALA B 1 46 ? -0.929 9.484 -24.266 1 95.69 46 ALA B C 1
ATOM 2889 O O . ALA B 1 46 ? -0.338 8.469 -23.891 1 95.69 46 ALA B O 1
ATOM 2890 N N . ALA B 1 47 ? -2.129 9.484 -24.734 1 93.88 47 ALA B N 1
ATOM 2891 C CA . ALA B 1 47 ? -2.914 8.258 -24.812 1 93.88 47 ALA B CA 1
ATOM 2892 C C . ALA B 1 47 ? -2.25 7.234 -25.734 1 93.88 47 ALA B C 1
ATOM 2894 O O . ALA B 1 47 ? -1.727 7.59 -26.781 1 93.88 47 ALA B O 1
ATOM 2895 N N . THR B 1 48 ? -2.295 6.062 -25.172 1 89.5 48 THR B N 1
ATOM 2896 C CA . THR B 1 48 ? -1.808 4.953 -25.984 1 89.5 48 THR B CA 1
ATOM 2897 C C . THR B 1 48 ? -2.885 3.883 -26.141 1 89.5 48 THR B C 1
ATOM 2899 O O . THR B 1 48 ? -3.893 3.902 -25.438 1 89.5 48 THR B O 1
ATOM 2902 N N . GLY B 1 49 ? -2.881 3.131 -27.156 1 77.5 49 GLY B N 1
ATOM 2903 C CA . GLY B 1 49 ? -3.814 2.029 -27.344 1 77.5 49 GLY B CA 1
ATOM 2904 C C . GLY B 1 49 ? -3.373 0.755 -26.641 1 77.5 49 GLY B C 1
ATOM 2905 O O . GLY B 1 49 ? -3.865 -0.331 -26.953 1 77.5 49 GLY B O 1
ATOM 2906 N N . GLY B 1 50 ? -2.445 0.982 -25.812 1 73.88 50 GLY B N 1
ATOM 2907 C CA . GLY B 1 50 ? -1.925 -0.213 -25.172 1 73.88 50 GLY B CA 1
ATOM 2908 C C . GLY B 1 50 ? -2.814 -0.723 -24.047 1 73.88 50 GLY B C 1
ATOM 2909 O O . GLY B 1 50 ? -3.766 -0.049 -23.641 1 73.88 50 GLY B O 1
ATOM 2910 N N . HIS B 1 51 ? -2.668 -2.148 -23.922 1 67.12 51 HIS B N 1
ATOM 2911 C CA . HIS B 1 51 ? -3.426 -2.729 -22.812 1 67.12 51 HIS B CA 1
ATOM 2912 C C . HIS B 1 51 ? -2.498 -3.318 -21.766 1 67.12 51 HIS B C 1
ATOM 2914 O O . HIS B 1 51 ? -1.344 -3.639 -22.062 1 67.12 51 HIS B O 1
ATOM 2920 N N . GLY B 1 52 ? -2.91 -3.217 -20.406 1 62.53 52 GLY B N 1
ATOM 2921 C CA . GLY B 1 52 ? -2.186 -3.568 -19.203 1 62.53 52 GLY B CA 1
ATOM 2922 C C . GLY B 1 52 ? -1.981 -5.062 -19.031 1 62.53 52 GLY B C 1
ATOM 2923 O O . GLY B 1 52 ? -1.679 -5.539 -17.938 1 62.53 52 GLY B O 1
ATOM 2924 N N . GLY B 1 53 ? -2.092 -5.934 -20.172 1 69.62 53 GLY B N 1
ATOM 2925 C CA . GLY B 1 53 ? -1.87 -7.359 -20 1 69.62 53 GLY B CA 1
ATOM 2926 C C . GLY B 1 53 ? -2.984 -8.211 -20.578 1 69.62 53 GLY B C 1
ATOM 2927 O O . GLY B 1 53 ? -3.83 -7.715 -21.328 1 69.62 53 GLY B O 1
ATOM 2928 N N . LYS B 1 54 ? -2.971 -9.484 -20.328 1 75.94 54 LYS B N 1
ATOM 2929 C CA . LYS B 1 54 ? -3.838 -10.484 -20.938 1 75.94 54 LYS B CA 1
ATOM 2930 C C . LYS B 1 54 ? -5.234 -10.453 -20.328 1 75.94 54 LYS B C 1
ATOM 2932 O O . LYS B 1 54 ? -6.172 -11.039 -20.875 1 75.94 54 LYS B O 1
ATOM 2937 N N . ALA B 1 55 ? -5.426 -9.727 -19.25 1 84.81 55 ALA B N 1
ATOM 2938 C CA . ALA B 1 55 ? -6.695 -9.516 -18.562 1 84.81 55 ALA B CA 1
ATOM 2939 C C . ALA B 1 55 ? -7.418 -10.836 -18.312 1 84.81 55 ALA B C 1
ATOM 2941 O O . ALA B 1 55 ? -8.617 -10.953 -18.562 1 84.81 55 ALA B O 1
ATOM 2942 N N . ILE B 1 56 ? -6.719 -11.828 -17.891 1 92.31 56 ILE B N 1
ATOM 2943 C CA . ILE B 1 56 ? -7.254 -13.164 -17.625 1 92.31 56 ILE B CA 1
ATOM 2944 C C . ILE B 1 56 ? -8.109 -13.117 -16.359 1 92.31 56 ILE B C 1
ATOM 2946 O O . ILE B 1 56 ? -9.219 -13.664 -16.328 1 92.31 56 ILE B O 1
ATOM 2950 N N . ARG B 1 57 ? -7.68 -12.414 -15.391 1 96 57 ARG B N 1
ATOM 2951 C CA . ARG B 1 57 ? -8.336 -12.445 -14.086 1 96 57 ARG B CA 1
ATOM 2952 C C . ARG B 1 57 ? -9.711 -11.781 -14.148 1 96 57 ARG B C 1
ATOM 2954 O O . ARG B 1 57 ? -10.695 -12.344 -13.656 1 96 57 ARG B O 1
ATOM 2961 N N . PRO B 1 58 ? -9.789 -10.617 -14.812 1 96.5 58 PRO B N 1
ATOM 2962 C CA . PRO B 1 58 ? -11.141 -10.07 -14.93 1 96.5 58 PRO B CA 1
ATOM 2963 C C . PRO B 1 58 ? -12.086 -11 -15.695 1 96.5 58 PRO B C 1
ATOM 2965 O O . PRO B 1 58 ? -13.266 -11.102 -15.352 1 96.5 58 PRO B O 1
ATOM 2968 N N . ALA B 1 59 ? -11.586 -11.664 -16.719 1 95.5 59 ALA B N 1
ATOM 2969 C CA . ALA B 1 59 ? -12.398 -12.609 -17.469 1 95.5 59 ALA B CA 1
ATOM 2970 C C . ALA B 1 59 ? -12.875 -13.758 -16.578 1 95.5 59 ALA B C 1
ATOM 2972 O O . ALA B 1 59 ? -14.023 -14.203 -16.688 1 95.5 59 ALA B O 1
ATOM 2973 N N . LEU B 1 60 ? -12.031 -14.227 -15.75 1 96.81 60 LEU B N 1
ATOM 2974 C CA . LEU B 1 60 ? -12.383 -15.297 -14.82 1 96.81 60 LEU B CA 1
ATOM 2975 C C . LEU B 1 60 ? -13.492 -14.852 -13.875 1 96.81 60 LEU B C 1
ATOM 2977 O O . LEU B 1 60 ? -14.414 -15.617 -13.586 1 96.81 60 LEU B O 1
ATOM 2981 N N . VAL B 1 61 ? -13.414 -13.602 -13.367 1 98.25 61 VAL B N 1
ATOM 2982 C CA . VAL B 1 61 ? -14.453 -13.078 -12.477 1 98.25 61 VAL B CA 1
ATOM 2983 C C . VAL B 1 61 ? -15.797 -13.086 -13.195 1 98.25 61 VAL B C 1
ATOM 2985 O O . VAL B 1 61 ? -16.781 -13.602 -12.672 1 98.25 61 VAL B O 1
ATOM 2988 N N . LEU B 1 62 ? -15.812 -12.523 -14.414 1 96.75 62 LEU B N 1
ATOM 2989 C CA . LEU B 1 62 ? -17.062 -12.406 -15.164 1 96.75 62 LEU B CA 1
ATOM 2990 C C . LEU B 1 62 ? -17.625 -13.781 -15.508 1 96.75 62 LEU B C 1
ATOM 2992 O O . LEU B 1 62 ? -18.828 -14.023 -15.359 1 96.75 62 LEU B O 1
ATOM 2996 N N . LEU B 1 63 ? -16.797 -14.695 -15.945 1 94.75 63 LEU B N 1
ATOM 2997 C CA . LEU B 1 63 ? -17.234 -16.031 -16.328 1 94.75 63 LEU B CA 1
ATOM 2998 C C . LEU B 1 63 ? -17.734 -16.812 -15.102 1 94.75 63 LEU B C 1
ATOM 3000 O O . LEU B 1 63 ? -18.719 -17.547 -15.195 1 94.75 63 LEU B O 1
ATOM 3004 N N . ALA B 1 64 ? -17.016 -16.656 -14 1 96.69 64 ALA B N 1
ATOM 3005 C CA . ALA B 1 64 ? -17.438 -17.344 -12.773 1 96.69 64 ALA B CA 1
ATOM 3006 C C . ALA B 1 64 ? -18.812 -16.891 -12.336 1 96.69 64 ALA B C 1
ATOM 3008 O O . ALA B 1 64 ? -19.609 -17.688 -11.812 1 96.69 64 ALA B O 1
ATOM 3009 N N . ALA B 1 65 ? -19.094 -15.586 -12.5 1 96.38 65 ALA B N 1
ATOM 3010 C CA . ALA B 1 65 ? -20.438 -15.102 -12.203 1 96.38 65 ALA B CA 1
ATOM 3011 C C . ALA B 1 65 ? -21.469 -15.773 -13.102 1 96.38 65 ALA B C 1
ATOM 3013 O O . ALA B 1 65 ? -22.531 -16.188 -12.625 1 96.38 65 ALA B O 1
ATOM 3014 N N . GLN B 1 66 ? -21.141 -15.93 -14.32 1 94.06 66 GLN B N 1
ATOM 3015 C CA . GLN B 1 66 ? -22.078 -16.484 -15.297 1 94.06 66 GLN B CA 1
ATOM 3016 C C . GLN B 1 66 ? -22.281 -17.984 -15.086 1 94.06 66 GLN B C 1
ATOM 3018 O O . GLN B 1 66 ? -23.391 -18.484 -15.234 1 94.06 66 GLN B O 1
ATOM 3023 N N . VAL B 1 67 ? -21.266 -18.688 -14.734 1 94 67 VAL B N 1
ATOM 3024 C CA . VAL B 1 67 ? -21.312 -20.141 -14.656 1 94 67 VAL B CA 1
ATOM 3025 C C . VAL B 1 67 ? -22.203 -20.562 -13.492 1 94 67 VAL B C 1
ATOM 3027 O O . VAL B 1 67 ? -22.797 -21.656 -13.523 1 94 67 VAL B O 1
ATOM 3030 N N . VAL B 1 68 ? -22.406 -19.688 -12.578 1 94.69 68 VAL B N 1
ATOM 3031 C CA . VAL B 1 68 ? -23.266 -20.016 -11.445 1 94.69 68 VAL B CA 1
ATOM 3032 C C . VAL B 1 68 ? -24.672 -19.469 -11.688 1 94.69 68 VAL B C 1
ATOM 3034 O O . VAL B 1 68 ? -25.516 -19.5 -10.789 1 94.69 68 VAL B O 1
ATOM 3037 N N . GLY B 1 69 ? -24.875 -18.922 -12.836 1 92.5 69 GLY B N 1
ATOM 3038 C CA . GLY B 1 69 ? -26.219 -18.531 -13.227 1 92.5 69 GLY B CA 1
ATOM 3039 C C . GLY B 1 69 ? -26.484 -17.047 -13.094 1 92.5 69 GLY B C 1
ATOM 3040 O O . GLY B 1 69 ? -27.594 -16.578 -13.352 1 92.5 69 GLY B O 1
ATOM 3041 N N . GLY B 1 70 ? -25.5 -16.297 -12.711 1 93.81 70 GLY B N 1
ATOM 3042 C CA . GLY B 1 70 ? -25.672 -14.875 -12.523 1 93.81 70 GLY B CA 1
ATOM 3043 C C . GLY B 1 70 ? -25.375 -14.062 -13.773 1 93.81 70 GLY B C 1
ATOM 3044 O O . GLY B 1 70 ? -25.047 -14.633 -14.82 1 93.81 70 GLY B O 1
ATOM 3045 N N . ASP B 1 71 ? -25.531 -12.734 -13.633 1 94.5 71 ASP B N 1
ATOM 3046 C CA . ASP B 1 71 ? -25.219 -11.758 -14.664 1 94.5 71 ASP B CA 1
ATOM 3047 C C . ASP B 1 71 ? -23.797 -11.234 -14.5 1 94.5 71 ASP B C 1
ATOM 3049 O O . ASP B 1 71 ? -23.391 -10.828 -13.406 1 94.5 71 ASP B O 1
ATOM 3053 N N . ALA B 1 72 ? -23.094 -11.273 -15.617 1 94 72 ALA B N 1
ATOM 3054 C CA . ALA B 1 72 ? -21.703 -10.805 -15.594 1 94 72 ALA B CA 1
ATOM 3055 C C . ALA B 1 72 ? -21.625 -9.352 -15.125 1 94 72 ALA B C 1
ATOM 3057 O O . ALA B 1 72 ? -20.641 -8.953 -14.492 1 94 72 ALA B O 1
ATOM 3058 N N . THR B 1 73 ? -22.625 -8.531 -15.367 1 96.06 73 THR B N 1
ATOM 3059 C CA . THR B 1 73 ? -22.609 -7.109 -15.023 1 96.06 73 THR B CA 1
ATOM 3060 C C . THR B 1 73 ? -22.547 -6.922 -13.508 1 96.06 73 THR B C 1
ATOM 3062 O O . THR B 1 73 ? -22.031 -5.914 -13.023 1 96.06 73 THR B O 1
ATOM 3065 N N . ALA B 1 74 ? -23.062 -7.898 -12.805 1 95.62 74 ALA B N 1
ATOM 3066 C CA . ALA B 1 74 ? -23.031 -7.84 -11.344 1 95.62 74 ALA B CA 1
ATOM 3067 C C . ALA B 1 74 ? -21.609 -7.969 -10.82 1 95.62 74 ALA B C 1
ATOM 3069 O O . ALA B 1 74 ? -21.328 -7.613 -9.672 1 95.62 74 ALA B O 1
ATOM 3070 N N . ALA B 1 75 ? -20.688 -8.484 -11.68 1 97.5 75 ALA B N 1
ATOM 3071 C CA . ALA B 1 75 ? -19.328 -8.758 -11.234 1 97.5 75 ALA B CA 1
ATOM 3072 C C . ALA B 1 75 ? -18.328 -7.785 -11.867 1 97.5 75 ALA B C 1
ATOM 3074 O O . ALA B 1 75 ? -17.109 -7.984 -11.781 1 97.5 75 ALA B O 1
ATOM 3075 N N . LEU B 1 76 ? -18.828 -6.688 -12.477 1 97.94 76 LEU B N 1
ATOM 3076 C CA . LEU B 1 76 ? -17.938 -5.746 -13.148 1 97.94 76 LEU B CA 1
ATOM 3077 C C . LEU B 1 76 ? -17.047 -5.02 -12.148 1 97.94 76 LEU B C 1
ATOM 3079 O O . LEU B 1 76 ? -15.844 -4.887 -12.359 1 97.94 76 LEU B O 1
ATOM 3083 N N . VAL B 1 77 ? -17.641 -4.578 -11.031 1 98 77 VAL B N 1
ATOM 3084 C CA . VAL B 1 77 ? -16.891 -3.822 -10.039 1 98 77 VAL B CA 1
ATOM 3085 C C . VAL B 1 77 ? -15.836 -4.723 -9.391 1 98 77 VAL B C 1
ATOM 3087 O O . VAL B 1 77 ? -14.648 -4.379 -9.352 1 98 77 VAL B O 1
ATOM 3090 N N . PRO B 1 78 ? -16.219 -5.957 -8.961 1 98.12 78 PRO B N 1
ATOM 3091 C CA . PRO B 1 78 ? -15.172 -6.812 -8.391 1 98.12 78 PRO B CA 1
ATOM 3092 C C . PRO B 1 78 ? -14.117 -7.219 -9.422 1 98.12 78 PRO B C 1
ATOM 3094 O O . PRO B 1 78 ? -12.945 -7.395 -9.07 1 98.12 78 PRO B O 1
ATOM 3097 N N . ALA B 1 79 ? -14.492 -7.379 -10.672 1 98.5 79 ALA B N 1
ATOM 3098 C CA . ALA B 1 79 ? -13.516 -7.672 -11.711 1 98.5 79 ALA B CA 1
ATOM 3099 C C . ALA B 1 79 ? -12.5 -6.535 -11.852 1 98.5 79 ALA B C 1
ATOM 3101 O O . ALA B 1 79 ? -11.297 -6.777 -11.922 1 98.5 79 ALA B O 1
ATOM 3102 N N . ALA B 1 80 ? -13.008 -5.324 -11.875 1 98.38 80 ALA B N 1
ATOM 3103 C CA . ALA B 1 80 ? -12.141 -4.152 -11.977 1 98.38 80 ALA B CA 1
ATOM 3104 C C . ALA B 1 80 ? -11.258 -4.02 -10.742 1 98.38 80 ALA B C 1
ATOM 3106 O O . ALA B 1 80 ? -10.062 -3.729 -10.852 1 98.38 80 ALA B O 1
ATOM 3107 N N . ALA B 1 81 ? -11.836 -4.223 -9.578 1 98.5 81 ALA B N 1
ATOM 3108 C CA . ALA B 1 81 ? -11.094 -4.125 -8.328 1 98.5 81 ALA B CA 1
ATOM 3109 C C . ALA B 1 81 ? -9.945 -5.129 -8.289 1 98.5 81 ALA B C 1
ATOM 3111 O O . ALA B 1 81 ? -8.812 -4.777 -7.938 1 98.5 81 ALA B O 1
ATOM 3112 N N . LEU B 1 82 ? -10.227 -6.328 -8.68 1 98.56 82 LEU B N 1
ATOM 3113 C CA . LEU B 1 82 ? -9.211 -7.371 -8.688 1 98.56 82 LEU B CA 1
ATOM 3114 C C . LEU B 1 82 ? -8.086 -7.031 -9.664 1 98.56 82 LEU B C 1
ATOM 3116 O O . LEU B 1 82 ? -6.91 -7.254 -9.367 1 98.56 82 LEU B O 1
ATOM 3120 N N . GLU B 1 83 ? -8.469 -6.551 -10.797 1 98.06 83 GLU B N 1
ATOM 3121 C CA . GLU B 1 83 ? -7.465 -6.203 -11.789 1 98.06 83 GLU B CA 1
ATOM 3122 C C . GLU B 1 83 ? -6.586 -5.055 -11.312 1 98.06 83 GLU B C 1
ATOM 3124 O O . GLU B 1 83 ? -5.379 -5.035 -11.562 1 98.06 83 GLU B O 1
ATOM 3129 N N . LEU B 1 84 ? -7.156 -4.086 -10.633 1 98.38 84 LEU B N 1
ATOM 3130 C CA . LEU B 1 84 ? -6.367 -3.008 -10.047 1 98.38 84 LEU B CA 1
ATOM 3131 C C . LEU B 1 84 ? -5.418 -3.549 -8.984 1 98.38 84 LEU B C 1
ATOM 3133 O O . LEU B 1 84 ? -4.262 -3.123 -8.898 1 98.38 84 LEU B O 1
ATOM 3137 N N . VAL B 1 85 ? -5.867 -4.473 -8.148 1 98.56 85 VAL B N 1
ATOM 3138 C CA . VAL B 1 85 ? -5.016 -5.105 -7.145 1 98.56 85 VAL B CA 1
ATOM 3139 C C . VAL B 1 85 ? -3.871 -5.848 -7.832 1 98.56 85 VAL B C 1
ATOM 3141 O O . VAL B 1 85 ? -2.717 -5.746 -7.406 1 98.56 85 VAL B O 1
ATOM 3144 N N . HIS B 1 86 ? -4.254 -6.582 -8.836 1 98 86 HIS B N 1
ATOM 3145 C CA . HIS B 1 86 ? -3.219 -7.289 -9.578 1 98 86 HIS B CA 1
ATOM 3146 C C . HIS B 1 86 ? -2.145 -6.324 -10.078 1 98 86 HIS B C 1
ATOM 3148 O O . HIS B 1 86 ? -0.95 -6.602 -9.953 1 98 86 HIS B O 1
ATOM 3154 N N . ASN B 1 87 ? -2.516 -5.23 -10.656 1 97.62 87 ASN B N 1
ATOM 3155 C CA . ASN B 1 87 ? -1.563 -4.262 -11.18 1 97.62 87 ASN B CA 1
ATOM 3156 C C . ASN B 1 87 ? -0.778 -3.578 -10.062 1 97.62 87 ASN B C 1
ATOM 3158 O O . ASN B 1 87 ? 0.412 -3.299 -10.219 1 97.62 87 ASN B O 1
ATOM 3162 N N . TYR B 1 88 ? -1.443 -3.334 -8.945 1 98.44 88 TYR B N 1
ATOM 3163 C CA . TYR B 1 88 ? -0.717 -2.9 -7.758 1 98.44 88 TYR B CA 1
ATOM 3164 C C . TYR B 1 88 ? 0.419 -3.863 -7.434 1 98.44 88 TYR B C 1
ATOM 3166 O O . TYR B 1 88 ? 1.554 -3.439 -7.199 1 98.44 88 TYR B O 1
ATOM 3174 N N . THR B 1 89 ? 0.135 -5.113 -7.398 1 98.38 89 THR B N 1
ATOM 3175 C CA . THR B 1 89 ? 1.144 -6.094 -7.012 1 98.38 89 THR B CA 1
ATOM 3176 C C . THR B 1 89 ? 2.273 -6.141 -8.039 1 98.38 89 THR B C 1
ATOM 3178 O O . THR B 1 89 ? 3.438 -6.32 -7.676 1 98.38 89 THR B O 1
ATOM 3181 N N . LEU B 1 90 ? 1.966 -5.945 -9.328 1 96.94 90 LEU B N 1
ATOM 3182 C CA . LEU B 1 90 ? 2.988 -5.914 -10.367 1 96.94 90 LEU B CA 1
ATOM 3183 C C . LEU B 1 90 ? 3.912 -4.715 -10.188 1 96.94 90 LEU B C 1
ATOM 3185 O O . LEU B 1 90 ? 5.133 -4.84 -10.305 1 96.94 90 LEU B O 1
ATOM 3189 N N . MET B 1 91 ? 3.32 -3.59 -9.93 1 98.12 91 MET B N 1
ATOM 3190 C CA . MET B 1 91 ? 4.105 -2.373 -9.75 1 98.12 91 MET B CA 1
ATOM 3191 C C . MET B 1 91 ? 5.078 -2.514 -8.586 1 98.12 91 MET B C 1
ATOM 3193 O O . MET B 1 91 ? 6.25 -2.152 -8.703 1 98.12 91 MET B O 1
ATOM 3197 N N . HIS B 1 92 ? 4.586 -3 -7.469 1 98.62 92 HIS B N 1
ATOM 3198 C CA . HIS B 1 92 ? 5.441 -3.184 -6.301 1 98.62 92 HIS B CA 1
ATOM 3199 C C . HIS B 1 92 ? 6.492 -4.262 -6.551 1 98.62 92 HIS B C 1
ATOM 3201 O O . HIS B 1 92 ? 7.66 -4.086 -6.199 1 98.62 92 HIS B O 1
ATOM 3207 N N . ASP B 1 93 ? 6.082 -5.336 -7.18 1 96.69 93 ASP B N 1
ATOM 3208 C CA . ASP B 1 93 ? 7.004 -6.418 -7.512 1 96.69 93 ASP B CA 1
ATOM 3209 C C . ASP B 1 93 ? 8.141 -5.914 -8.398 1 96.69 93 ASP B C 1
ATOM 3211 O O . ASP B 1 93 ? 9.305 -6.254 -8.18 1 96.69 93 ASP B O 1
ATOM 3215 N N . ASP B 1 94 ? 7.82 -5.145 -9.445 1 96.38 94 ASP B N 1
ATOM 3216 C CA . ASP B 1 94 ? 8.82 -4.586 -10.344 1 96.38 94 ASP B CA 1
ATOM 3217 C C . ASP B 1 94 ? 9.859 -3.77 -9.578 1 96.38 94 ASP B C 1
ATOM 3219 O O . ASP B 1 94 ? 11.055 -3.85 -9.859 1 96.38 94 ASP B O 1
ATOM 3223 N N . VAL B 1 95 ? 9.414 -3.002 -8.633 1 97.75 95 VAL B N 1
ATOM 3224 C CA . VAL B 1 95 ? 10.297 -2.16 -7.828 1 97.75 95 VAL B CA 1
ATOM 3225 C C . VAL B 1 95 ? 11.188 -3.033 -6.945 1 97.75 95 VAL B C 1
ATOM 3227 O O . VAL B 1 95 ? 12.398 -2.82 -6.871 1 97.75 95 VAL B O 1
ATOM 3230 N N . MET B 1 96 ? 10.617 -4.02 -6.281 1 96.69 96 MET B N 1
ATOM 3231 C CA . MET B 1 96 ? 11.32 -4.863 -5.316 1 96.69 96 MET B CA 1
ATOM 3232 C C . MET B 1 96 ? 12.352 -5.738 -6.016 1 96.69 96 MET B C 1
ATOM 3234 O O . MET B 1 96 ? 13.453 -5.945 -5.496 1 96.69 96 MET B O 1
ATOM 3238 N N . ASP B 1 97 ? 12.008 -6.16 -7.211 1 91.56 97 ASP B N 1
ATOM 3239 C CA . ASP B 1 97 ? 12.875 -7.07 -7.945 1 91.56 97 ASP B CA 1
ATOM 3240 C C . ASP B 1 97 ? 13.867 -6.301 -8.82 1 91.56 97 ASP B C 1
ATOM 3242 O O . ASP B 1 97 ? 14.836 -6.867 -9.32 1 91.56 97 ASP B O 1
ATOM 3246 N N . GLY B 1 98 ? 13.609 -5.039 -8.992 1 93.19 98 GLY B N 1
ATOM 3247 C CA . GLY B 1 98 ? 14.461 -4.227 -9.844 1 93.19 98 GLY B CA 1
ATOM 3248 C C . GLY B 1 98 ? 14.273 -4.512 -11.32 1 93.19 98 GLY B C 1
ATOM 3249 O O . GLY B 1 98 ? 15.211 -4.398 -12.109 1 93.19 98 GLY B O 1
ATOM 3250 N N . ASP B 1 99 ? 13.094 -4.973 -11.648 1 90.88 99 ASP B N 1
ATOM 3251 C CA . ASP B 1 99 ? 12.805 -5.25 -13.055 1 90.88 99 ASP B CA 1
ATOM 3252 C C . ASP B 1 99 ? 12.734 -3.957 -13.867 1 90.88 99 ASP B C 1
ATOM 3254 O O . ASP B 1 99 ? 11.984 -3.041 -13.516 1 90.88 99 ASP B O 1
ATOM 3258 N N . LEU B 1 100 ? 13.367 -3.906 -15.031 1 93.31 100 LEU B N 1
ATOM 3259 C CA . LEU B 1 100 ? 13.477 -2.668 -15.797 1 93.31 100 LEU B CA 1
ATOM 3260 C C . LEU B 1 100 ? 12.414 -2.613 -16.891 1 93.31 100 LEU B C 1
ATOM 3262 O O . LEU B 1 100 ? 12.109 -1.537 -17.406 1 93.31 100 LEU B O 1
ATOM 3266 N N . THR B 1 101 ? 11.852 -3.822 -17.25 1 90.12 101 THR B N 1
ATOM 3267 C CA . THR B 1 101 ? 10.859 -3.869 -18.328 1 90.12 101 THR B CA 1
ATOM 3268 C C . THR B 1 101 ? 9.664 -4.727 -17.922 1 90.12 101 THR B C 1
ATOM 3270 O O . THR B 1 101 ? 9.797 -5.645 -17.109 1 90.12 101 THR B O 1
ATOM 3273 N N . ARG B 1 102 ? 8.531 -4.352 -18.422 1 86.06 102 ARG B N 1
ATOM 3274 C CA . ARG B 1 102 ? 7.27 -5.074 -18.312 1 86.06 102 ARG B CA 1
ATOM 3275 C C . ARG B 1 102 ? 6.406 -4.855 -19.547 1 86.06 102 ARG B C 1
ATOM 3277 O O . ARG B 1 102 ? 6.16 -3.717 -19.953 1 86.06 102 ARG B O 1
ATOM 3284 N N . ARG B 1 103 ? 5.977 -5.957 -20.062 1 83.31 103 ARG B N 1
ATOM 3285 C CA . ARG B 1 103 ? 5.129 -5.914 -21.25 1 83.31 103 ARG B CA 1
ATOM 3286 C C . ARG B 1 103 ? 5.777 -5.09 -22.359 1 83.31 103 ARG B C 1
ATOM 3288 O O . ARG B 1 103 ? 5.133 -4.223 -22.953 1 83.31 103 ARG B O 1
ATOM 3295 N N . HIS B 1 104 ? 7.07 -5.293 -22.469 1 83.25 104 HIS B N 1
ATOM 3296 C CA . HIS B 1 104 ? 7.887 -4.746 -23.547 1 83.25 104 HIS B CA 1
ATOM 3297 C C . HIS B 1 104 ? 8.031 -3.234 -23.406 1 83.25 104 HIS B C 1
ATOM 3299 O O . HIS B 1 104 ? 8.328 -2.545 -24.391 1 83.25 104 HIS B O 1
ATOM 3305 N N . ARG B 1 105 ? 7.766 -2.73 -22.219 1 89.81 105 ARG B N 1
ATOM 3306 C CA . ARG B 1 105 ? 7.965 -1.316 -21.922 1 89.81 105 ARG B CA 1
ATOM 3307 C C . ARG B 1 105 ? 8.75 -1.14 -20.625 1 89.81 105 ARG B C 1
ATOM 3309 O O . ARG B 1 105 ? 8.836 -2.064 -19.812 1 89.81 105 ARG B O 1
ATOM 3316 N N . ALA B 1 106 ? 9.328 0.067 -20.547 1 95.69 106 ALA B N 1
ATOM 3317 C CA . ALA B 1 106 ? 9.984 0.371 -19.281 1 95.69 106 ALA B CA 1
ATOM 3318 C C . ALA B 1 106 ? 8.992 0.317 -18.125 1 95.69 106 ALA B C 1
ATOM 3320 O O . ALA B 1 106 ? 7.844 0.738 -18.266 1 95.69 106 ALA B O 1
ATOM 3321 N N . THR B 1 107 ? 9.414 -0.243 -17.031 1 96.81 107 THR B N 1
ATOM 3322 C CA . THR B 1 107 ? 8.539 -0.293 -15.859 1 96.81 107 THR B CA 1
ATOM 3323 C C . THR B 1 107 ? 8.258 1.112 -15.344 1 96.81 107 THR B C 1
ATOM 3325 O O . THR B 1 107 ? 9.016 2.047 -15.609 1 96.81 107 THR B O 1
ATOM 3328 N N . ALA B 1 108 ? 7.195 1.27 -14.594 1 97.81 108 ALA B N 1
ATOM 3329 C CA . ALA B 1 108 ? 6.785 2.566 -14.062 1 97.81 108 ALA B CA 1
ATOM 3330 C C . ALA B 1 108 ? 7.883 3.17 -13.188 1 97.81 108 ALA B C 1
ATOM 3332 O O . ALA B 1 108 ? 8.125 4.379 -13.227 1 97.81 108 ALA B O 1
ATOM 3333 N N . TRP B 1 109 ? 8.594 2.291 -12.398 1 98.25 109 TRP B N 1
ATOM 3334 C CA . TRP B 1 109 ? 9.602 2.844 -11.5 1 98.25 109 TRP B CA 1
ATOM 3335 C C . TRP B 1 109 ? 10.812 3.334 -12.281 1 98.25 109 TRP B C 1
ATOM 3337 O O . TRP B 1 109 ? 11.492 4.277 -11.859 1 98.25 109 TRP B O 1
ATOM 3347 N N . LYS B 1 110 ? 11.117 2.693 -13.375 1 97.88 110 LYS B N 1
ATOM 3348 C CA . LYS B 1 110 ? 12.203 3.156 -14.227 1 97.88 110 LYS B CA 1
ATOM 3349 C C . LYS B 1 110 ? 11.891 4.523 -14.836 1 97.88 110 LYS B C 1
ATOM 3351 O O . LYS B 1 110 ? 12.781 5.359 -14.992 1 97.88 110 LYS B O 1
ATOM 3356 N N . VAL B 1 111 ? 10.648 4.68 -15.164 1 98 111 VAL B N 1
ATOM 3357 C CA . VAL B 1 111 ? 10.234 5.895 -15.852 1 98 111 VAL B CA 1
ATOM 3358 C C . VAL B 1 111 ? 10.047 7.027 -14.844 1 98 111 VAL B C 1
ATOM 3360 O O . VAL B 1 111 ? 10.469 8.156 -15.094 1 98 111 VAL B O 1
ATOM 3363 N N . PHE B 1 112 ? 9.445 6.766 -13.719 1 97.94 112 PHE B N 1
ATOM 3364 C CA . PHE B 1 112 ? 8.969 7.844 -12.859 1 97.94 112 PHE B CA 1
ATOM 3365 C C . PHE B 1 112 ? 9.727 7.852 -11.531 1 97.94 112 PHE B C 1
ATOM 3367 O O . PHE B 1 112 ? 9.594 8.789 -10.742 1 97.94 112 PHE B O 1
ATOM 3374 N N . GLY B 1 113 ? 10.477 6.801 -11.25 1 97.38 113 GLY B N 1
ATOM 3375 C CA . GLY B 1 113 ? 11.172 6.672 -9.977 1 97.38 113 GLY B CA 1
ATOM 3376 C C . GLY B 1 113 ? 10.586 5.594 -9.086 1 97.38 113 GLY B C 1
ATOM 3377 O O . GLY B 1 113 ? 9.406 5.254 -9.211 1 97.38 113 GLY B O 1
ATOM 3378 N N . ARG B 1 114 ? 11.391 5.105 -8.203 1 97.56 114 ARG B N 1
ATOM 3379 C CA . ARG B 1 114 ? 11.055 3.992 -7.324 1 97.56 114 ARG B CA 1
ATOM 3380 C C . ARG B 1 114 ? 9.867 4.344 -6.426 1 97.56 114 ARG B C 1
ATOM 3382 O O . ARG B 1 114 ? 8.875 3.621 -6.395 1 97.56 114 ARG B O 1
ATOM 3389 N N . TRP B 1 115 ? 9.992 5.449 -5.742 1 97.88 115 TRP B N 1
ATOM 3390 C CA . TRP B 1 115 ? 9.031 5.766 -4.695 1 97.88 115 TRP B CA 1
ATOM 3391 C C . TRP B 1 115 ? 7.719 6.266 -5.297 1 97.88 115 TRP B C 1
ATOM 3393 O O . TRP B 1 115 ? 6.637 5.867 -4.855 1 97.88 115 TRP B O 1
ATOM 3403 N N . PRO B 1 116 ? 7.734 7.066 -6.387 1 97.75 116 PRO B N 1
ATOM 3404 C CA . PRO B 1 116 ? 6.477 7.375 -7.074 1 97.75 116 PRO B CA 1
ATOM 3405 C C . PRO B 1 116 ? 5.727 6.125 -7.523 1 97.75 116 PRO B C 1
ATOM 3407 O O . PRO B 1 116 ? 4.496 6.07 -7.426 1 97.75 116 PRO B O 1
ATOM 3410 N N . ALA B 1 117 ? 6.465 5.156 -7.992 1 98.62 117 ALA B N 1
ATOM 3411 C CA . ALA B 1 117 ? 5.828 3.912 -8.414 1 98.62 117 ALA B CA 1
ATOM 3412 C C . ALA B 1 117 ? 5.191 3.191 -7.23 1 98.62 117 ALA B C 1
ATOM 3414 O O . ALA B 1 117 ? 4.078 2.67 -7.34 1 98.62 117 ALA B O 1
ATOM 3415 N N . VAL B 1 118 ? 5.871 3.135 -6.074 1 98.75 118 VAL B N 1
ATOM 3416 C CA . VAL B 1 118 ? 5.336 2.502 -4.875 1 98.75 118 VAL B CA 1
ATOM 3417 C C . VAL B 1 118 ? 4.066 3.225 -4.43 1 98.75 118 VAL B C 1
ATOM 3419 O O . VAL B 1 118 ? 3.051 2.59 -4.141 1 98.75 118 VAL B O 1
ATOM 3422 N N . LEU B 1 119 ? 4.074 4.551 -4.426 1 98.69 119 LEU B N 1
ATOM 3423 C CA . LEU B 1 119 ? 2.922 5.344 -4.012 1 98.69 119 LEU B CA 1
ATOM 3424 C C . LEU B 1 119 ? 1.737 5.109 -4.945 1 98.69 119 LEU B C 1
ATOM 3426 O O . LEU B 1 119 ? 0.596 5.008 -4.488 1 98.69 119 LEU B O 1
ATOM 3430 N N . ALA B 1 120 ? 2.021 5.062 -6.227 1 98.69 120 ALA B N 1
ATOM 3431 C CA . ALA B 1 120 ? 0.955 4.797 -7.188 1 98.69 120 ALA B CA 1
ATOM 3432 C C . ALA B 1 120 ? 0.344 3.416 -6.961 1 98.69 120 ALA B C 1
ATOM 3434 O O . ALA B 1 120 ? -0.873 3.244 -7.062 1 98.69 120 ALA B O 1
ATOM 3435 N N . GLY B 1 121 ? 1.197 2.428 -6.719 1 98.75 121 GLY B N 1
ATOM 3436 C CA . GLY B 1 121 ? 0.692 1.112 -6.359 1 98.75 121 GLY B CA 1
ATOM 3437 C C . GLY B 1 121 ? -0.185 1.128 -5.121 1 98.75 121 GLY B C 1
ATOM 3438 O O . GLY B 1 121 ? -1.259 0.523 -5.109 1 98.75 121 GLY B O 1
ATOM 3439 N N . ASP B 1 122 ? 0.247 1.817 -4.078 1 98.81 122 ASP B N 1
ATOM 3440 C CA . ASP B 1 122 ? -0.544 1.964 -2.859 1 98.81 122 ASP B CA 1
ATOM 3441 C C . ASP B 1 122 ? -1.908 2.58 -3.162 1 98.81 122 ASP B C 1
ATOM 3443 O O . ASP B 1 122 ? -2.922 2.168 -2.594 1 98.81 122 ASP B O 1
ATOM 3447 N N . ALA B 1 123 ? -1.911 3.578 -3.99 1 98.75 123 ALA B N 1
ATOM 3448 C CA . ALA B 1 123 ? -3.152 4.258 -4.352 1 98.75 123 ALA B CA 1
ATOM 3449 C C . ALA B 1 123 ? -4.105 3.307 -5.074 1 98.75 123 ALA B C 1
ATOM 3451 O O . ALA B 1 123 ? -5.316 3.332 -4.832 1 98.75 123 ALA B O 1
ATOM 3452 N N . LEU B 1 124 ? -3.541 2.512 -5.969 1 98.75 124 LEU B N 1
ATOM 3453 C CA . LEU B 1 124 ? -4.363 1.522 -6.66 1 98.75 124 LEU B CA 1
ATOM 3454 C C . LEU B 1 124 ? -4.973 0.537 -5.672 1 98.75 124 LEU B C 1
ATOM 3456 O O . LEU B 1 124 ? -6.152 0.19 -5.785 1 98.75 124 LEU B O 1
ATOM 3460 N N . LEU B 1 125 ? -4.211 0.05 -4.711 1 98.75 125 LEU B N 1
ATOM 3461 C CA . LEU B 1 125 ? -4.711 -0.869 -3.691 1 98.75 125 LEU B CA 1
ATOM 3462 C C . LEU B 1 125 ? -5.855 -0.24 -2.906 1 98.75 125 LEU B C 1
ATOM 3464 O O . LEU B 1 125 ? -6.91 -0.858 -2.736 1 98.75 125 LEU B O 1
ATOM 3468 N N . ALA B 1 126 ? -5.641 1.011 -2.457 1 98.5 126 ALA B N 1
ATOM 3469 C CA . ALA B 1 126 ? -6.664 1.714 -1.686 1 98.5 126 ALA B CA 1
ATOM 3470 C C . ALA B 1 126 ? -7.945 1.874 -2.496 1 98.5 126 ALA B C 1
ATOM 3472 O O . ALA B 1 126 ? -9.039 1.605 -1.995 1 98.5 126 ALA B O 1
ATOM 3473 N N . GLN B 1 127 ? -7.793 2.264 -3.748 1 97.88 127 GLN B N 1
ATOM 3474 C CA . GLN B 1 127 ? -8.945 2.486 -4.609 1 97.88 127 GLN B CA 1
ATOM 3475 C C . GLN B 1 127 ? -9.688 1.18 -4.891 1 97.88 127 GLN B C 1
ATOM 3477 O O . GLN B 1 127 ? -10.914 1.151 -4.926 1 97.88 127 GLN B O 1
ATOM 3482 N N . ALA B 1 128 ? -8.945 0.146 -5.137 1 98.12 128 ALA B N 1
ATOM 3483 C CA . ALA B 1 128 ? -9.539 -1.157 -5.426 1 98.12 128 ALA B CA 1
ATOM 3484 C C . ALA B 1 128 ? -10.422 -1.628 -4.277 1 98.12 128 ALA B C 1
ATOM 3486 O O . ALA B 1 128 ? -11.547 -2.074 -4.496 1 98.12 128 ALA B O 1
ATOM 3487 N N . LEU B 1 129 ? -9.969 -1.51 -3.068 1 97.56 129 LEU B N 1
ATOM 3488 C CA . LEU B 1 129 ? -10.75 -1.941 -1.912 1 97.56 129 LEU B CA 1
ATOM 3489 C C . LEU B 1 129 ? -11.93 -1.007 -1.67 1 97.56 129 LEU B C 1
ATOM 3491 O O . LEU B 1 129 ? -13.031 -1.46 -1.347 1 97.56 129 LEU B O 1
ATOM 3495 N N . ALA B 1 130 ? -11.734 0.273 -1.899 1 96.12 130 ALA B N 1
ATOM 3496 C CA . ALA B 1 130 ? -12.797 1.254 -1.695 1 96.12 130 ALA B CA 1
ATOM 3497 C C . ALA B 1 130 ? -13.953 1.021 -2.666 1 96.12 130 ALA B C 1
ATOM 3499 O O . ALA B 1 130 ? -15.117 1.209 -2.311 1 96.12 130 ALA B O 1
ATOM 3500 N N . MET B 1 131 ? -13.641 0.642 -3.846 1 94.62 131 MET B N 1
ATOM 3501 C CA . MET B 1 131 ? -14.672 0.52 -4.867 1 94.62 131 MET B CA 1
ATOM 3502 C C . MET B 1 131 ? -15.609 -0.646 -4.562 1 94.62 131 MET B C 1
ATOM 3504 O O . MET B 1 131 ? -16.75 -0.662 -5.008 1 94.62 131 MET B O 1
ATOM 3508 N N . LEU B 1 132 ? -15.164 -1.67 -3.803 1 95 132 LEU B N 1
ATOM 3509 C CA . LEU B 1 132 ? -16.031 -2.775 -3.418 1 95 132 LEU B CA 1
ATOM 3510 C C . LEU B 1 132 ? -17.047 -2.334 -2.363 1 95 132 LEU B C 1
ATOM 3512 O O . LEU B 1 132 ? -18.078 -2.975 -2.186 1 95 132 LEU B O 1
ATOM 3516 N N . ALA B 1 133 ? -16.688 -1.272 -1.638 1 89.25 133 ALA B N 1
ATOM 3517 C CA . ALA B 1 133 ? -17.484 -0.848 -0.488 1 89.25 133 ALA B CA 1
ATOM 3518 C C . ALA B 1 133 ? -18.406 0.318 -0.855 1 89.25 133 ALA B C 1
ATOM 3520 O O . ALA B 1 133 ? -18.797 1.106 0.01 1 89.25 133 ALA B O 1
ATOM 3521 N N . LEU B 1 134 ? -18.766 0.511 -2.09 1 86.81 134 LEU B N 1
ATOM 3522 C CA . LEU B 1 134 ? -19.531 1.677 -2.527 1 86.81 134 LEU B CA 1
ATOM 3523 C C . LEU B 1 134 ? -21.016 1.514 -2.209 1 86.81 134 LEU B C 1
ATOM 3525 O O . LEU B 1 134 ? -21.766 2.486 -2.238 1 86.81 134 LEU B O 1
ATOM 3529 N N . GLU B 1 135 ? -21.438 0.342 -1.953 1 86.31 135 GLU B N 1
ATOM 3530 C CA . GLU B 1 135 ? -22.828 0.082 -1.577 1 86.31 135 GLU B CA 1
ATOM 3531 C C . GLU B 1 135 ? -22.906 -0.835 -0.359 1 86.31 135 GLU B C 1
ATOM 3533 O O . GLU B 1 135 ? -22.094 -1.746 -0.208 1 86.31 135 GLU B O 1
ATOM 3538 N N . PRO B 1 136 ? -23.922 -0.529 0.445 1 88.69 136 PRO B N 1
ATOM 3539 C CA . PRO B 1 136 ? -24.062 -1.372 1.633 1 88.69 136 PRO B CA 1
ATOM 3540 C C . PRO B 1 136 ? -24.781 -2.691 1.333 1 88.69 136 PRO B C 1
ATOM 3542 O O . PRO B 1 136 ? -25.984 -2.824 1.588 1 88.69 136 PRO B O 1
ATOM 3545 N N . ARG B 1 137 ? -24.156 -3.588 0.752 1 90.38 137 ARG B N 1
ATOM 3546 C CA . ARG B 1 137 ? -24.703 -4.902 0.417 1 90.38 137 ARG B CA 1
ATOM 3547 C C . ARG B 1 137 ? -23.859 -6.012 1.036 1 90.38 137 ARG B C 1
ATOM 3549 O O . ARG B 1 137 ? -22.656 -5.836 1.258 1 90.38 137 ARG B O 1
ATOM 3556 N N . ALA B 1 138 ? -24.5 -7.113 1.221 1 90.06 138 ALA B N 1
ATOM 3557 C CA . ALA B 1 138 ? -23.812 -8.266 1.817 1 90.06 138 ALA B CA 1
ATOM 3558 C C . ALA B 1 138 ? -22.672 -8.742 0.936 1 90.06 138 ALA B C 1
ATOM 3560 O O . ALA B 1 138 ? -21.609 -9.117 1.439 1 90.06 138 ALA B O 1
ATOM 3561 N N . GLU B 1 139 ? -22.859 -8.734 -0.367 1 92.31 139 GLU B N 1
ATOM 3562 C CA . GLU B 1 139 ? -21.828 -9.172 -1.3 1 92.31 139 GLU B CA 1
ATOM 3563 C C . GLU B 1 139 ? -20.594 -8.281 -1.222 1 92.31 139 GLU B C 1
ATOM 3565 O O . GLU B 1 139 ? -19.469 -8.75 -1.401 1 92.31 139 GLU B O 1
ATOM 3570 N N . ALA B 1 140 ? -20.859 -6.984 -0.951 1 93.38 140 ALA B N 1
ATOM 3571 C CA . ALA B 1 140 ? -19.734 -6.051 -0.832 1 93.38 140 ALA B CA 1
ATOM 3572 C C . ALA B 1 140 ? -18.891 -6.371 0.388 1 93.38 140 ALA B C 1
ATOM 3574 O O . ALA B 1 140 ? -17.656 -6.332 0.317 1 93.38 140 ALA B O 1
ATOM 3575 N N . VAL B 1 141 ? -19.531 -6.711 1.464 1 94.56 141 VAL B N 1
ATOM 3576 C CA . VAL B 1 141 ? -18.828 -7.066 2.697 1 94.56 141 VAL B CA 1
ATOM 3577 C C . VAL B 1 141 ? -18 -8.32 2.477 1 94.56 141 VAL B C 1
ATOM 3579 O O . VAL B 1 141 ? -16.781 -8.32 2.719 1 94.56 141 VAL B O 1
ATOM 3582 N N . ARG B 1 142 ? -18.672 -9.328 1.952 1 96.19 142 ARG B N 1
ATOM 3583 C CA . ARG B 1 142 ? -17.984 -10.594 1.726 1 96.19 142 ARG B CA 1
ATOM 3584 C C . ARG B 1 142 ? -16.891 -10.445 0.659 1 96.19 142 ARG B C 1
ATOM 3586 O O . ARG B 1 142 ? -15.805 -11.008 0.789 1 96.19 142 ARG B O 1
ATOM 3593 N N . GLY B 1 143 ? -17.219 -9.734 -0.419 1 97.5 143 GLY B N 1
ATOM 3594 C CA . GLY B 1 143 ? -16.266 -9.516 -1.49 1 97.5 143 GLY B CA 1
ATOM 3595 C C . GLY B 1 143 ? -15.008 -8.789 -1.031 1 97.5 143 GLY B C 1
ATOM 3596 O O . GLY B 1 143 ? -13.898 -9.125 -1.452 1 97.5 143 GLY B O 1
ATOM 3597 N N . THR B 1 144 ? -15.188 -7.785 -0.128 1 97.31 144 THR B N 1
ATOM 3598 C CA . THR B 1 144 ? -14.047 -7.066 0.428 1 97.31 144 THR B CA 1
ATOM 3599 C C . THR B 1 144 ? -13.164 -8 1.249 1 97.31 144 THR B C 1
ATOM 3601 O O . THR B 1 144 ? -11.938 -7.934 1.166 1 97.31 144 THR B O 1
ATOM 3604 N N . GLY B 1 145 ? -13.805 -8.852 2.01 1 97 145 GLY B N 1
ATOM 3605 C CA . GLY B 1 145 ? -13.062 -9.844 2.76 1 97 145 GLY B CA 1
ATOM 3606 C C . GLY B 1 145 ? -12.273 -10.789 1.876 1 97 145 GLY B C 1
ATOM 3607 O O . GLY B 1 145 ? -11.102 -11.078 2.15 1 97 145 GLY B O 1
ATOM 3608 N N . VAL B 1 146 ? -12.875 -11.242 0.81 1 98.12 146 VAL B N 1
ATOM 3609 C CA . VAL B 1 146 ? -12.258 -12.172 -0.131 1 98.12 146 VAL B CA 1
ATOM 3610 C C . VAL B 1 146 ? -11.055 -11.508 -0.796 1 98.12 146 VAL B C 1
ATOM 3612 O O . VAL B 1 146 ? -9.961 -12.078 -0.839 1 98.12 146 VAL B O 1
ATOM 3615 N N . LEU B 1 147 ? -11.219 -10.305 -1.299 1 98.5 147 LEU B N 1
ATOM 3616 C CA . LEU B 1 147 ? -10.141 -9.602 -1.989 1 98.5 147 LEU B CA 1
ATOM 3617 C C . LEU B 1 147 ? -9 -9.281 -1.032 1 98.5 147 LEU B C 1
ATOM 3619 O O . LEU B 1 147 ? -7.828 -9.453 -1.374 1 98.5 147 LEU B O 1
ATOM 3623 N N . THR B 1 148 ? -9.312 -8.82 0.164 1 98.25 148 THR B N 1
ATOM 3624 C CA . THR B 1 148 ? -8.289 -8.5 1.152 1 98.25 148 THR B CA 1
ATOM 3625 C C . THR B 1 148 ? -7.504 -9.758 1.535 1 98.25 148 THR B C 1
ATOM 3627 O O . THR B 1 148 ? -6.277 -9.711 1.665 1 98.25 148 THR B O 1
ATOM 3630 N N . GLY B 1 149 ? -8.219 -10.836 1.72 1 98.12 149 GLY B N 1
ATOM 3631 C CA . GLY B 1 149 ? -7.535 -12.094 1.988 1 98.12 149 GLY B CA 1
ATOM 3632 C C . GLY B 1 149 ? -6.535 -12.469 0.912 1 98.12 149 GLY B C 1
ATOM 3633 O O . GLY B 1 149 ? -5.43 -12.922 1.216 1 98.12 149 GLY B O 1
ATOM 3634 N N . ALA B 1 150 ? -6.922 -12.328 -0.308 1 98.56 150 ALA B N 1
ATOM 3635 C CA . ALA B 1 150 ? -6.023 -12.617 -1.422 1 98.56 150 ALA B CA 1
ATOM 3636 C C . ALA B 1 150 ? -4.824 -11.672 -1.423 1 98.56 150 ALA B C 1
ATOM 3638 O O . ALA B 1 150 ? -3.695 -12.094 -1.689 1 98.56 150 ALA B O 1
ATOM 3639 N N . VAL B 1 151 ? -5.016 -10.367 -1.174 1 98.62 151 VAL B N 1
ATOM 3640 C CA . VAL B 1 151 ? -3.943 -9.383 -1.095 1 98.62 151 VAL B CA 1
ATOM 3641 C C . VAL B 1 151 ? -2.928 -9.805 -0.036 1 98.62 151 VAL B C 1
ATOM 3643 O O . VAL B 1 151 ? -1.719 -9.781 -0.283 1 98.62 151 VAL B O 1
ATOM 3646 N N . LEU B 1 152 ? -3.406 -10.203 1.115 1 98.56 152 LEU B N 1
ATOM 3647 C CA . LEU B 1 152 ? -2.529 -10.609 2.207 1 98.56 152 LEU B CA 1
ATOM 3648 C C . LEU B 1 152 ? -1.751 -11.867 1.836 1 98.56 152 LEU B C 1
ATOM 3650 O O . LEU B 1 152 ? -0.582 -12.008 2.201 1 98.56 152 LEU B O 1
ATOM 3654 N N . ALA B 1 153 ? -2.41 -12.758 1.114 1 98.44 153 ALA B N 1
ATOM 3655 C CA . ALA B 1 153 ? -1.713 -13.945 0.632 1 98.44 153 ALA B CA 1
ATOM 3656 C C . ALA B 1 153 ? -0.587 -13.57 -0.326 1 98.44 153 ALA B C 1
ATOM 3658 O O . ALA B 1 153 ? 0.507 -14.141 -0.261 1 98.44 153 ALA B O 1
ATOM 3659 N N . VAL B 1 154 ? -0.863 -12.648 -1.219 1 98.56 154 VAL B N 1
ATOM 3660 C CA . VAL B 1 154 ? 0.158 -12.195 -2.156 1 98.56 154 VAL B CA 1
ATOM 3661 C C . VAL B 1 154 ? 1.32 -11.57 -1.391 1 98.56 154 VAL B C 1
ATOM 3663 O O . VAL B 1 154 ? 2.486 -11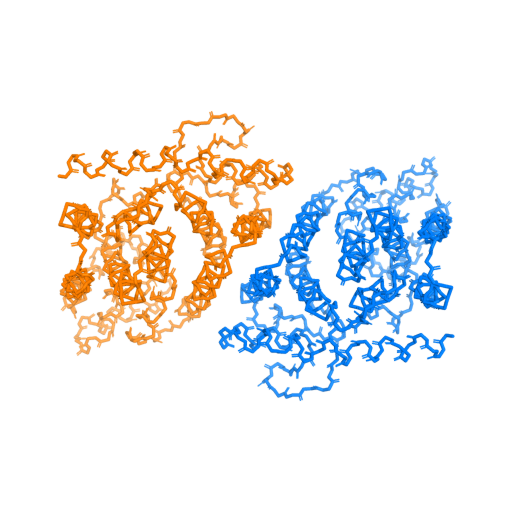.781 -1.733 1 98.56 154 VAL B O 1
ATOM 3666 N N . HIS B 1 155 ? 1.003 -10.734 -0.35 1 98.19 155 HIS B N 1
ATOM 3667 C CA . HIS B 1 155 ? 2.049 -10.125 0.464 1 98.19 155 HIS B CA 1
ATOM 3668 C C . HIS B 1 155 ? 2.938 -11.18 1.105 1 98.19 155 HIS B C 1
ATOM 3670 O O . HIS B 1 155 ? 4.164 -11.047 1.116 1 98.19 155 HIS B O 1
ATOM 3676 N N . GLU B 1 156 ? 2.301 -12.203 1.607 1 97.88 156 GLU B N 1
ATOM 3677 C CA . GLU B 1 156 ? 3.055 -13.281 2.23 1 97.88 156 GLU B CA 1
ATOM 3678 C C . GLU B 1 156 ? 3.914 -14.016 1.205 1 97.88 156 GLU B C 1
ATOM 3680 O O . GLU B 1 156 ? 5.066 -14.359 1.482 1 97.88 156 GLU B O 1
ATOM 3685 N N . GLY B 1 157 ? 3.322 -14.328 0.087 1 97.81 157 GLY B N 1
ATOM 3686 C CA . GLY B 1 157 ? 4.082 -14.938 -0.994 1 97.81 157 GLY B CA 1
ATOM 3687 C C . GLY B 1 157 ? 5.262 -14.086 -1.439 1 97.81 157 GLY B C 1
ATOM 3688 O O . GLY B 1 157 ? 6.359 -14.609 -1.647 1 97.81 157 GLY B O 1
ATOM 3689 N N . GLN B 1 158 ? 5.078 -12.773 -1.629 1 97.25 158 GLN B N 1
ATOM 3690 C CA . GLN B 1 158 ? 6.145 -11.859 -2.037 1 97.25 158 GLN B CA 1
ATOM 3691 C C . GLN B 1 158 ? 7.234 -11.781 -0.971 1 97.25 158 GLN B C 1
ATOM 3693 O O . GLN B 1 158 ? 8.422 -11.711 -1.293 1 97.25 158 GLN B O 1
ATOM 3698 N N . PHE B 1 159 ? 6.824 -11.727 0.31 1 96.94 159 PHE B N 1
ATOM 3699 C CA . PHE B 1 159 ? 7.781 -11.75 1.41 1 96.94 159 PHE B CA 1
ATOM 3700 C C . PHE B 1 159 ? 8.664 -12.984 1.33 1 96.94 159 PHE B C 1
ATOM 3702 O O . PHE B 1 159 ? 9.891 -12.891 1.455 1 96.94 159 PHE B O 1
ATOM 3709 N N . ALA B 1 160 ? 8.031 -14.125 1.15 1 96.5 160 ALA B N 1
ATOM 3710 C CA . ALA B 1 160 ? 8.773 -15.383 1.017 1 96.5 160 ALA B CA 1
ATOM 3711 C C . ALA B 1 160 ? 9.719 -15.336 -0.179 1 96.5 160 ALA B C 1
ATOM 3713 O O . ALA B 1 160 ? 10.859 -15.797 -0.093 1 96.5 160 ALA B O 1
ATOM 3714 N N . ASP B 1 161 ? 9.234 -14.812 -1.28 1 95.88 161 ASP B N 1
ATOM 3715 C CA . ASP B 1 161 ? 10.039 -14.711 -2.498 1 95.88 161 ASP B CA 1
ATOM 3716 C C . ASP B 1 161 ? 11.312 -13.906 -2.25 1 95.88 161 ASP B C 1
ATOM 3718 O O . ASP B 1 161 ? 12.391 -14.297 -2.691 1 95.88 161 ASP B O 1
ATOM 3722 N N . LEU B 1 162 ? 11.211 -12.812 -1.564 1 94.12 162 LEU B N 1
ATOM 3723 C CA . LEU B 1 162 ? 12.359 -11.977 -1.229 1 94.12 162 LEU B CA 1
ATOM 3724 C C . LEU B 1 162 ? 13.383 -12.766 -0.418 1 94.12 162 LEU B C 1
ATOM 3726 O O . LEU B 1 162 ? 14.594 -12.617 -0.63 1 94.12 162 LEU B O 1
ATOM 3730 N N . GLY B 1 163 ? 12.875 -13.562 0.531 1 91.62 163 GLY B N 1
ATOM 3731 C CA . GLY B 1 163 ? 13.766 -14.375 1.352 1 91.62 163 GLY B CA 1
ATOM 3732 C C . GLY B 1 163 ? 14.438 -15.492 0.578 1 91.62 163 GLY B C 1
ATOM 3733 O O . GLY B 1 163 ? 15.609 -15.797 0.818 1 91.62 163 GLY B O 1
ATOM 3734 N N . LEU B 1 164 ? 13.781 -16.078 -0.343 1 90.06 164 LEU B N 1
ATOM 3735 C CA . LEU B 1 164 ? 14.281 -17.219 -1.111 1 90.06 164 LEU B CA 1
ATOM 3736 C C . LEU B 1 164 ? 15.391 -16.781 -2.057 1 90.06 164 LEU B C 1
ATOM 3738 O O . LEU B 1 164 ? 16.281 -17.578 -2.373 1 90.06 164 LEU B O 1
ATOM 3742 N N . GLU B 1 165 ? 15.352 -15.547 -2.445 1 85.38 165 GLU B N 1
ATOM 3743 C CA . GLU B 1 165 ? 16.328 -15.023 -3.395 1 85.38 165 GLU B CA 1
ATOM 3744 C C . GLU B 1 165 ? 17.734 -15.039 -2.801 1 85.38 165 GLU B C 1
ATOM 3746 O O . GLU B 1 165 ? 18.719 -15.234 -3.521 1 85.38 165 GLU B O 1
ATOM 3751 N N . THR B 1 166 ? 17.828 -14.93 -1.507 1 84.88 166 THR B N 1
ATOM 3752 C CA . THR B 1 166 ? 19.141 -14.773 -0.897 1 84.88 166 THR B CA 1
ATOM 3753 C C . THR B 1 166 ? 19.609 -16.094 -0.278 1 84.88 166 THR B C 1
ATOM 3755 O O . THR B 1 166 ? 20.766 -16.203 0.156 1 84.88 166 THR B O 1
ATOM 3758 N N . ARG B 1 167 ? 18.797 -17.078 -0.319 1 88.75 167 ARG B N 1
ATOM 3759 C CA . ARG B 1 167 ? 19.141 -18.359 0.286 1 88.75 167 ARG B CA 1
ATOM 3760 C C . ARG B 1 167 ? 19.719 -19.312 -0.749 1 88.75 167 ARG B C 1
ATOM 3762 O O . ARG B 1 167 ? 19.266 -19.359 -1.894 1 88.75 167 ARG B O 1
ATOM 3769 N N . SER B 1 168 ? 20.641 -20.078 -0.281 1 85.75 168 SER B N 1
ATOM 3770 C CA . SER B 1 168 ? 21.297 -21.016 -1.186 1 85.75 168 SER B CA 1
ATOM 3771 C C . SER B 1 168 ? 20.484 -22.312 -1.302 1 85.75 168 SER B C 1
ATOM 3773 O O . SER B 1 168 ? 20.5 -22.969 -2.348 1 85.75 168 SER B O 1
ATOM 3775 N N . VAL B 1 169 ? 19.906 -22.703 -0.227 1 89.81 169 VAL B N 1
ATOM 3776 C CA . VAL B 1 169 ? 19.125 -23.938 -0.203 1 89.81 169 VAL B CA 1
ATOM 3777 C C . VAL B 1 169 ? 17.656 -23.609 0.084 1 89.81 169 VAL B C 1
ATOM 3779 O O . VAL B 1 169 ? 17.344 -22.922 1.058 1 89.81 169 VAL B O 1
ATOM 3782 N N . VAL B 1 170 ? 16.891 -24.062 -0.816 1 94.25 170 VAL B N 1
ATOM 3783 C CA . VAL B 1 170 ? 15.461 -23.891 -0.655 1 94.25 170 VAL B CA 1
ATOM 3784 C C . VAL B 1 170 ? 14.75 -25.219 -0.929 1 94.25 170 VAL B C 1
ATOM 3786 O O . VAL B 1 170 ? 15.211 -26.016 -1.743 1 94.25 170 VAL B O 1
ATOM 3789 N N . SER B 1 171 ? 13.68 -25.438 -0.208 1 95.88 171 SER B N 1
ATOM 3790 C CA . SER B 1 171 ? 12.914 -26.656 -0.453 1 95.88 171 SER B CA 1
ATOM 3791 C C . SER B 1 171 ? 11.82 -26.422 -1.49 1 95.88 171 SER B C 1
ATOM 3793 O O . SER B 1 171 ? 11.375 -25.281 -1.69 1 95.88 171 SER B O 1
ATOM 3795 N N . LEU B 1 172 ? 11.438 -27.469 -2.141 1 96.75 172 LEU B N 1
ATOM 3796 C CA . LEU B 1 172 ? 10.359 -27.406 -3.123 1 96.75 172 LEU B CA 1
ATOM 3797 C C . LEU B 1 172 ? 9.055 -26.984 -2.465 1 96.75 172 LEU B C 1
ATOM 3799 O O . LEU B 1 172 ? 8.258 -26.25 -3.059 1 96.75 172 LEU B O 1
ATOM 3803 N N . ASP B 1 173 ? 8.812 -27.391 -1.241 1 96.94 173 ASP B N 1
ATOM 3804 C CA . ASP B 1 173 ? 7.605 -27.031 -0.504 1 96.94 173 ASP B CA 1
ATOM 3805 C C . ASP B 1 173 ? 7.543 -25.531 -0.243 1 96.94 173 ASP B C 1
ATOM 3807 O O . ASP B 1 173 ? 6.484 -24.922 -0.381 1 96.94 173 ASP B O 1
ATOM 3811 N N . GLU B 1 174 ? 8.633 -24.984 0.178 1 96.19 174 GLU B N 1
ATOM 3812 C CA . GLU B 1 174 ? 8.688 -23.547 0.448 1 96.19 174 GLU B CA 1
ATOM 3813 C C . GLU B 1 174 ? 8.398 -22.734 -0.812 1 96.19 174 GLU B C 1
ATOM 3815 O O . GLU B 1 174 ? 7.672 -21.734 -0.764 1 96.19 174 GLU B O 1
ATOM 3820 N N . VAL B 1 175 ? 8.984 -23.172 -1.911 1 97.44 175 VAL B N 1
ATOM 3821 C CA . VAL B 1 175 ? 8.797 -22.438 -3.162 1 97.44 175 VAL B CA 1
ATOM 3822 C C . VAL B 1 175 ? 7.363 -22.625 -3.656 1 97.44 175 VAL B C 1
ATOM 3824 O O . VAL B 1 175 ? 6.762 -21.688 -4.184 1 97.44 175 VAL B O 1
ATOM 3827 N N . THR B 1 176 ? 6.84 -23.781 -3.498 1 97.94 176 THR B N 1
ATOM 3828 C CA . THR B 1 176 ? 5.457 -24.047 -3.887 1 97.94 176 THR B CA 1
ATOM 3829 C C . THR B 1 176 ? 4.5 -23.156 -3.088 1 97.94 176 THR B C 1
ATOM 3831 O O . THR B 1 176 ? 3.57 -22.578 -3.65 1 97.94 176 THR B O 1
ATOM 3834 N N . ALA B 1 177 ? 4.707 -23.062 -1.78 1 97.31 177 ALA B N 1
ATOM 3835 C CA . ALA B 1 177 ? 3.883 -22.219 -0.924 1 97.31 177 ALA B CA 1
ATOM 3836 C C . ALA B 1 177 ? 3.998 -20.75 -1.331 1 97.31 177 ALA B C 1
ATOM 3838 O O . ALA B 1 177 ? 3.006 -20.016 -1.329 1 97.31 177 ALA B O 1
ATOM 3839 N N . MET B 1 178 ? 5.188 -20.359 -1.612 1 97.75 178 MET B N 1
ATOM 3840 C CA . MET B 1 178 ? 5.438 -19 -2.066 1 97.75 178 MET B CA 1
ATOM 3841 C C . MET B 1 178 ? 4.656 -18.688 -3.342 1 97.75 178 MET B C 1
ATOM 3843 O O . MET B 1 178 ? 3.975 -17.672 -3.43 1 97.75 178 MET B O 1
ATOM 3847 N N . VAL B 1 179 ? 4.672 -19.578 -4.293 1 97.62 179 VAL B N 1
ATOM 3848 C CA . VAL B 1 179 ? 3.998 -19.422 -5.578 1 97.62 179 VAL B CA 1
ATOM 3849 C C . VAL B 1 179 ? 2.486 -19.391 -5.367 1 97.62 179 VAL B C 1
ATOM 3851 O O . VAL B 1 179 ? 1.778 -18.609 -6.012 1 97.62 179 VAL B O 1
ATOM 3854 N N . HIS B 1 180 ? 2.029 -20.25 -4.496 1 97.44 180 HIS B N 1
ATOM 3855 C CA . HIS B 1 180 ? 0.604 -20.25 -4.191 1 97.44 180 HIS B CA 1
ATOM 3856 C C . HIS B 1 180 ? 0.133 -18.891 -3.711 1 97.44 180 HIS B C 1
ATOM 3858 O O . HIS B 1 180 ? -0.892 -18.375 -4.172 1 97.44 180 HIS B O 1
ATOM 3864 N N . GLY B 1 181 ? 0.838 -18.359 -2.764 1 97.69 181 GLY B N 1
ATOM 3865 C CA . GLY B 1 181 ? 0.488 -17.047 -2.252 1 97.69 181 GLY B CA 1
ATOM 3866 C C . GLY B 1 181 ? 0.656 -15.938 -3.279 1 97.69 181 GLY B C 1
ATOM 3867 O O . GLY B 1 181 ? -0.277 -15.18 -3.535 1 97.69 181 GLY B O 1
ATOM 3868 N N . LYS B 1 182 ? 1.748 -15.938 -3.939 1 97.12 182 LYS B N 1
ATOM 3869 C CA . LYS B 1 182 ? 2.15 -14.828 -4.805 1 97.12 182 LYS B CA 1
ATOM 3870 C C . LYS B 1 182 ? 1.336 -14.82 -6.094 1 97.12 182 LYS B C 1
ATOM 3872 O O . LYS B 1 182 ? 1.037 -13.75 -6.637 1 97.12 182 LYS B O 1
ATOM 3877 N N . THR B 1 183 ? 0.913 -15.961 -6.598 1 96.5 183 THR B N 1
ATOM 3878 C CA . THR B 1 183 ? 0.314 -16.016 -7.93 1 96.5 183 THR B CA 1
ATOM 3879 C C . THR B 1 183 ? -1.067 -16.672 -7.871 1 96.5 183 THR B C 1
ATOM 3881 O O . THR B 1 183 ? -2.066 -16.047 -8.234 1 96.5 183 THR B O 1
ATOM 3884 N N . SER B 1 184 ? -1.208 -17.844 -7.344 1 97.81 184 SER B N 1
ATOM 3885 C CA . SER B 1 184 ? -2.434 -18.625 -7.406 1 97.81 184 SER B CA 1
ATOM 3886 C C . SER B 1 184 ? -3.561 -17.969 -6.625 1 97.81 184 SER B C 1
ATOM 3888 O O . SER B 1 184 ? -4.73 -18.062 -7 1 97.81 184 SER B O 1
ATOM 3890 N N . ALA B 1 185 ? -3.201 -17.281 -5.551 1 98.44 185 ALA B N 1
ATOM 3891 C CA . ALA B 1 185 ? -4.191 -16.672 -4.668 1 98.44 185 ALA B CA 1
ATOM 3892 C C . ALA B 1 185 ? -5.102 -15.719 -5.441 1 98.44 185 ALA B C 1
ATOM 3894 O O . ALA B 1 185 ? -6.309 -15.672 -5.199 1 98.44 185 ALA B O 1
ATOM 3895 N N . LEU B 1 186 ? -4.598 -14.977 -6.383 1 98.44 186 LEU B N 1
ATOM 3896 C CA . LEU B 1 186 ? -5.406 -14.016 -7.117 1 98.44 186 LEU B CA 1
ATOM 3897 C C . LEU B 1 186 ? -6.305 -14.719 -8.133 1 98.44 186 LEU B C 1
ATOM 3899 O O . LEU B 1 186 ? -7.391 -14.227 -8.445 1 98.44 186 LEU B O 1
ATOM 3903 N N . PHE B 1 187 ? -5.891 -15.875 -8.641 1 98.12 187 PHE B N 1
ATOM 3904 C CA . PHE B 1 187 ? -6.742 -16.656 -9.531 1 98.12 187 PHE B CA 1
ATOM 3905 C C . PHE B 1 187 ? -7.922 -17.25 -8.773 1 98.12 187 PHE B C 1
ATOM 3907 O O . PHE B 1 187 ? -9.062 -17.188 -9.242 1 98.12 187 PHE B O 1
ATOM 3914 N N . GLY B 1 188 ? -7.598 -17.828 -7.613 1 98.69 188 GLY B N 1
ATOM 3915 C CA . GLY B 1 188 ? -8.68 -18.297 -6.758 1 98.69 188 GLY B CA 1
ATOM 3916 C C . GLY B 1 188 ? -9.656 -17.203 -6.375 1 98.69 188 GLY B C 1
ATOM 3917 O O . GLY B 1 188 ? -10.867 -17.406 -6.43 1 98.69 188 GLY B O 1
ATOM 3918 N N . CYS B 1 189 ? -9.109 -16.078 -6.02 1 98.81 189 CYS B N 1
ATOM 3919 C CA . CYS B 1 189 ? -9.914 -14.922 -5.652 1 98.81 189 CYS B CA 1
ATOM 3920 C C . CYS B 1 189 ? -10.82 -14.508 -6.801 1 98.81 189 CYS B C 1
ATOM 3922 O O . CYS B 1 189 ? -11.992 -14.172 -6.586 1 98.81 189 CYS B O 1
ATOM 3924 N N . ALA B 1 190 ? -10.312 -14.484 -8.008 1 98.69 190 ALA B N 1
ATOM 3925 C CA . ALA B 1 190 ? -11.094 -14.102 -9.188 1 98.69 190 ALA B CA 1
ATOM 3926 C C . ALA B 1 190 ? -12.352 -14.953 -9.312 1 98.69 190 ALA B C 1
ATOM 3928 O O . ALA B 1 190 ? -13.453 -14.43 -9.438 1 98.69 190 ALA B O 1
ATOM 3929 N N . CYS B 1 191 ? -12.172 -16.234 -9.242 1 98.38 191 CYS B N 1
ATOM 3930 C CA . CYS B 1 191 ? -13.289 -17.156 -9.406 1 98.38 191 CYS B CA 1
ATOM 3931 C C . CYS B 1 191 ? -14.258 -17.047 -8.234 1 98.38 191 CYS B C 1
ATOM 3933 O O . CYS B 1 191 ? -15.477 -17.109 -8.414 1 98.38 191 CYS B O 1
ATOM 3935 N N . GLU B 1 192 ? -13.703 -16.906 -7.062 1 98.75 192 GLU B N 1
ATOM 3936 C CA . GLU B 1 192 ? -14.523 -16.781 -5.867 1 98.75 192 GLU B CA 1
ATOM 3937 C C . GLU B 1 192 ? -15.391 -15.523 -5.926 1 98.75 192 GLU B C 1
ATOM 3939 O O . GLU B 1 192 ? -16.594 -15.578 -5.656 1 98.75 192 GLU B O 1
ATOM 3944 N N . LEU B 1 193 ? -14.805 -14.383 -6.25 1 98.69 193 LEU B N 1
ATOM 3945 C CA . LEU B 1 193 ? -15.539 -13.133 -6.367 1 98.69 193 LEU B CA 1
ATOM 3946 C C . LEU B 1 193 ? -16.641 -13.242 -7.414 1 98.69 193 LEU B C 1
ATOM 3948 O O . LEU B 1 193 ? -17.766 -12.812 -7.18 1 98.69 193 LEU B O 1
ATOM 3952 N N . GLY B 1 194 ? -16.25 -13.797 -8.578 1 98.06 194 GLY B N 1
ATOM 3953 C CA . GLY B 1 194 ? -17.25 -13.961 -9.617 1 98.06 194 GLY B CA 1
ATOM 3954 C C . GLY B 1 194 ? -18.453 -14.781 -9.172 1 98.06 194 GLY B C 1
ATOM 3955 O O . GLY B 1 194 ? -19.594 -14.359 -9.359 1 98.06 194 GLY B O 1
ATOM 3956 N N . ALA B 1 195 ? -18.188 -15.938 -8.578 1 97.88 195 ALA B N 1
ATOM 3957 C CA . ALA B 1 195 ? -19.25 -16.812 -8.109 1 97.88 195 ALA B CA 1
ATOM 3958 C C . ALA B 1 195 ? -20.094 -16.125 -7.051 1 97.88 195 ALA B C 1
ATOM 3960 O O . ALA B 1 195 ? -21.328 -16.25 -7.043 1 97.88 195 ALA B O 1
ATOM 3961 N N . LEU B 1 196 ? -19.453 -15.414 -6.148 1 98.12 196 LEU B N 1
ATOM 3962 C CA . LEU B 1 196 ? -20.141 -14.695 -5.082 1 98.12 196 LEU B CA 1
ATOM 3963 C C . LEU B 1 196 ? -21.109 -13.664 -5.652 1 98.12 196 LEU B C 1
ATOM 3965 O O . LEU B 1 196 ? -22.281 -13.648 -5.297 1 98.12 196 LEU B O 1
ATOM 3969 N N . TYR B 1 197 ? -20.672 -12.836 -6.57 1 97.75 197 TYR B N 1
ATOM 3970 C CA . TYR B 1 197 ? -21.484 -11.75 -7.117 1 97.75 197 TYR B CA 1
ATOM 3971 C C . TYR B 1 197 ? -22.5 -12.281 -8.125 1 97.75 197 TYR B C 1
ATOM 3973 O O . TYR B 1 197 ? -23.469 -11.602 -8.461 1 97.75 197 TYR B O 1
ATOM 3981 N N . GLY B 1 198 ? -22.203 -13.477 -8.617 1 96.25 198 GLY B N 1
ATOM 3982 C CA . GLY B 1 198 ? -23.156 -14.133 -9.492 1 96.25 198 GLY B CA 1
ATOM 3983 C C . GLY B 1 198 ? -24.266 -14.836 -8.75 1 96.25 198 GLY B C 1
ATOM 3984 O O . GLY B 1 198 ? -25.188 -15.375 -9.367 1 96.25 198 GLY B O 1
ATOM 3985 N N . GLY B 1 199 ? -24.141 -14.867 -7.449 1 96.38 199 GLY B N 1
ATOM 3986 C CA . GLY B 1 199 ? -25.188 -15.477 -6.645 1 96.38 199 GLY B CA 1
ATOM 3987 C C . GLY B 1 199 ? -25 -16.969 -6.461 1 96.38 199 GLY B C 1
ATOM 3988 O O . GLY B 1 199 ? -25.969 -17.703 -6.246 1 96.38 199 GLY B O 1
ATOM 3989 N N . GLY B 1 200 ? -23.875 -17.484 -6.551 1 96.25 200 GLY B N 1
ATOM 3990 C CA . GLY B 1 200 ? -23.594 -18.906 -6.391 1 96.25 200 GLY B CA 1
ATOM 3991 C C . GLY B 1 200 ? -23.859 -19.406 -4.98 1 96.25 200 GLY B C 1
ATOM 3992 O O . GLY B 1 200 ? -23.812 -18.625 -4.023 1 96.25 200 GLY B O 1
ATOM 3993 N N . THR B 1 201 ? -24.109 -20.703 -4.898 1 96.38 201 THR B N 1
ATOM 3994 C CA . THR B 1 201 ? -24.203 -21.344 -3.592 1 96.38 201 THR B CA 1
ATOM 3995 C C . THR B 1 201 ? -22.844 -21.406 -2.918 1 96.38 201 THR B C 1
ATOM 3997 O O . THR B 1 201 ? -21.812 -21.25 -3.578 1 96.38 201 THR B O 1
ATOM 4000 N N . GLU B 1 202 ? -22.812 -21.609 -1.618 1 97.25 202 GLU B N 1
ATOM 4001 C CA . GLU B 1 202 ? -21.547 -21.719 -0.888 1 97.25 202 GLU B CA 1
ATOM 4002 C C . GLU B 1 202 ? -20.656 -22.812 -1.471 1 97.25 202 GLU B C 1
ATOM 4004 O O . GLU B 1 202 ? -19.438 -22.656 -1.54 1 97.25 202 GLU B O 1
ATOM 4009 N N . GLU B 1 203 ? -21.297 -23.891 -1.892 1 96.44 203 GLU B N 1
ATOM 4010 C CA . GLU B 1 203 ? -20.547 -24.984 -2.49 1 96.44 203 GLU B CA 1
ATOM 4011 C C . GLU B 1 203 ? -19.938 -24.578 -3.832 1 96.44 203 GLU B C 1
ATOM 4013 O O . GLU B 1 203 ? -18.797 -24.922 -4.129 1 96.44 203 GLU B O 1
ATOM 4018 N N . GLN B 1 204 ? -20.719 -23.906 -4.605 1 96.69 204 GLN B N 1
ATOM 4019 C CA . GLN B 1 204 ? -20.234 -23.422 -5.895 1 96.69 204 GLN B CA 1
ATOM 4020 C C . GLN B 1 204 ? -19.078 -22.438 -5.715 1 96.69 204 GLN B C 1
ATOM 4022 O O . GLN B 1 204 ? -18.062 -22.531 -6.414 1 96.69 204 GLN B O 1
ATOM 4027 N N . ILE B 1 205 ? -19.25 -21.5 -4.805 1 98.06 205 ILE B N 1
ATOM 4028 C CA . ILE B 1 205 ? -18.25 -20.484 -4.531 1 98.06 205 ILE B CA 1
ATOM 4029 C C . ILE B 1 205 ? -16.938 -21.172 -4.098 1 98.06 205 ILE B C 1
ATOM 4031 O O . ILE B 1 205 ? -15.875 -20.859 -4.625 1 98.06 205 ILE B O 1
ATOM 4035 N N . LYS B 1 206 ? -17.047 -22.125 -3.229 1 98.06 206 LYS B N 1
ATOM 4036 C CA . LYS B 1 206 ? -15.883 -22.844 -2.738 1 98.06 206 LYS B CA 1
ATOM 4037 C C . LYS B 1 206 ? -15.211 -23.625 -3.857 1 98.06 206 LYS B C 1
ATOM 4039 O O . LYS B 1 206 ? -13.984 -23.625 -3.986 1 98.06 206 LYS B O 1
ATOM 4044 N N . SER B 1 207 ? -15.977 -24.328 -4.621 1 97.81 207 SER B N 1
ATOM 4045 C CA . SER B 1 207 ? -15.453 -25.125 -5.711 1 97.81 207 SER B CA 1
ATOM 4046 C C . SER B 1 207 ? -14.758 -24.266 -6.762 1 97.81 207 SER B C 1
ATOM 4048 O O . SER B 1 207 ? -13.695 -24.625 -7.266 1 97.81 207 SER B O 1
ATOM 4050 N N . LEU B 1 208 ? -15.336 -23.141 -7.105 1 97.75 208 LEU B N 1
ATOM 4051 C CA . LEU B 1 208 ? -14.75 -22.266 -8.117 1 97.75 208 LEU B CA 1
ATOM 4052 C C . LEU B 1 208 ? -13.484 -21.594 -7.582 1 97.75 208 LEU B C 1
ATOM 4054 O O . LEU B 1 208 ? -12.547 -21.344 -8.336 1 97.75 208 LEU B O 1
ATOM 4058 N N . ARG B 1 209 ? -13.453 -21.266 -6.293 1 98.62 209 ARG B N 1
ATOM 4059 C CA . ARG B 1 209 ? -12.211 -20.797 -5.688 1 98.62 209 ARG B CA 1
ATOM 4060 C C . ARG B 1 209 ? -11.094 -21.828 -5.879 1 98.62 209 ARG B C 1
ATOM 4062 O O . ARG B 1 209 ? -9.984 -21.469 -6.285 1 98.62 209 ARG B O 1
ATOM 4069 N N . ASN B 1 210 ? -11.414 -23.062 -5.59 1 98.38 210 ASN B N 1
ATOM 4070 C CA . ASN B 1 210 ? -10.43 -24.125 -5.738 1 98.38 210 ASN B CA 1
ATOM 4071 C C . ASN B 1 210 ? -10.023 -24.312 -7.195 1 98.38 210 ASN B C 1
ATOM 4073 O O . ASN B 1 210 ? -8.844 -24.516 -7.492 1 98.38 210 ASN B O 1
ATOM 4077 N N . PHE B 1 211 ? -11.023 -24.25 -8.094 1 97.75 211 PHE B N 1
ATOM 4078 C CA . PHE B 1 211 ? -10.719 -24.266 -9.516 1 97.75 211 PHE B CA 1
ATOM 4079 C C . PHE B 1 211 ? -9.688 -23.203 -9.867 1 97.75 211 PHE B C 1
ATOM 4081 O O . PHE B 1 211 ? -8.672 -23.5 -10.508 1 97.75 211 PHE B O 1
ATOM 4088 N N . GLY B 1 212 ? -9.938 -21.969 -9.461 1 97.88 212 GLY B N 1
ATOM 4089 C CA . GLY B 1 212 ? -9.023 -20.875 -9.727 1 97.88 212 GLY B CA 1
ATOM 4090 C C . GLY B 1 212 ? -7.648 -21.078 -9.125 1 97.88 212 GLY B C 1
ATOM 4091 O O . GLY B 1 212 ? -6.633 -20.781 -9.758 1 97.88 212 GLY B O 1
ATOM 4092 N N . ASP B 1 213 ? -7.57 -21.562 -7.875 1 98.38 213 ASP B N 1
ATOM 4093 C CA . ASP B 1 213 ? -6.309 -21.781 -7.176 1 98.38 213 ASP B CA 1
ATOM 4094 C C . ASP B 1 213 ? -5.426 -22.766 -7.945 1 98.38 213 ASP B C 1
ATOM 4096 O O . ASP B 1 213 ? -4.242 -22.5 -8.164 1 98.38 213 ASP B O 1
ATOM 4100 N N . HIS B 1 214 ? -6.016 -23.844 -8.352 1 97.94 214 HIS B N 1
ATOM 4101 C CA . HIS B 1 214 ? -5.254 -24.859 -9.078 1 97.94 214 HIS B CA 1
ATOM 4102 C C . HIS B 1 214 ? -4.871 -24.359 -10.469 1 97.94 214 HIS B C 1
ATOM 4104 O O . HIS B 1 214 ? -3.771 -24.641 -10.945 1 97.94 214 HIS B O 1
ATOM 4110 N N . MET B 1 215 ? -5.758 -23.703 -11.094 1 96.19 215 MET B N 1
ATOM 4111 C CA . MET B 1 215 ? -5.418 -23.094 -12.375 1 96.19 215 MET B CA 1
ATOM 4112 C C . MET B 1 215 ? -4.258 -22.125 -12.234 1 96.19 215 MET B C 1
ATOM 4114 O O . MET B 1 215 ? -3.371 -22.078 -13.086 1 96.19 215 MET B O 1
ATOM 4118 N N . GLY B 1 216 ? -4.312 -21.312 -11.164 1 97.06 216 GLY B N 1
ATOM 4119 C CA . GLY B 1 216 ? -3.23 -20.375 -10.898 1 97.06 216 GLY B CA 1
ATOM 4120 C C . GLY B 1 216 ? -1.885 -21.047 -10.719 1 97.06 216 GLY B C 1
ATOM 4121 O O . GLY B 1 216 ? -0.866 -20.562 -11.211 1 97.06 216 GLY B O 1
ATOM 4122 N N . MET B 1 217 ? -1.878 -22.188 -10.016 1 97.81 217 MET B N 1
ATOM 4123 C CA . MET B 1 217 ? -0.644 -22.953 -9.852 1 97.81 217 MET B CA 1
ATOM 4124 C C . MET B 1 217 ? -0.132 -23.453 -11.203 1 97.81 217 MET B C 1
ATOM 4126 O O . MET B 1 217 ? 1.062 -23.359 -11.492 1 97.81 217 MET B O 1
ATOM 4130 N N . ALA B 1 218 ? -1.051 -23.984 -11.984 1 96.75 218 ALA B N 1
ATOM 4131 C CA . ALA B 1 218 ? -0.674 -24.453 -13.32 1 96.75 218 ALA B CA 1
ATOM 4132 C C . ALA B 1 218 ? -0.113 -23.312 -14.164 1 96.75 218 ALA B C 1
ATOM 4134 O O . ALA B 1 218 ? 0.873 -23.5 -14.883 1 96.75 218 ALA B O 1
ATOM 4135 N N . PHE B 1 219 ? -0.736 -22.234 -14.086 1 95.19 219 PHE B N 1
ATOM 4136 C CA . PHE B 1 219 ? -0.292 -21.031 -14.797 1 95.19 219 PHE B CA 1
ATOM 4137 C C . PHE B 1 219 ? 1.156 -20.703 -14.453 1 95.19 219 PHE B C 1
ATOM 4139 O O . 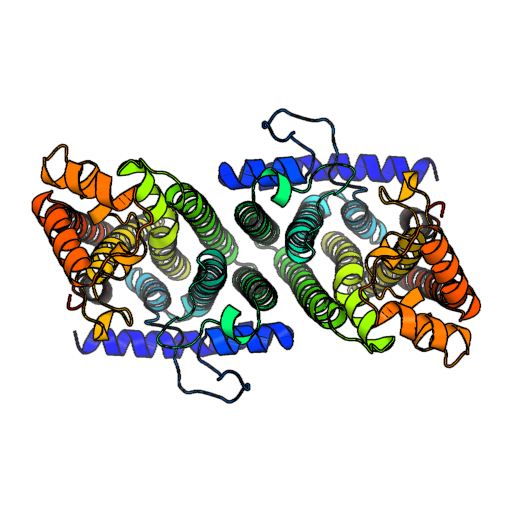PHE B 1 219 ? 1.969 -20.453 -15.344 1 95.19 219 PHE B O 1
ATOM 4146 N N . GLN B 1 220 ? 1.474 -20.688 -13.18 1 95.75 220 GLN B N 1
ATOM 4147 C CA . GLN B 1 220 ? 2.824 -20.328 -12.766 1 95.75 220 GLN B CA 1
ATOM 4148 C C . GLN B 1 220 ? 3.838 -21.375 -13.203 1 95.75 220 GLN B C 1
ATOM 4150 O O . GLN B 1 220 ? 4.953 -21.031 -13.609 1 95.75 220 GLN B O 1
ATOM 4155 N N . LEU B 1 221 ? 3.457 -22.609 -13.125 1 96.44 221 LEU B N 1
ATOM 4156 C CA . LEU B 1 221 ? 4.336 -23.688 -13.562 1 96.44 221 LEU B CA 1
ATOM 4157 C C . LEU B 1 221 ? 4.707 -23.516 -15.031 1 96.44 221 LEU B C 1
ATOM 4159 O O . LEU B 1 221 ? 5.879 -23.625 -15.398 1 96.44 221 LEU B O 1
ATOM 4163 N N . VAL B 1 222 ? 3.762 -23.203 -15.812 1 94.06 222 VAL B N 1
ATOM 4164 C CA . VAL B 1 222 ? 3.994 -22.984 -17.234 1 94.06 222 VAL B CA 1
ATOM 4165 C C . VAL B 1 222 ? 4.836 -21.734 -17.453 1 94.06 222 VAL B C 1
ATOM 4167 O O . VAL B 1 222 ? 5.762 -21.719 -18.266 1 94.06 222 VAL B O 1
ATOM 4170 N N . ASP B 1 223 ? 4.473 -20.703 -16.703 1 92.31 223 ASP B N 1
ATOM 4171 C CA . ASP B 1 223 ? 5.25 -19.469 -16.781 1 92.31 223 ASP B CA 1
ATOM 4172 C C . ASP B 1 223 ? 6.715 -19.719 -16.422 1 92.31 223 ASP B C 1
ATOM 4174 O O . ASP B 1 223 ? 7.617 -19.156 -17.031 1 92.31 223 ASP B O 1
ATOM 4178 N N . ASP B 1 224 ? 6.965 -20.5 -15.43 1 94.31 224 ASP B N 1
ATOM 4179 C CA . ASP B 1 224 ? 8.32 -20.844 -15.023 1 94.31 224 ASP B CA 1
ATOM 4180 C C . ASP B 1 224 ? 9.062 -21.578 -16.141 1 94.31 224 ASP B C 1
ATOM 4182 O O . ASP B 1 224 ? 10.25 -21.344 -16.359 1 94.31 224 ASP B O 1
ATOM 4186 N N . MET B 1 225 ? 8.375 -22.453 -16.781 1 94.38 225 MET B N 1
ATOM 4187 C CA . MET B 1 225 ? 9 -23.188 -17.875 1 94.38 225 MET B CA 1
ATOM 4188 C C . MET B 1 225 ? 9.297 -22.266 -19.047 1 94.38 225 MET B C 1
ATOM 4190 O O . MET B 1 225 ? 10.367 -22.344 -19.656 1 94.38 225 MET B O 1
ATOM 4194 N N . LEU B 1 226 ? 8.406 -21.359 -19.328 1 90.94 226 LEU B N 1
ATOM 4195 C CA . LEU B 1 226 ? 8.609 -20.391 -20.406 1 90.94 226 LEU B CA 1
ATOM 4196 C C . LEU B 1 226 ? 9.789 -19.484 -20.094 1 90.94 226 LEU B C 1
ATOM 4198 O O . LEU B 1 226 ? 10.508 -19.062 -21 1 90.94 226 LEU B O 1
ATOM 4202 N N . GLY B 1 227 ? 9.977 -19.219 -18.844 1 90.44 227 GLY B N 1
ATOM 4203 C CA . GLY B 1 227 ? 11.094 -18.375 -18.438 1 90.44 227 GLY B CA 1
ATOM 4204 C C . GLY B 1 227 ? 12.445 -19.031 -18.688 1 90.44 227 GLY B C 1
ATOM 4205 O O . GLY B 1 227 ? 13.453 -18.344 -18.844 1 90.44 227 GLY B O 1
ATOM 4206 N N . ILE B 1 228 ? 12.477 -20.297 -18.75 1 93.88 228 ILE B N 1
ATOM 4207 C CA . ILE B 1 228 ? 13.719 -21.031 -18.938 1 93.88 228 ILE B CA 1
ATOM 4208 C C . ILE B 1 228 ? 13.852 -21.453 -20.406 1 93.88 228 ILE B C 1
ATOM 4210 O O . ILE B 1 228 ? 14.922 -21.328 -21 1 93.88 228 ILE B O 1
ATOM 4214 N N . TRP B 1 229 ? 12.789 -21.844 -20.984 1 92.44 229 TRP B N 1
ATOM 4215 C CA . TRP B 1 229 ? 12.883 -22.516 -22.281 1 92.44 229 TRP B CA 1
ATOM 4216 C C . TRP B 1 229 ? 12.062 -21.766 -23.328 1 92.44 229 TRP B C 1
ATOM 4218 O O . TRP B 1 229 ? 12.078 -22.125 -24.5 1 92.44 229 TRP B O 1
ATOM 4228 N N . GLY B 1 230 ? 11.281 -20.781 -22.891 1 86 230 GLY B N 1
ATOM 4229 C CA . GLY B 1 230 ? 10.414 -20.078 -23.828 1 86 230 GLY B CA 1
ATOM 4230 C C . GLY B 1 230 ? 11.172 -19.156 -24.766 1 86 230 GLY B C 1
ATOM 4231 O O . GLY B 1 230 ? 12.328 -18.797 -24.5 1 86 230 GLY B O 1
ATOM 4232 N N . ARG B 1 231 ? 10.453 -18.797 -25.906 1 79.56 231 ARG B N 1
ATOM 4233 C CA . ARG B 1 231 ? 11.008 -17.875 -26.891 1 79.56 231 ARG B CA 1
ATOM 4234 C C . ARG B 1 231 ? 10.703 -16.438 -26.516 1 79.56 231 ARG B C 1
ATOM 4236 O O . ARG B 1 231 ? 9.711 -16.156 -25.844 1 79.56 231 ARG B O 1
ATOM 4243 N N . TYR B 1 232 ? 11.547 -15.625 -26.969 1 70.81 232 TYR B N 1
ATOM 4244 C CA . TYR B 1 232 ? 11.438 -14.195 -26.703 1 70.81 232 TYR B CA 1
ATOM 4245 C C . TYR B 1 232 ? 10.047 -13.68 -27.062 1 70.81 232 TYR B C 1
ATOM 4247 O O . TYR B 1 232 ? 9.461 -12.883 -26.328 1 70.81 232 TYR B O 1
ATOM 4255 N N . GLU B 1 233 ? 9.492 -14.086 -28.141 1 72.62 233 GLU B N 1
ATOM 4256 C CA . GLU B 1 233 ? 8.195 -13.609 -28.641 1 72.62 233 GLU B CA 1
ATOM 4257 C C . GLU B 1 233 ? 7.09 -13.891 -27.625 1 72.62 233 GLU B C 1
ATOM 4259 O O . GLU B 1 233 ? 6.145 -13.109 -27.5 1 72.62 233 GLU B O 1
ATOM 4264 N N . SER B 1 234 ? 7.27 -14.867 -26.891 1 71.56 234 SER B N 1
ATOM 4265 C CA . SER B 1 234 ? 6.242 -15.305 -25.953 1 71.56 234 SER B CA 1
ATOM 4266 C C . SER B 1 234 ? 6.461 -14.695 -24.562 1 71.56 234 SER B C 1
ATOM 4268 O O . SER B 1 234 ? 5.5 -14.352 -23.875 1 71.56 234 SER B O 1
ATOM 4270 N N . THR B 1 235 ? 7.711 -14.477 -24.266 1 70.94 235 THR B N 1
ATOM 4271 C CA . THR B 1 235 ? 7.984 -14.133 -22.875 1 70.94 235 THR B CA 1
ATOM 4272 C C . THR B 1 235 ? 8.398 -12.672 -22.75 1 70.94 235 THR B C 1
ATOM 4274 O O . THR B 1 235 ? 8.312 -12.086 -21.656 1 70.94 235 THR B O 1
ATOM 4277 N N . GLY B 1 236 ? 8.828 -12.133 -23.891 1 68 236 GLY B N 1
ATOM 4278 C CA . GLY B 1 236 ? 9.375 -10.789 -23.875 1 68 236 GLY B CA 1
ATOM 4279 C C . GLY B 1 236 ? 10.75 -10.711 -23.234 1 68 236 GLY B C 1
ATOM 4280 O O . GLY B 1 236 ? 11.305 -9.625 -23.062 1 68 236 GLY B O 1
ATOM 4281 N N . LYS B 1 237 ? 11.359 -12.008 -22.797 1 74.5 237 LYS B N 1
ATOM 4282 C CA . LYS B 1 237 ? 12.695 -12.078 -22.203 1 74.5 237 LYS B CA 1
ATOM 4283 C C . LYS B 1 237 ? 13.57 -13.078 -22.953 1 74.5 237 LYS B C 1
ATOM 4285 O O . LYS B 1 237 ? 13.062 -13.984 -23.609 1 74.5 237 LYS B O 1
ATOM 4290 N N . PRO B 1 238 ? 14.914 -12.742 -22.828 1 77.12 238 PRO B N 1
ATOM 4291 C CA . PRO B 1 238 ? 15.805 -13.711 -23.469 1 77.12 238 PRO B CA 1
ATOM 4292 C C . PRO B 1 238 ? 15.625 -15.125 -22.922 1 77.12 238 PRO B C 1
ATOM 4294 O O . PRO B 1 238 ? 15.18 -15.297 -21.781 1 77.12 238 PRO B O 1
ATOM 4297 N N . VAL B 1 239 ? 15.938 -15.977 -23.781 1 82.12 239 VAL B N 1
ATOM 4298 C CA . VAL B 1 239 ? 15.898 -17.375 -23.359 1 82.12 239 VAL B CA 1
ATOM 4299 C C . VAL B 1 239 ? 16.797 -17.578 -22.156 1 82.12 239 VAL B C 1
ATOM 4301 O O . VAL B 1 239 ? 17.891 -17.016 -22.078 1 82.12 239 VAL B O 1
ATOM 4304 N N . CYS B 1 240 ? 16.422 -18.266 -21.188 1 90.25 240 CYS B N 1
ATOM 4305 C CA . CYS B 1 240 ? 17.156 -18.625 -19.984 1 90.25 240 CYS B CA 1
ATOM 4306 C C . CYS B 1 240 ? 17.328 -17.422 -19.062 1 90.25 240 CYS B C 1
ATOM 4308 O O . CYS B 1 240 ? 18.266 -17.375 -18.266 1 90.25 240 CYS B O 1
ATOM 4310 N N . ALA B 1 241 ? 16.422 -16.453 -19.312 1 86.06 241 ALA B N 1
ATOM 4311 C CA . ALA B 1 241 ? 16.516 -15.25 -18.484 1 86.06 241 ALA B CA 1
ATOM 4312 C C . ALA B 1 241 ? 16.391 -15.586 -17 1 86.06 241 ALA B C 1
ATOM 4314 O O . ALA B 1 241 ? 17.062 -14.977 -16.172 1 86.06 241 ALA B O 1
ATOM 4315 N N . ASP B 1 242 ? 15.656 -16.531 -16.688 1 89.75 242 ASP B N 1
ATOM 4316 C CA . ASP B 1 242 ? 15.453 -16.906 -15.289 1 89.75 242 ASP B CA 1
ATOM 4317 C C . ASP B 1 242 ? 16.703 -17.578 -14.719 1 89.75 242 ASP B C 1
ATOM 4319 O O . ASP B 1 242 ? 17 -17.438 -13.531 1 89.75 242 ASP B O 1
ATOM 4323 N N . ILE B 1 243 ? 17.344 -18.281 -15.508 1 94.12 243 ILE B N 1
ATOM 4324 C CA . ILE B 1 243 ? 18.594 -18.906 -15.094 1 94.12 243 ILE B CA 1
ATOM 4325 C C . ILE B 1 243 ? 19.672 -17.844 -14.867 1 94.12 243 ILE B C 1
ATOM 4327 O O . ILE B 1 243 ? 20.406 -17.891 -13.875 1 94.12 243 ILE B O 1
ATOM 4331 N N . ALA B 1 244 ? 19.719 -16.953 -15.852 1 92.5 244 ALA B N 1
ATOM 4332 C CA . ALA B 1 244 ? 20.688 -15.859 -15.734 1 92.5 244 ALA B CA 1
ATOM 4333 C C . ALA B 1 244 ? 20.5 -15.102 -14.422 1 92.5 244 ALA B C 1
ATOM 4335 O O . ALA B 1 244 ? 21.469 -14.672 -13.797 1 92.5 244 ALA B O 1
ATOM 4336 N N . ALA B 1 245 ? 19.312 -14.984 -14.039 1 88.5 245 ALA B N 1
ATOM 4337 C CA . ALA B 1 245 ? 18.969 -14.258 -12.82 1 88.5 245 ALA B CA 1
ATOM 4338 C C . ALA B 1 245 ? 19.031 -15.172 -11.594 1 88.5 245 ALA B C 1
ATOM 4340 O O . ALA B 1 245 ? 18.828 -14.727 -10.469 1 88.5 245 ALA B O 1
ATOM 4341 N N . ARG B 1 246 ? 19.344 -16.438 -11.773 1 92.88 246 ARG B N 1
ATOM 4342 C CA . ARG B 1 246 ? 19.438 -17.453 -10.734 1 92.88 246 ARG B CA 1
ATOM 4343 C C . ARG B 1 246 ? 18.125 -17.594 -9.984 1 92.88 246 ARG B C 1
ATOM 4345 O O . ARG B 1 246 ? 18.109 -17.766 -8.766 1 92.88 246 ARG B O 1
ATOM 4352 N N . LYS B 1 247 ? 17.062 -17.391 -10.75 1 91.38 247 LYS B N 1
ATOM 4353 C CA . LYS B 1 247 ? 15.75 -17.562 -10.133 1 91.38 247 LYS B CA 1
ATOM 4354 C C . LYS B 1 247 ? 15.523 -19.016 -9.742 1 91.38 247 LYS B C 1
ATOM 4356 O O . LYS B 1 247 ? 15.773 -19.938 -10.539 1 91.38 247 LYS B O 1
ATOM 4361 N N . LYS B 1 248 ? 15.078 -19.219 -8.555 1 94.81 248 LYS B N 1
ATOM 4362 C CA . LYS B 1 248 ? 14.758 -20.562 -8.094 1 94.81 248 LYS B CA 1
ATOM 4363 C C . LYS B 1 248 ? 13.281 -20.875 -8.297 1 94.81 248 LYS B C 1
ATOM 4365 O O . LYS B 1 248 ? 12.555 -21.125 -7.328 1 94.81 248 LYS B O 1
ATOM 4370 N N . SER B 1 249 ? 12.938 -20.875 -9.625 1 95.88 249 SER B N 1
ATOM 4371 C CA . SER B 1 249 ? 11.57 -21.219 -10.008 1 95.88 249 SER B CA 1
ATOM 4372 C C . SER B 1 249 ? 11.258 -22.688 -9.711 1 95.88 249 SER B C 1
ATOM 4374 O O . SER B 1 249 ? 12.141 -23.438 -9.273 1 95.88 249 SER B O 1
ATOM 4376 N N . LEU B 1 250 ? 10.062 -23.094 -9.93 1 97.81 250 LEU B N 1
ATOM 4377 C CA . LEU B 1 250 ? 9.594 -24.422 -9.523 1 97.81 250 LEU B CA 1
ATOM 4378 C C . LEU B 1 250 ? 10.391 -25.516 -10.227 1 97.81 250 LEU B C 1
ATOM 4380 O O . LEU B 1 250 ? 10.922 -26.406 -9.57 1 97.81 250 LEU B O 1
ATOM 4384 N N . PRO B 1 251 ? 10.617 -25.438 -11.539 1 97.88 251 PRO B N 1
ATOM 4385 C CA . PRO B 1 251 ? 11.422 -26.484 -12.172 1 97.88 251 PRO B CA 1
ATOM 4386 C C . PRO B 1 251 ? 12.867 -26.484 -11.695 1 97.88 251 PRO B C 1
ATOM 4388 O O . PRO B 1 251 ? 13.477 -27.562 -11.547 1 97.88 251 PRO B O 1
ATOM 4391 N N . VAL B 1 252 ? 13.438 -25.328 -11.461 1 97.5 252 VAL B N 1
ATOM 4392 C CA . VAL B 1 252 ? 14.805 -25.219 -10.969 1 97.5 252 VAL B CA 1
ATOM 4393 C C . VAL B 1 252 ? 14.898 -25.812 -9.562 1 97.5 252 VAL B C 1
ATOM 4395 O O . VAL B 1 252 ? 15.828 -26.562 -9.266 1 97.5 252 VAL B O 1
ATOM 4398 N N . THR B 1 253 ? 13.984 -25.469 -8.711 1 97.88 253 THR B N 1
ATOM 4399 C CA . THR B 1 253 ? 13.984 -25.969 -7.344 1 97.88 253 THR B CA 1
ATOM 4400 C C . THR B 1 253 ? 13.812 -27.484 -7.316 1 97.88 253 THR B C 1
ATOM 4402 O O . THR B 1 253 ? 14.438 -28.172 -6.508 1 97.88 253 THR B O 1
ATOM 4405 N N . ALA B 1 254 ? 12.93 -27.969 -8.203 1 98.25 254 ALA B N 1
ATOM 4406 C CA . ALA B 1 254 ? 12.773 -29.422 -8.32 1 98.25 254 ALA B CA 1
ATOM 4407 C C . ALA B 1 254 ? 14.086 -30.078 -8.711 1 98.25 254 ALA B C 1
ATOM 4409 O O . ALA B 1 254 ? 14.453 -31.125 -8.164 1 98.25 254 ALA B O 1
ATOM 4410 N N . ALA B 1 255 ? 14.797 -29.484 -9.609 1 98.12 255 ALA B N 1
ATOM 4411 C CA . ALA B 1 255 ? 16.078 -30.016 -10.062 1 98.12 255 ALA B CA 1
ATOM 4412 C C . ALA B 1 255 ? 17.109 -29.969 -8.945 1 98.12 255 ALA B C 1
ATOM 4414 O O . ALA B 1 255 ? 17.859 -30.938 -8.734 1 98.12 255 ALA B O 1
ATOM 4415 N N . LEU B 1 256 ? 17.156 -28.859 -8.25 1 96.94 256 LEU B N 1
ATOM 4416 C CA . LEU B 1 256 ? 18.109 -28.656 -7.168 1 96.94 256 LEU B CA 1
ATOM 4417 C C . LEU B 1 256 ? 17.891 -29.672 -6.051 1 96.94 256 LEU B C 1
ATOM 4419 O O . LEU B 1 256 ? 18.828 -30.031 -5.34 1 96.94 256 LEU B O 1
ATOM 4423 N N . ASN B 1 257 ? 16.688 -30.156 -5.941 1 97.19 257 ASN B N 1
ATOM 4424 C CA . ASN B 1 257 ? 16.344 -31.078 -4.867 1 97.19 257 ASN B CA 1
ATOM 4425 C C . ASN B 1 257 ? 16.25 -32.531 -5.375 1 97.19 257 ASN B C 1
ATOM 4427 O O . ASN B 1 257 ? 15.734 -33.406 -4.684 1 97.19 257 ASN B O 1
ATOM 4431 N N . SER B 1 258 ? 16.656 -32.938 -6.578 1 96.44 258 SER B N 1
ATOM 4432 C CA . SER B 1 258 ? 16.484 -34.219 -7.227 1 96.44 258 SER B CA 1
ATOM 4433 C C . SER B 1 258 ? 17.469 -35.25 -6.68 1 96.44 258 SER B C 1
ATOM 4435 O O . SER B 1 258 ? 17.281 -36.469 -6.875 1 96.44 258 SER B O 1
ATOM 4437 N N . ALA B 1 259 ? 18.453 -35.031 -5.961 1 94.12 259 ALA B N 1
ATOM 4438 C CA . ALA B 1 259 ? 19.516 -35.906 -5.469 1 94.12 259 ALA B CA 1
ATOM 4439 C C . ALA B 1 259 ? 20.234 -36.594 -6.621 1 94.12 259 ALA B C 1
ATOM 4441 O O . ALA B 1 259 ? 20.656 -37.75 -6.5 1 94.12 259 ALA B O 1
ATOM 4442 N N . THR B 1 260 ? 20.344 -36 -7.805 1 97.38 260 THR B N 1
ATOM 4443 C CA . THR B 1 260 ? 21.047 -36.531 -8.969 1 97.38 260 THR B CA 1
ATOM 4444 C C . THR B 1 260 ? 22.391 -35.812 -9.148 1 97.38 260 THR B C 1
ATOM 4446 O O . THR B 1 260 ? 22.625 -34.781 -8.531 1 97.38 260 THR B O 1
ATOM 4449 N N . ALA B 1 261 ? 23.25 -36.438 -9.992 1 97.94 261 ALA B N 1
ATOM 4450 C CA . ALA B 1 261 ? 24.516 -35.812 -10.32 1 97.94 261 ALA B CA 1
ATOM 4451 C C . ALA B 1 261 ? 24.297 -34.469 -11.023 1 97.94 261 ALA B C 1
ATOM 4453 O O . ALA B 1 261 ? 25.031 -33.5 -10.797 1 97.94 261 ALA B O 1
ATOM 4454 N N . ALA B 1 262 ? 23.344 -34.406 -11.836 1 98.06 262 ALA B N 1
ATOM 4455 C CA . ALA B 1 262 ? 23 -33.156 -12.531 1 98.06 262 ALA B CA 1
ATOM 4456 C C . ALA B 1 262 ? 22.547 -32.094 -11.555 1 98.06 262 ALA B C 1
ATOM 4458 O O . ALA B 1 262 ? 22.906 -30.906 -11.695 1 98.06 262 ALA B O 1
ATOM 4459 N N . GLY B 1 263 ? 21.719 -32.5 -10.578 1 97.38 263 GLY B N 1
ATOM 4460 C CA . GLY B 1 263 ? 21.281 -31.578 -9.555 1 97.38 263 GLY B CA 1
ATOM 4461 C C . GLY B 1 263 ? 22.422 -31 -8.734 1 97.38 263 GLY B C 1
ATOM 4462 O O . GLY B 1 263 ? 22.406 -29.828 -8.375 1 97.38 263 GLY B O 1
ATOM 4463 N N . ALA B 1 264 ? 23.406 -31.844 -8.484 1 97.19 264 ALA B N 1
ATOM 4464 C CA . ALA B 1 264 ? 24.594 -31.391 -7.75 1 97.19 264 ALA B CA 1
ATOM 4465 C C . ALA B 1 264 ? 25.375 -30.359 -8.547 1 97.19 264 ALA B C 1
ATOM 4467 O O . ALA B 1 264 ? 25.859 -29.375 -7.996 1 97.19 264 ALA B O 1
ATOM 4468 N N . LYS B 1 265 ? 25.547 -30.641 -9.781 1 97.5 265 LYS B N 1
ATOM 4469 C CA . LYS B 1 265 ? 26.234 -29.688 -10.648 1 97.5 265 LYS B CA 1
ATOM 4470 C C . LYS B 1 265 ? 25.469 -28.359 -10.711 1 97.5 265 LYS B C 1
ATOM 4472 O O . LYS B 1 265 ? 26.094 -27.281 -10.703 1 97.5 265 LYS B O 1
ATOM 4477 N N . LEU B 1 266 ? 24.172 -28.453 -10.82 1 97.25 266 LEU B N 1
ATOM 4478 C CA . LEU B 1 266 ? 23.328 -27.266 -10.859 1 97.25 266 LEU B CA 1
ATOM 4479 C C . LEU B 1 266 ? 23.516 -26.422 -9.602 1 97.25 266 LEU B C 1
ATOM 4481 O O . LEU B 1 266 ? 23.578 -25.203 -9.672 1 97.25 266 LEU B O 1
ATOM 4485 N N . SER B 1 267 ? 23.562 -27.109 -8.461 1 96 267 SER B N 1
ATOM 4486 C CA . SER B 1 267 ? 23.734 -26.438 -7.184 1 96 267 SER B CA 1
ATOM 4487 C C . SER B 1 267 ? 25 -25.594 -7.156 1 96 267 SER B C 1
ATOM 4489 O O . SER B 1 267 ? 25.016 -24.5 -6.59 1 96 267 SER B O 1
ATOM 4491 N N . VAL B 1 268 ? 26.047 -26.062 -7.754 1 95.5 268 VAL B N 1
ATOM 4492 C CA . VAL B 1 268 ? 27.312 -25.344 -7.812 1 95.5 268 VAL B CA 1
ATOM 4493 C C . VAL B 1 268 ? 27.141 -24.078 -8.648 1 95.5 268 VAL B C 1
ATOM 4495 O O . VAL B 1 268 ? 27.641 -23 -8.273 1 95.5 268 VAL B O 1
ATOM 4498 N N . ILE B 1 269 ? 26.469 -24.188 -9.695 1 95.38 269 ILE B N 1
ATOM 4499 C CA . ILE B 1 269 ? 26.25 -23.047 -10.586 1 95.38 269 ILE B CA 1
ATOM 4500 C C . ILE B 1 269 ? 25.422 -21.984 -9.883 1 95.38 269 ILE B C 1
ATOM 4502 O O . ILE B 1 269 ? 25.734 -20.797 -9.938 1 95.38 269 ILE B O 1
ATOM 4506 N N . TYR B 1 270 ? 24.375 -22.391 -9.172 1 94.31 270 TYR B N 1
ATOM 4507 C CA . TYR B 1 270 ? 23.438 -21.453 -8.57 1 94.31 270 TYR B CA 1
ATOM 4508 C C . TYR B 1 270 ? 24.031 -20.828 -7.312 1 94.31 270 TYR B C 1
ATOM 4510 O O . TYR B 1 270 ? 23.484 -19.844 -6.789 1 94.31 270 TYR B O 1
ATOM 4518 N N . ARG B 1 271 ? 25.094 -21.312 -6.824 1 91.69 271 ARG B N 1
ATOM 4519 C CA . ARG B 1 271 ? 25.766 -20.719 -5.676 1 91.69 271 ARG B CA 1
ATOM 4520 C C . ARG B 1 271 ? 26.828 -19.719 -6.121 1 91.69 271 ARG B C 1
ATOM 4522 O O . ARG B 1 271 ? 27.375 -18.984 -5.297 1 91.69 271 ARG B O 1
ATOM 4529 N N . SER B 1 272 ? 27 -19.719 -7.41 1 90.69 272 SER B N 1
ATOM 4530 C CA . SER B 1 272 ? 28 -18.828 -7.965 1 90.69 272 SER B CA 1
ATOM 4531 C C . SER B 1 272 ? 27.375 -17.516 -8.438 1 90.69 272 SER B C 1
ATOM 4533 O O . SER B 1 272 ? 26.25 -17.516 -8.945 1 90.69 272 SER B O 1
ATOM 4535 N N . ASP B 1 273 ? 28.047 -16.453 -8.266 1 88.19 273 ASP B N 1
ATOM 4536 C CA . ASP B 1 273 ? 27.562 -15.156 -8.711 1 88.19 273 ASP B CA 1
ATOM 4537 C C . ASP B 1 273 ? 28.188 -14.766 -10.055 1 88.19 273 ASP B C 1
ATOM 4539 O O . ASP B 1 273 ? 27.891 -13.695 -10.594 1 88.19 273 ASP B O 1
ATOM 4543 N N . ARG B 1 274 ? 28.859 -15.648 -10.555 1 92.31 274 ARG B N 1
ATOM 4544 C CA . ARG B 1 274 ? 29.516 -15.367 -11.828 1 92.31 274 ARG B CA 1
ATOM 4545 C C . ARG B 1 274 ? 28.5 -15.32 -12.969 1 92.31 274 ARG B C 1
ATOM 4547 O O . ARG B 1 274 ? 27.594 -16.156 -13.039 1 92.31 274 ARG B O 1
ATOM 4554 N N . ARG B 1 275 ? 28.672 -14.367 -13.875 1 92.31 275 ARG B N 1
ATOM 4555 C CA . ARG B 1 275 ? 27.828 -14.273 -15.055 1 92.31 275 ARG B CA 1
ATOM 4556 C C . ARG B 1 275 ? 28.078 -15.453 -16 1 92.31 275 ARG B C 1
ATOM 4558 O O . ARG B 1 275 ? 29.234 -15.789 -16.281 1 92.31 275 ARG B O 1
ATOM 4565 N N . LEU B 1 276 ? 27 -15.992 -16.422 1 95.81 276 LEU B N 1
ATOM 4566 C CA . LEU B 1 276 ? 27.094 -17.141 -17.312 1 95.81 276 LEU B CA 1
ATOM 4567 C C . LEU B 1 276 ? 27.094 -16.703 -18.766 1 95.81 276 LEU B C 1
ATOM 4569 O O . LEU B 1 276 ? 26.391 -15.742 -19.125 1 95.81 276 LEU B O 1
ATOM 4573 N N . THR B 1 277 ? 27.891 -17.375 -19.562 1 95.62 277 THR B N 1
ATOM 4574 C CA . THR B 1 277 ? 27.812 -17.188 -21 1 95.62 277 THR B CA 1
ATOM 4575 C C . THR B 1 277 ? 26.531 -17.812 -21.562 1 95.62 277 THR B C 1
ATOM 4577 O O . THR B 1 277 ? 25.875 -18.609 -20.891 1 95.62 277 THR B O 1
ATOM 4580 N N . ASP B 1 278 ? 26.25 -17.484 -22.781 1 94.19 278 ASP B N 1
ATOM 4581 C CA . ASP B 1 278 ? 25.062 -18.047 -23.422 1 94.19 278 ASP B CA 1
ATOM 4582 C C . ASP B 1 278 ? 25.141 -19.578 -23.469 1 94.19 278 ASP B C 1
ATOM 4584 O O . ASP B 1 278 ? 24.141 -20.266 -23.266 1 94.19 278 ASP B O 1
ATOM 4588 N N . GLU B 1 279 ? 26.328 -19.953 -23.688 1 95.88 279 GLU B N 1
ATOM 4589 C CA . GLU B 1 279 ? 26.531 -21.406 -23.734 1 95.88 279 GLU B CA 1
ATOM 4590 C C . GLU B 1 279 ? 26.328 -22.031 -22.359 1 95.88 279 GLU B C 1
ATOM 4592 O O . GLU B 1 279 ? 25.719 -23.094 -22.25 1 95.88 279 GLU B O 1
ATOM 4597 N N . GLU B 1 280 ? 26.812 -21.406 -21.375 1 96.62 280 GLU B N 1
ATOM 4598 C CA . GLU B 1 280 ? 26.656 -21.906 -20.016 1 96.62 280 GLU B CA 1
ATOM 4599 C C . GLU B 1 280 ? 25.188 -21.875 -19.594 1 96.62 280 GLU B C 1
ATOM 4601 O O . GLU B 1 280 ? 24.75 -22.75 -18.844 1 96.62 280 GLU B O 1
ATOM 4606 N N . LEU B 1 281 ? 24.516 -20.906 -20.047 1 96.69 281 LEU B N 1
ATOM 4607 C CA . LEU B 1 281 ? 23.094 -20.812 -19.766 1 96.69 281 LEU B CA 1
ATOM 4608 C C . LEU B 1 281 ? 22.344 -22 -20.375 1 96.69 281 LEU B C 1
ATOM 4610 O O . LEU B 1 281 ? 21.531 -22.641 -19.688 1 96.69 281 LEU B O 1
ATOM 4614 N N . ARG B 1 282 ? 22.656 -22.297 -21.578 1 95.88 282 ARG B N 1
ATOM 4615 C CA . ARG B 1 282 ? 22.016 -23.422 -22.25 1 95.88 282 ARG B CA 1
ATOM 4616 C C . ARG B 1 282 ? 22.359 -24.734 -21.562 1 95.88 282 ARG B C 1
ATOM 4618 O O . ARG B 1 282 ? 21.5 -25.594 -21.375 1 95.88 282 ARG B O 1
ATOM 4625 N N . ASN B 1 283 ? 23.625 -24.844 -21.203 1 97.31 283 ASN B N 1
ATOM 4626 C CA . ASN B 1 283 ? 24.062 -26.031 -20.484 1 97.31 283 ASN B CA 1
ATOM 4627 C C . ASN B 1 283 ? 23.344 -26.172 -19.141 1 97.31 283 ASN B C 1
ATOM 4629 O O . ASN B 1 283 ? 23.031 -27.281 -18.703 1 97.31 283 ASN B O 1
ATOM 4633 N N . THR B 1 284 ? 23.203 -25.094 -18.547 1 97.88 284 THR B N 1
ATOM 4634 C CA . THR B 1 284 ? 22.5 -25.094 -17.266 1 97.88 284 THR B CA 1
ATOM 4635 C C . THR B 1 284 ? 21.047 -25.531 -17.453 1 97.88 284 THR B C 1
ATOM 4637 O O . THR B 1 284 ? 20.516 -26.297 -16.641 1 97.88 284 THR B O 1
ATOM 4640 N N . ALA B 1 285 ? 20.406 -25.031 -18.469 1 97.62 285 ALA B N 1
ATOM 4641 C CA . ALA B 1 285 ? 19.047 -25.469 -18.781 1 97.62 285 ALA B CA 1
ATOM 4642 C C . ALA B 1 285 ? 19 -26.984 -19 1 97.62 285 ALA B C 1
ATOM 4644 O O . ALA B 1 285 ? 18.047 -27.641 -18.562 1 97.62 285 ALA B O 1
ATOM 4645 N N . ASP B 1 286 ? 20.016 -27.453 -19.656 1 97.88 286 ASP B N 1
ATOM 4646 C CA . ASP B 1 286 ? 20.094 -28.891 -19.891 1 97.88 286 ASP B CA 1
ATOM 4647 C C . ASP B 1 286 ? 20.266 -29.656 -18.578 1 97.88 286 ASP B C 1
ATOM 4649 O O . ASP B 1 286 ? 19.766 -30.766 -18.438 1 97.88 286 ASP B O 1
ATOM 4653 N N . LEU B 1 287 ? 21.016 -29.125 -17.688 1 98.06 287 LEU B N 1
ATOM 4654 C CA . LEU B 1 287 ? 21.188 -29.734 -16.375 1 98.06 287 LEU B CA 1
ATOM 4655 C C . LEU B 1 287 ? 19.859 -29.844 -15.648 1 98.06 287 LEU B C 1
ATOM 4657 O O . LEU B 1 287 ? 19.594 -30.828 -14.953 1 98.06 287 LEU B O 1
ATOM 4661 N N . ILE B 1 288 ? 19.031 -28.828 -15.781 1 98.38 288 ILE B N 1
ATOM 4662 C CA . ILE B 1 288 ? 17.719 -28.828 -15.156 1 98.38 288 ILE B CA 1
ATOM 4663 C C . ILE B 1 288 ? 16.875 -29.969 -15.727 1 98.38 288 ILE B C 1
ATOM 4665 O O . ILE B 1 288 ? 16.188 -30.672 -14.984 1 98.38 288 ILE B O 1
ATOM 4669 N N . VAL B 1 289 ? 16.938 -30.188 -17.047 1 98.38 289 VAL B N 1
ATOM 4670 C CA . VAL B 1 289 ? 16.234 -31.281 -17.703 1 98.38 289 VAL B CA 1
ATOM 4671 C C . VAL B 1 289 ? 16.766 -32.625 -17.203 1 98.38 289 VAL B C 1
ATOM 4673 O O . VAL B 1 289 ? 16 -33.5 -16.828 1 98.38 289 VAL B O 1
ATOM 4676 N N . ALA B 1 290 ? 18.094 -32.688 -17.188 1 98.56 290 ALA B N 1
ATOM 4677 C CA . ALA B 1 290 ? 18.75 -33.938 -16.797 1 98.56 290 ALA B CA 1
ATOM 4678 C C . ALA B 1 290 ? 18.406 -34.312 -15.344 1 98.56 290 ALA B C 1
ATOM 4680 O O . ALA B 1 290 ? 18.297 -35.469 -15 1 98.56 290 ALA B O 1
ATOM 4681 N N . ALA B 1 291 ? 18.219 -33.312 -14.578 1 98.44 291 ALA B N 1
ATOM 4682 C CA . ALA B 1 291 ? 17.906 -33.531 -13.164 1 98.44 291 ALA B CA 1
ATOM 4683 C C . ALA B 1 291 ? 16.422 -33.781 -12.953 1 98.44 291 ALA B C 1
ATOM 4685 O O . ALA B 1 291 ? 15.984 -34.062 -11.836 1 98.44 291 ALA B O 1
ATOM 4686 N N . GLY B 1 292 ? 15.641 -33.656 -14.047 1 98.31 292 GLY B N 1
ATOM 4687 C CA . GLY B 1 292 ? 14.227 -34 -13.984 1 98.31 292 GLY B CA 1
ATOM 4688 C C . GLY B 1 292 ? 13.344 -32.812 -13.711 1 98.31 292 GLY B C 1
ATOM 4689 O O . GLY B 1 292 ? 12.133 -32.938 -13.523 1 98.31 292 GLY B O 1
ATOM 4690 N N . GLY B 1 293 ? 13.953 -31.609 -13.641 1 98.38 293 GLY B N 1
ATOM 4691 C CA . GLY B 1 293 ? 13.203 -30.406 -13.297 1 98.38 293 GLY B CA 1
ATOM 4692 C C . GLY B 1 293 ? 12.07 -30.125 -14.266 1 98.38 293 GLY B C 1
ATOM 4693 O O . GLY B 1 293 ? 10.961 -29.781 -13.844 1 98.38 293 GLY B O 1
ATOM 4694 N N . ARG B 1 294 ? 12.281 -30.234 -15.539 1 97.44 294 ARG B N 1
ATOM 4695 C CA . ARG B 1 294 ? 11.266 -29.953 -16.547 1 97.44 294 ARG B CA 1
ATOM 4696 C C . ARG B 1 294 ? 10.141 -30.984 -16.484 1 97.44 294 ARG B C 1
ATOM 4698 O O . ARG B 1 294 ? 8.961 -30.625 -16.5 1 97.44 294 ARG B O 1
ATOM 4705 N N . ALA B 1 295 ? 10.5 -32.25 -16.453 1 97.75 295 ALA B N 1
ATOM 4706 C CA . ALA B 1 295 ? 9.508 -33.312 -16.391 1 97.75 295 ALA B CA 1
ATOM 4707 C C . ALA B 1 295 ? 8.617 -33.156 -15.164 1 97.75 295 ALA B C 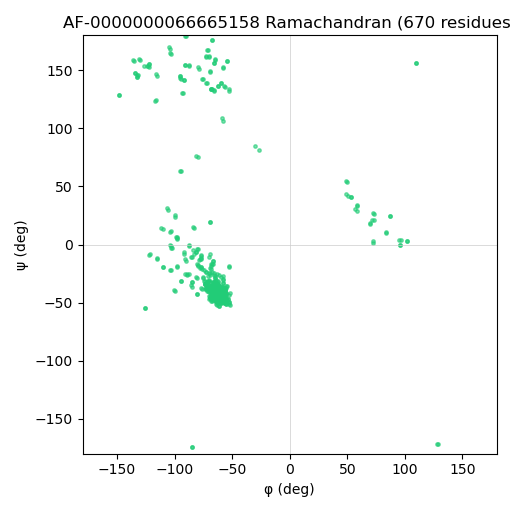1
ATOM 4709 O O . ALA B 1 295 ? 7.402 -33.375 -15.234 1 97.75 295 ALA B O 1
ATOM 4710 N N . TRP B 1 296 ? 9.234 -32.844 -14.102 1 97.94 296 TRP B N 1
ATOM 4711 C CA . TRP B 1 296 ? 8.477 -32.625 -12.875 1 97.94 296 TRP B CA 1
ATOM 4712 C C . TRP B 1 296 ? 7.469 -31.484 -13.047 1 97.94 296 TRP B C 1
ATOM 4714 O O . TRP B 1 296 ? 6.301 -31.625 -12.68 1 97.94 296 TRP B O 1
ATOM 4724 N N . ALA B 1 297 ? 7.91 -30.344 -13.562 1 97.38 297 ALA B N 1
ATOM 4725 C CA . ALA B 1 297 ? 7.051 -29.172 -13.742 1 97.38 297 ALA B CA 1
ATOM 4726 C C . ALA B 1 297 ? 5.895 -29.484 -14.688 1 97.38 297 ALA B C 1
ATOM 4728 O O . ALA B 1 297 ? 4.758 -29.078 -14.445 1 97.38 297 ALA B O 1
ATOM 4729 N N . GLU B 1 298 ? 6.199 -30.203 -15.758 1 95.94 298 GLU B N 1
ATOM 4730 C CA . GLU B 1 298 ? 5.168 -30.578 -16.719 1 95.94 298 GLU B CA 1
ATOM 4731 C C . GLU B 1 298 ? 4.121 -31.484 -16.078 1 95.94 298 GLU B C 1
ATOM 4733 O O . GLU B 1 298 ? 2.92 -31.266 -16.234 1 95.94 298 GLU B O 1
ATOM 4738 N N . ALA B 1 299 ? 4.602 -32.438 -15.391 1 97.38 299 ALA B N 1
ATOM 4739 C CA . ALA B 1 299 ? 3.686 -33.375 -14.711 1 97.38 299 ALA B CA 1
ATOM 4740 C C . ALA B 1 299 ? 2.838 -32.625 -13.68 1 97.38 299 ALA B C 1
ATOM 4742 O O . ALA B 1 299 ? 1.634 -32.875 -13.562 1 97.38 299 ALA B O 1
ATOM 4743 N N . ARG B 1 300 ? 3.5 -31.797 -12.922 1 97.38 300 ARG B N 1
ATOM 4744 C CA . ARG B 1 300 ? 2.787 -31.047 -11.898 1 97.38 300 ARG B CA 1
ATOM 4745 C C . ARG B 1 300 ? 1.747 -30.109 -12.523 1 97.38 300 ARG B C 1
ATOM 4747 O O . ARG B 1 300 ? 0.65 -29.953 -11.984 1 97.38 300 ARG B O 1
ATOM 4754 N N . ALA B 1 301 ? 2.086 -29.406 -13.602 1 96.44 301 ALA B N 1
ATOM 4755 C CA . ALA B 1 301 ? 1.137 -28.547 -14.297 1 96.44 301 ALA B CA 1
ATOM 4756 C C . ALA B 1 301 ? -0.101 -29.328 -14.727 1 96.44 301 ALA B C 1
ATOM 4758 O O . ALA B 1 301 ? -1.229 -28.859 -14.57 1 96.44 301 ALA B O 1
ATOM 4759 N N . GLU B 1 302 ? 0.128 -30.516 -15.242 1 95.31 302 GLU B N 1
ATOM 4760 C CA . GLU B 1 302 ? -0.977 -31.375 -15.672 1 95.31 302 GLU B CA 1
ATOM 4761 C C . GLU B 1 302 ? -1.847 -31.781 -14.484 1 95.31 302 GLU B C 1
ATOM 4763 O O . GLU B 1 302 ? -3.074 -31.812 -14.594 1 95.31 302 GLU B O 1
ATOM 4768 N N . GLU B 1 303 ? -1.182 -32.125 -13.438 1 97.5 303 GLU B N 1
ATOM 4769 C CA . GLU B 1 303 ? -1.91 -32.5 -12.219 1 97.5 303 GLU B CA 1
ATOM 4770 C C . GLU B 1 303 ? -2.77 -31.328 -11.727 1 97.5 303 GLU B C 1
ATOM 4772 O O . GLU B 1 303 ? -3.918 -31.531 -11.32 1 97.5 303 GLU B O 1
ATOM 4777 N N . GLU B 1 304 ? -2.184 -30.156 -11.695 1 97.62 304 GLU B N 1
ATOM 4778 C CA . GLU B 1 304 ? -2.9 -28.969 -11.242 1 97.62 304 GLU B CA 1
ATOM 4779 C C . GLU B 1 304 ? -4.109 -28.688 -12.133 1 97.62 304 GLU B C 1
ATOM 4781 O O . GLU B 1 304 ? -5.191 -28.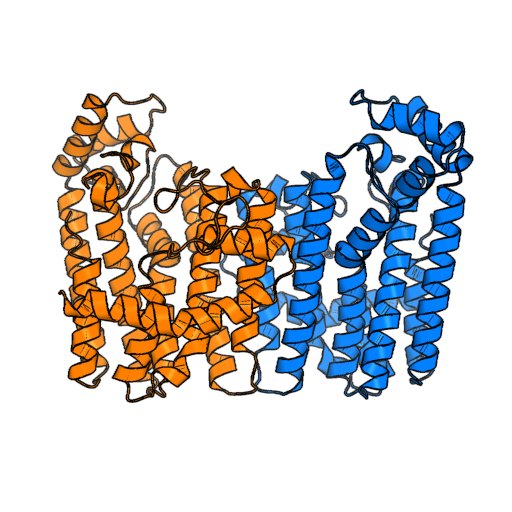359 -11.633 1 97.62 304 GLU B O 1
ATOM 4786 N N . ILE B 1 305 ? -3.982 -28.812 -13.438 1 95.81 305 ILE B N 1
ATOM 4787 C CA . ILE B 1 305 ? -5.086 -28.562 -14.352 1 95.81 305 ILE B CA 1
ATOM 4788 C C . ILE B 1 305 ? -6.176 -29.625 -14.156 1 95.81 305 ILE B C 1
ATOM 4790 O O . ILE B 1 305 ? -7.367 -29.297 -14.172 1 95.81 305 ILE B O 1
ATOM 4794 N N . ALA B 1 306 ? -5.77 -30.875 -14.031 1 96.19 306 ALA B N 1
ATOM 4795 C CA . ALA B 1 306 ? -6.738 -31.938 -13.781 1 96.19 306 ALA B CA 1
ATOM 4796 C C . ALA B 1 306 ? -7.535 -31.656 -12.508 1 96.19 306 ALA B C 1
ATOM 4798 O O . ALA B 1 306 ? -8.75 -31.859 -12.477 1 96.19 306 ALA B O 1
ATOM 4799 N N . ALA B 1 307 ? -6.848 -31.234 -11.477 1 97.38 307 ALA B N 1
ATOM 4800 C CA . ALA B 1 307 ? -7.52 -30.875 -10.227 1 97.38 307 ALA B CA 1
ATOM 4801 C C . ALA B 1 307 ? -8.492 -29.703 -10.445 1 97.38 307 ALA B C 1
ATOM 4803 O O . ALA B 1 307 ? -9.617 -29.734 -9.953 1 97.38 307 ALA B O 1
ATOM 4804 N N . ALA B 1 308 ? -8.031 -28.656 -11.141 1 96.94 308 ALA B N 1
ATOM 4805 C CA . ALA B 1 308 ? -8.883 -27.5 -11.445 1 96.94 308 ALA B CA 1
ATOM 4806 C C . ALA B 1 308 ? -10.172 -27.938 -12.133 1 96.94 308 ALA B C 1
ATOM 4808 O O . ALA B 1 308 ? -11.273 -27.547 -11.727 1 96.94 308 ALA B O 1
ATOM 4809 N N . LEU B 1 309 ? -10.047 -28.797 -13.133 1 94.31 309 LEU B N 1
ATOM 4810 C CA . LEU B 1 309 ? -11.203 -29.266 -13.898 1 94.31 309 LEU B CA 1
ATOM 4811 C C . LEU B 1 309 ? -12.109 -30.141 -13.031 1 94.31 309 LEU B C 1
ATOM 4813 O O . LEU B 1 309 ? -13.336 -30.125 -13.203 1 94.31 309 LEU B O 1
ATOM 4817 N N . GLY B 1 310 ? -11.531 -30.922 -12.141 1 95.12 310 GLY B N 1
ATOM 4818 C CA . GLY B 1 310 ? -12.328 -31.672 -11.18 1 95.12 310 GLY B CA 1
ATOM 4819 C C . GLY B 1 310 ? -13.211 -30.781 -10.328 1 95.12 310 GLY B C 1
ATOM 4820 O O . GLY B 1 310 ? -14.391 -31.094 -10.125 1 95.12 310 GLY B O 1
ATOM 4821 N N . TYR B 1 311 ? -12.68 -29.688 -9.805 1 96.25 311 TYR B N 1
ATOM 4822 C CA . TYR B 1 311 ? -13.453 -28.75 -8.977 1 96.25 311 TYR B CA 1
ATOM 4823 C C . TYR B 1 311 ? -14.523 -28.047 -9.805 1 96.25 311 TYR B C 1
ATOM 4825 O O . TYR B 1 311 ? -15.602 -27.734 -9.297 1 96.25 311 TYR B O 1
ATOM 4833 N N . LEU B 1 312 ? -14.188 -27.766 -11.086 1 94.5 312 LEU B N 1
ATOM 4834 C CA . LEU B 1 312 ? -15.195 -27.172 -11.961 1 94.5 312 LEU B CA 1
ATOM 4835 C C . LEU B 1 312 ? -16.391 -28.125 -12.133 1 94.5 312 LEU B C 1
ATOM 4837 O O . LEU B 1 312 ? -17.531 -27.688 -12.117 1 94.5 312 LEU B O 1
ATOM 4841 N N . THR B 1 313 ? -16.141 -29.359 -12.336 1 91.62 313 THR B N 1
ATOM 4842 C CA . THR B 1 313 ? -17.188 -30.375 -12.461 1 91.62 313 THR B CA 1
ATOM 4843 C C . THR B 1 313 ? -18.016 -30.453 -11.18 1 91.62 313 THR B C 1
ATOM 4845 O O . THR B 1 313 ? -19.25 -30.547 -11.242 1 91.62 313 THR B O 1
ATOM 4848 N N . GLU B 1 314 ? -17.359 -30.359 -10.078 1 89.62 314 GLU B N 1
ATOM 4849 C CA . GLU B 1 314 ? -18.016 -30.422 -8.773 1 89.62 314 GLU B CA 1
ATOM 4850 C C . GLU B 1 314 ? -18.953 -29.234 -8.586 1 89.62 314 GLU B C 1
ATOM 4852 O O . GLU B 1 314 ? -19.969 -29.344 -7.895 1 89.62 314 GLU B O 1
ATOM 4857 N N . ALA B 1 315 ? -18.656 -28.125 -9.148 1 87.88 315 ALA B N 1
ATOM 4858 C CA . ALA B 1 315 ? -19.453 -26.906 -8.984 1 87.88 315 ALA B CA 1
ATOM 4859 C C . ALA B 1 315 ? -20.797 -27.031 -9.68 1 87.88 315 ALA B C 1
ATOM 4861 O O . ALA B 1 315 ? -21.719 -26.25 -9.398 1 87.88 315 ALA B O 1
ATOM 4862 N N . ALA B 1 316 ? -20.969 -28.031 -10.391 1 75.69 316 ALA B N 1
ATOM 4863 C CA . ALA B 1 316 ? -22.25 -28.344 -11.008 1 75.69 316 ALA B CA 1
ATOM 4864 C C . ALA B 1 316 ? -22.812 -27.125 -11.734 1 75.69 316 ALA B C 1
ATOM 4866 O O . ALA B 1 316 ? -23.969 -26.75 -11.523 1 75.69 316 ALA B O 1
ATOM 4867 N N . VAL B 1 317 ? -22.047 -26.562 -12.594 1 74.94 317 VAL B N 1
ATOM 4868 C CA . VAL B 1 317 ? -22.391 -25.281 -13.211 1 74.94 317 VAL B CA 1
ATOM 4869 C C . VAL B 1 317 ? -22.875 -25.531 -14.641 1 74.94 317 VAL B C 1
ATOM 4871 O O . VAL B 1 317 ? -22.891 -26.656 -15.117 1 74.94 317 VAL B O 1
ATOM 4874 N N . SER B 1 318 ? -23.453 -24.438 -15.195 1 74 318 SER B N 1
ATOM 4875 C CA . SER B 1 318 ? -23.922 -24.469 -16.578 1 74 318 SER B CA 1
ATOM 4876 C C . SER B 1 318 ? -22.812 -24.938 -17.516 1 74 318 SER B C 1
ATOM 4878 O O . SER B 1 318 ? -21.656 -24.5 -17.406 1 74 318 SER B O 1
ATOM 4880 N N . ALA B 1 319 ? -23.109 -25.812 -18.375 1 73.12 319 ALA B N 1
ATOM 4881 C CA . ALA B 1 319 ? -22.141 -26.453 -19.266 1 73.12 319 ALA B CA 1
ATOM 4882 C C . ALA B 1 319 ? -21.5 -25.422 -20.203 1 73.12 319 ALA B C 1
ATOM 4884 O O . ALA B 1 319 ? -20.297 -25.453 -20.438 1 73.12 319 ALA B O 1
ATOM 4885 N N . GLU B 1 320 ? -22.328 -24.531 -20.734 1 72.94 320 GLU B N 1
ATOM 4886 C CA . GLU B 1 320 ? -21.797 -23.578 -21.703 1 72.94 320 GLU B CA 1
ATOM 4887 C C . GLU B 1 320 ? -20.719 -22.703 -21.078 1 72.94 320 GLU B C 1
ATOM 4889 O O . GLU B 1 320 ? -19.641 -22.531 -21.641 1 72.94 320 GLU B O 1
ATOM 4894 N N . HIS B 1 321 ? -21.031 -22.203 -19.953 1 76 321 HIS B N 1
ATOM 4895 C CA . HIS B 1 321 ? -20.062 -21.281 -19.344 1 76 321 HIS B CA 1
ATOM 4896 C C . HIS B 1 321 ? -18.891 -22.047 -18.75 1 76 321 HIS B C 1
ATOM 4898 O O 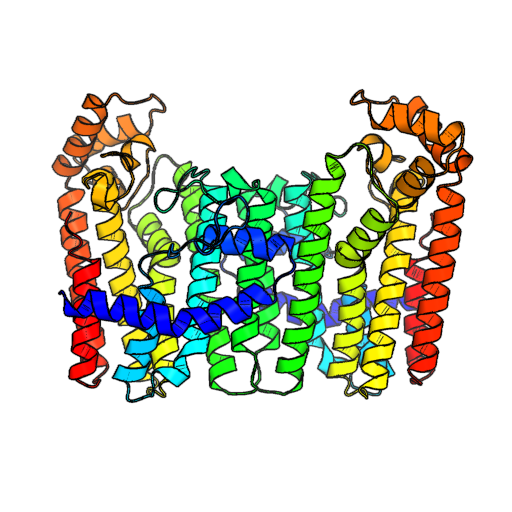. HIS B 1 321 ? -17.766 -21.531 -18.719 1 76 321 HIS B O 1
ATOM 4904 N N . ALA B 1 322 ? -19.062 -23.266 -18.484 1 84.5 322 ALA B N 1
ATOM 4905 C CA . ALA B 1 322 ? -17.984 -24.094 -17.984 1 84.5 322 ALA B CA 1
ATOM 4906 C C . ALA B 1 322 ? -16.953 -24.359 -19.078 1 84.5 322 ALA B C 1
ATOM 4908 O O . ALA B 1 322 ? -15.75 -24.438 -18.797 1 84.5 322 ALA B O 1
ATOM 4909 N N . GLU B 1 323 ? -17.391 -24.406 -20.281 1 88.25 323 GLU B N 1
ATOM 4910 C CA . GLU B 1 323 ? -16.5 -24.641 -21.422 1 88.25 323 GLU B CA 1
ATOM 4911 C C . GLU B 1 323 ? -15.516 -23.484 -21.594 1 88.25 323 GLU B C 1
ATOM 4913 O O . GLU B 1 323 ? -14.352 -23.703 -21.938 1 88.25 323 GLU B O 1
ATOM 4918 N N . ARG B 1 324 ? -16.016 -22.359 -21.406 1 87.94 324 ARG B N 1
ATOM 4919 C CA . ARG B 1 324 ? -15.141 -21.188 -21.547 1 87.94 324 ARG B CA 1
ATOM 4920 C C . ARG B 1 324 ? -14.078 -21.172 -20.453 1 87.94 324 ARG B C 1
ATOM 4922 O O . ARG B 1 324 ? -12.938 -20.766 -20.703 1 87.94 324 ARG B O 1
ATOM 4929 N N . LEU B 1 325 ? -14.43 -21.547 -19.266 1 91.44 325 LEU B N 1
ATOM 4930 C CA . LEU B 1 325 ? -13.445 -21.641 -18.188 1 91.44 325 LEU B CA 1
ATOM 4931 C C . LEU B 1 325 ? -12.383 -22.688 -18.516 1 91.44 325 LEU B C 1
ATOM 4933 O O . LEU B 1 325 ? -11.195 -22.484 -18.266 1 91.44 325 LEU B O 1
ATOM 4937 N N . ILE B 1 326 ? -12.859 -23.719 -19.078 1 90.44 326 ILE B N 1
ATOM 4938 C CA . ILE B 1 326 ? -11.953 -24.797 -19.5 1 90.44 326 ILE B CA 1
ATOM 4939 C C . ILE B 1 326 ? -11.016 -24.281 -20.578 1 90.44 326 ILE B C 1
ATOM 4941 O O . ILE B 1 326 ? -9.805 -24.547 -20.531 1 90.44 326 ILE B O 1
ATOM 4945 N N . ASP B 1 327 ? -11.57 -23.516 -21.469 1 90.06 327 ASP B N 1
ATOM 4946 C CA . ASP B 1 327 ? -10.773 -22.953 -22.547 1 90.06 327 ASP B CA 1
ATOM 4947 C C . ASP B 1 327 ? -9.703 -22.016 -22 1 90.06 327 ASP B C 1
ATOM 4949 O O . ASP B 1 327 ? -8.57 -22 -22.484 1 90.06 327 ASP B O 1
ATOM 4953 N N . ILE B 1 328 ? -10.008 -21.203 -21.047 1 89.62 328 ILE B N 1
ATOM 4954 C CA . ILE B 1 328 ? -9.039 -20.297 -20.438 1 89.62 328 ILE B CA 1
ATOM 4955 C C . ILE B 1 328 ? -7.953 -21.109 -19.734 1 89.62 328 ILE B C 1
ATOM 4957 O O . ILE B 1 328 ? -6.766 -20.781 -19.844 1 89.62 328 ILE B O 1
ATOM 4961 N N . ALA B 1 329 ? -8.398 -22.125 -19.016 1 88.44 329 ALA B N 1
ATOM 4962 C CA . ALA B 1 329 ? -7.438 -22.984 -18.328 1 88.44 329 ALA B CA 1
ATOM 4963 C C . ALA B 1 329 ? -6.434 -23.594 -19.297 1 88.44 329 ALA B C 1
ATOM 4965 O O . ALA B 1 329 ? -5.23 -23.594 -19.031 1 88.44 329 ALA B O 1
ATOM 4966 N N . HIS B 1 330 ? -6.926 -23.984 -20.406 1 86.69 330 HIS B N 1
ATOM 4967 C CA . HIS B 1 330 ? -6.062 -24.578 -21.422 1 86.69 330 HIS B CA 1
ATOM 4968 C C . HIS B 1 330 ? -5.184 -23.516 -22.094 1 86.69 330 HIS B C 1
ATOM 4970 O O . HIS B 1 330 ? -4.016 -23.781 -22.375 1 86.69 330 HIS B O 1
ATOM 4976 N N . LEU B 1 331 ? -5.746 -22.391 -22.312 1 84.25 331 LEU B N 1
ATOM 4977 C CA . LEU B 1 331 ? -4.992 -21.312 -22.938 1 84.25 331 LEU B CA 1
ATOM 4978 C C . LEU B 1 331 ? -3.801 -20.906 -22.062 1 84.25 331 LEU B C 1
ATOM 4980 O O . LEU B 1 331 ? -2.699 -20.703 -22.578 1 84.25 331 LEU B O 1
ATOM 4984 N N . VAL B 1 332 ? -4.07 -20.844 -20.812 1 80.06 332 VAL B N 1
ATOM 4985 C CA . VAL B 1 332 ? -3.027 -20.312 -19.938 1 80.06 332 VAL B CA 1
ATOM 4986 C C . VAL B 1 332 ? -1.985 -21.406 -19.672 1 80.06 332 VAL B C 1
ATOM 4988 O O . VAL B 1 332 ? -0.856 -21.109 -19.281 1 80.06 332 VAL B O 1
ATOM 4991 N N . THR B 1 333 ? -2.326 -22.688 -19.906 1 78.75 333 THR B N 1
ATOM 4992 C CA . THR B 1 333 ? -1.397 -23.766 -19.594 1 78.75 333 THR B CA 1
ATOM 4993 C C . THR B 1 333 ? -0.754 -24.312 -20.859 1 78.75 333 THR B C 1
ATOM 4995 O O . THR B 1 333 ? 0.226 -25.047 -20.812 1 78.75 333 THR B O 1
ATOM 4998 N N . HIS B 1 334 ? -1.391 -24.094 -21.969 1 71 334 HIS B N 1
ATOM 4999 C CA . HIS B 1 334 ? -0.792 -24.531 -23.219 1 71 334 HIS B CA 1
ATOM 5000 C C . HIS B 1 334 ? -0.253 -23.344 -24.016 1 71 334 HIS B C 1
ATOM 5002 O O . HIS B 1 334 ? -0.255 -23.359 -25.25 1 71 334 HIS B O 1
ATOM 5008 N N . ARG B 1 335 ? 0.164 -22.375 -23.281 1 60.91 335 ARG B N 1
ATOM 5009 C CA . ARG B 1 335 ? 0.774 -21.234 -23.953 1 60.91 335 ARG B CA 1
ATOM 5010 C C . ARG B 1 335 ? 1.989 -21.672 -24.766 1 60.91 335 ARG B C 1
ATOM 5012 O O . ARG B 1 335 ? 2.648 -22.656 -24.422 1 60.91 335 ARG B O 1
ATOM 5019 N N . ASP B 1 336 ? 1.872 -21.656 -26.031 1 50.31 336 ASP B N 1
ATOM 5020 C CA . ASP B 1 336 ? 2.957 -22.078 -26.906 1 50.31 336 ASP B CA 1
ATOM 5021 C C . ASP B 1 336 ? 4.316 -21.812 -26.281 1 50.31 336 ASP B C 1
ATOM 5023 O O . ASP B 1 336 ? 4.625 -20.672 -25.922 1 50.31 336 ASP B O 1
ATOM 5027 N N . LEU B 1 337 ? 4.734 -22.797 -25.438 1 41.62 337 LEU B N 1
ATOM 5028 C CA . LEU B 1 337 ? 6.152 -22.906 -25.125 1 41.62 337 LEU B CA 1
ATOM 5029 C C . LEU B 1 337 ? 7 -22.781 -26.391 1 41.62 337 LEU B C 1
ATOM 5031 O O . LEU B 1 337 ? 6.559 -23.156 -27.484 1 41.62 337 LEU B O 1
#